Protein AF-A0A223N399-F1 (afdb_monomer)

Mean predicted aligned error: 11.63 Å

Secondary structure (DSSP, 8-state):
-PPPHHHHHHHHHHHHTT-TTS-THHHHTTSSSS---HHHHHHHHHHTTS-S-S---------------TT--HHHHHHHHHHHHHHHHHHHHHHHHTPPP-TTS-EEEEEGGGTEEEEE-TT--EEEE--SEE----B-SSEEEEEE-SSEEEEEE-S--TT--HHHHHHIIIIIGGG-TTB--EEEEETTEEEEE---EEHHHHHHTTPPPPGGGGHHHHHHHHHHHTTT-B-S--SGGGEEE-SS-EEE--GGG-BBTTBS-SSS-----TTTS-HHHHHHHHH-TTHHHHHHHHHHHHHHHHHHHHHHTS-S-SSSSS-TTPPPPSSS--HHHHHHHHHHHHHHB-GGGHHHHHHHHH-GGG-SS---HHHHB-HHHHHHHHTT-

InterPro domains:
  IPR011009 Protein kinase-like domain superfamily [SSF56112] (215-327)

Radius of gyration: 25.54 Å; Cα contacts (8 Å, |Δi|>4): 551; chains: 1; bounding box: 52×49×81 Å

Organism: NCBI:txid2025808

Nearest PDB structures (foldseek):
  4y85-assembly3_C  TM=6.283E-01  e=5.016E-07  Homo sapiens
  4y85-assembly2_B  TM=6.043E-01  e=4.250E-07  Homo sapiens
  7juz-assembly1_A  TM=5.715E-01  e=1.047E-05  Homo sapiens
  7xbr-assembly2_C  TM=4.945E-01  e=1.214E-06  Arabidopsis thaliana
  7kx8-assembly1_A  TM=4.538E-01  e=2.631E-06  Homo sapiens

pLDDT: mean 78.77, std 22.48, range [25.44, 98.62]

Solvent-accessible surface area (backbone atoms only — not comparable to full-atom values): 22168 Å² total; per-residue (Å²): 137,83,77,58,67,66,63,55,50,51,59,44,52,65,43,54,60,66,39,73,87,56,73,52,74,79,56,45,82,79,64,74,88,68,82,82,53,75,62,61,60,48,52,59,51,56,66,73,71,62,79,98,78,82,78,94,72,87,86,69,80,85,75,83,76,92,72,87,68,98,75,71,55,70,71,58,52,53,52,50,52,53,48,54,52,50,54,52,49,52,53,48,53,51,55,59,72,73,50,66,61,49,95,46,51,38,26,75,51,72,27,77,92,62,76,31,40,38,36,18,41,86,88,65,50,82,74,52,53,60,40,82,40,84,40,81,51,72,73,55,96,39,39,25,40,43,22,34,47,92,60,20,31,26,33,40,45,82,49,78,65,94,82,66,56,58,39,60,48,33,48,44,36,67,66,67,48,54,84,37,84,24,48,41,55,56,35,58,80,48,100,43,34,33,39,25,55,46,51,57,48,45,37,39,63,34,24,76,70,60,36,57,48,66,70,75,22,40,53,58,33,36,51,44,50,47,59,33,46,78,62,58,35,41,57,55,52,53,40,36,78,33,25,15,36,59,96,63,44,35,21,41,41,86,66,86,71,30,33,32,86,96,36,70,80,63,90,76,68,88,58,59,48,44,77,47,48,25,52,50,30,53,47,28,43,72,74,38,95,51,29,68,58,30,41,49,24,40,42,40,34,12,46,53,52,33,50,51,23,32,44,69,12,41,68,84,56,83,85,49,70,86,46,96,78,28,81,50,34,56,51,39,53,53,74,69,52,45,55,61,50,47,58,54,36,70,74,48,30,33,80,92,35,37,65,55,54,53,40,34,46,43,36,31,68,72,53,91,70,73,71,51,59,56,80,31,44,42,58,71,64,52,54,55,56,64,73,75,110

Sequence (389 aa):
MKIPLSFVAEKIAHFEDSTRTINIKTCSNVVTNQDPSSRVRNLIRQFNSQPEQSIGKRIKNIKVGAEFSNSFTKTKQEKYAANLIGDTFKAYKQRKKVKSENELGIKTLTNSNACRSYFYDQKGLFLSRTPDNFQKGRKGGFKQLIRSDEKFVQLHVHRLDEGLNQRSYNQLANYTLRDYESICKAQYVNPTTMIARNGGREVASLIEEGKSVKLLAFKTLLSDLKNLHDQSIYFHDIKPENLTFNDKIVRHIDVDNLIAPGYNTTDEGVVCSPYYVTQSLLNDIMHGDKKEQASRSHDNYAVLKSMIEATTGSYFDMNNRDEEDAPMPIFGMGNEALKCAKVWIDENVLSEWRDNAKQLLKFPGSQTESVAVFDMIDWASLEKNDLAL

Foldseek 3Di:
DDDDPVVVVVVVVVVCLLPVVPPCVVVVVLVPDDDPDPVLVVLVVVLVPDDPDDDDDDPDDPDPPPDDDPDDDSVNSSVVVSVVSSVSVVVVVVVLVPFDADPLQWGWDDDVVNRKIWIAGVVRHTDDMDARDQDFADDDPFWTWGHDDQWKTKIFGPDDDPPFPLSVLQCCVVPVVPPQPQEFDWHPPDPGMIMTTDQAAQLVVCLVVLHADQLLQCLSVLVSLVVCLVQLKFQQAQASRQWHHDNRHIHGHPRRLIDGVVGVPDLPDRDHQLAQAAQLLVCCCNPNPPNSLSRLLSRQSNVLQRSLSRRSSHHLDPPQRPDSPRHRHHFADDPVSLVSSLVVLVVWFDPVCSVVSSCSRGGSSPDPDRDRPSVGTPVVVSVVVVVVD

Structure (mmCIF, N/CA/C/O backbone):
data_AF-A0A223N399-F1
#
_entry.id   AF-A0A223N399-F1
#
loop_
_atom_site.group_PDB
_atom_site.id
_atom_site.type_symbol
_atom_site.label_atom_id
_atom_site.label_alt_id
_atom_site.label_comp_id
_atom_site.label_asym_id
_atom_site.label_entity_id
_atom_site.label_seq_id
_atom_site.pdbx_PDB_ins_code
_atom_site.Cartn_x
_atom_site.Cartn_y
_atom_site.Cartn_z
_atom_site.occupancy
_atom_site.B_iso_or_equiv
_atom_site.auth_seq_id
_atom_site.auth_comp_id
_atom_site.auth_asym_id
_atom_site.auth_atom_id
_atom_site.pdbx_PDB_model_num
ATOM 1 N N . MET A 1 1 ? -1.236 -28.645 -19.759 1.00 30.20 1 MET A N 1
ATOM 2 C CA . MET A 1 1 ? -1.020 -27.316 -19.142 1.00 30.20 1 MET A CA 1
ATOM 3 C C . MET A 1 1 ? -1.253 -26.222 -20.194 1.00 30.20 1 MET A C 1
ATOM 5 O O . MET A 1 1 ? -0.448 -26.069 -21.114 1.00 30.20 1 MET A O 1
ATOM 9 N N . LYS A 1 2 ? -2.418 -25.557 -20.157 1.00 25.44 2 LYS A N 1
ATOM 10 C CA . LYS A 1 2 ? -2.793 -24.481 -21.095 1.00 25.44 2 LYS A CA 1
ATOM 11 C C . LYS A 1 2 ? -2.150 -23.180 -20.606 1.00 25.44 2 LYS A C 1
ATOM 13 O O . LYS A 1 2 ? -2.430 -22.756 -19.495 1.00 25.44 2 LYS A O 1
ATOM 18 N N . ILE A 1 3 ? -1.282 -22.577 -21.416 1.00 28.58 3 ILE A N 1
ATOM 19 C CA . ILE A 1 3 ? -0.805 -21.211 -21.158 1.00 28.58 3 ILE A CA 1
ATOM 20 C C . ILE A 1 3 ? -1.953 -20.278 -21.574 1.00 28.58 3 ILE A C 1
ATOM 22 O O . ILE A 1 3 ? -2.381 -20.382 -22.730 1.00 28.58 3 ILE A O 1
ATOM 26 N N . PRO A 1 4 ? -2.483 -19.430 -20.677 1.00 30.61 4 PRO A N 1
ATOM 27 C CA . PRO A 1 4 ? -3.578 -18.521 -21.001 1.00 30.61 4 PRO A CA 1
ATOM 28 C C . PRO A 1 4 ? -3.204 -17.600 -22.169 1.00 30.61 4 PRO A C 1
ATOM 30 O O . PRO A 1 4 ? -2.080 -17.098 -22.225 1.00 30.61 4 PRO A O 1
ATOM 33 N N . LEU A 1 5 ? -4.132 -17.363 -23.102 1.00 30.09 5 LEU A N 1
ATOM 34 C CA . LEU A 1 5 ? -3.915 -16.461 -24.246 1.00 30.09 5 LEU A CA 1
ATOM 35 C C . LEU A 1 5 ? -3.505 -15.047 -23.796 1.00 30.09 5 LEU A C 1
ATOM 37 O O . LEU A 1 5 ? -2.708 -14.401 -24.470 1.00 30.09 5 LEU A O 1
ATOM 41 N N . SER A 1 6 ? -3.977 -14.616 -22.624 1.00 33.59 6 SER A N 1
ATOM 42 C CA . SER A 1 6 ? -3.605 -13.357 -21.975 1.00 33.59 6 SER A CA 1
ATOM 43 C C . SER A 1 6 ? -2.104 -13.254 -21.683 1.00 33.59 6 SER A C 1
ATOM 45 O O . SER A 1 6 ? -1.514 -12.204 -21.904 1.00 33.59 6 SER A O 1
ATOM 47 N N . PHE A 1 7 ? -1.452 -14.353 -21.295 1.00 36.09 7 PHE A N 1
ATOM 48 C CA . PHE A 1 7 ? -0.012 -14.389 -21.019 1.00 36.09 7 PHE A CA 1
ATOM 49 C C . PHE A 1 7 ? 0.834 -14.245 -22.296 1.00 36.09 7 PHE A C 1
ATOM 51 O O . PHE A 1 7 ? 1.912 -13.650 -22.290 1.00 36.09 7 PHE A O 1
ATOM 58 N N . VAL A 1 8 ? 0.344 -14.780 -23.419 1.00 33.47 8 VAL A N 1
ATOM 59 C CA . VAL A 1 8 ? 1.009 -14.668 -24.728 1.00 33.47 8 VAL A CA 1
ATOM 60 C C . VAL A 1 8 ? 0.770 -13.284 -25.337 1.00 33.47 8 VAL A C 1
ATOM 62 O O . VAL A 1 8 ? 1.718 -12.671 -25.822 1.00 33.47 8 VAL A O 1
ATOM 65 N N . ALA A 1 9 ? -0.452 -12.758 -25.243 1.00 34.47 9 ALA A N 1
ATOM 66 C CA . ALA A 1 9 ? -0.793 -11.403 -25.669 1.00 34.47 9 ALA A CA 1
ATOM 67 C C . ALA A 1 9 ? -0.018 -10.340 -24.876 1.00 34.47 9 ALA A C 1
ATOM 69 O O . ALA A 1 9 ? 0.456 -9.376 -25.457 1.00 34.47 9 ALA A O 1
ATOM 70 N N . GLU A 1 10 ? 0.217 -10.544 -23.578 1.00 37.69 10 GLU A N 1
ATOM 71 C CA . GLU A 1 10 ? 1.015 -9.633 -22.752 1.00 37.69 10 GLU A CA 1
ATOM 72 C C . GLU A 1 10 ? 2.508 -9.638 -23.131 1.00 37.69 10 GLU A C 1
ATOM 74 O O . GLU A 1 10 ? 3.149 -8.585 -23.183 1.00 37.69 10 GLU A O 1
ATOM 79 N N . LYS A 1 11 ? 3.060 -10.808 -23.484 1.00 41.97 11 LYS A N 1
ATOM 80 C CA . LYS A 1 11 ? 4.426 -10.931 -24.028 1.00 41.97 11 LYS A CA 1
ATOM 81 C C . LYS A 1 11 ? 4.561 -10.298 -25.417 1.00 41.97 11 LYS A C 1
ATOM 83 O O . LYS A 1 11 ? 5.637 -9.791 -25.728 1.00 41.97 11 LYS A O 1
ATOM 88 N N . ILE A 1 12 ? 3.495 -10.316 -26.222 1.00 38.53 12 ILE A N 1
ATOM 89 C CA . ILE A 1 12 ? 3.429 -9.704 -27.558 1.00 38.53 12 ILE A CA 1
ATOM 90 C C . ILE A 1 12 ? 3.170 -8.193 -27.474 1.00 38.53 12 ILE A C 1
ATOM 92 O O . ILE A 1 12 ? 3.821 -7.453 -28.191 1.00 38.53 12 ILE A O 1
ATOM 96 N N . ALA A 1 13 ? 2.344 -7.695 -26.556 1.00 38.09 13 ALA A N 1
ATOM 97 C CA . ALA A 1 13 ? 2.114 -6.260 -26.349 1.00 38.09 13 ALA A CA 1
ATOM 98 C C . ALA A 1 13 ? 3.367 -5.546 -25.804 1.00 38.09 13 ALA A C 1
ATOM 100 O O . ALA A 1 13 ? 3.696 -4.434 -26.214 1.00 38.09 13 ALA A O 1
ATOM 101 N N . HIS A 1 14 ? 4.150 -6.227 -24.956 1.00 41.03 14 HIS A N 1
ATOM 102 C CA . HIS A 1 14 ? 5.505 -5.788 -24.592 1.00 41.03 14 HIS A CA 1
ATOM 103 C C . HIS A 1 14 ? 6.433 -5.699 -25.830 1.00 41.03 14 HIS A C 1
ATOM 105 O O . HIS A 1 14 ? 7.418 -4.953 -25.847 1.00 41.03 14 HIS A O 1
ATOM 111 N N . PHE A 1 15 ? 6.119 -6.453 -26.884 1.00 44.00 15 PHE A N 1
ATOM 112 C CA . PHE A 1 15 ? 6.873 -6.549 -28.128 1.00 44.00 15 PHE A CA 1
ATOM 113 C C . PHE A 1 15 ? 6.450 -5.512 -29.173 1.00 44.00 15 PHE A C 1
ATOM 115 O O . PHE A 1 15 ? 7.311 -4.834 -29.735 1.00 44.00 15 PHE A O 1
ATOM 122 N N . GLU A 1 16 ? 5.147 -5.348 -29.406 1.00 39.94 16 GLU A N 1
ATOM 123 C CA . GLU A 1 16 ? 4.553 -4.370 -30.328 1.00 39.94 16 GLU A CA 1
ATOM 124 C C . GLU A 1 16 ? 5.026 -2.958 -30.001 1.00 39.94 16 GLU A C 1
ATOM 126 O O . GLU A 1 16 ? 5.386 -2.173 -30.880 1.00 39.94 16 GLU A O 1
ATOM 131 N N . ASP A 1 17 ? 5.162 -2.672 -28.713 1.00 41.75 17 ASP A N 1
ATOM 132 C CA . ASP A 1 17 ? 5.473 -1.331 -28.270 1.00 41.75 17 ASP A CA 1
ATOM 133 C C . ASP A 1 17 ? 6.984 -1.053 -28.142 1.00 41.75 17 ASP A C 1
ATOM 135 O O . ASP A 1 17 ? 7.436 0.071 -27.936 1.00 41.75 17 ASP A O 1
ATOM 139 N N . SER A 1 18 ? 7.810 -2.072 -28.391 1.00 36.72 18 SER A N 1
ATOM 140 C CA . SER A 1 18 ? 9.255 -1.949 -28.634 1.00 36.72 18 SER A CA 1
ATOM 141 C C . SER A 1 18 ? 9.601 -1.868 -30.133 1.00 36.72 18 SER A C 1
ATOM 143 O O . SER A 1 18 ? 10.775 -1.717 -30.481 1.00 36.72 18 SER A O 1
ATOM 145 N N . THR A 1 19 ? 8.607 -2.027 -31.023 1.00 41.03 19 THR A N 1
ATOM 146 C CA . THR A 1 19 ? 8.825 -2.350 -32.445 1.00 41.03 19 THR A CA 1
ATOM 147 C C . THR A 1 19 ? 7.950 -1.582 -33.439 1.00 41.03 19 THR A C 1
ATOM 149 O O . THR A 1 19 ? 7.962 -1.943 -34.609 1.00 41.03 19 THR A O 1
ATOM 152 N N . ARG A 1 20 ? 7.274 -0.481 -33.064 1.00 38.88 20 ARG A N 1
ATOM 153 C CA . ARG A 1 20 ? 6.461 0.347 -33.997 1.00 38.88 20 ARG A CA 1
ATOM 154 C C . ARG A 1 20 ? 7.179 0.883 -35.260 1.00 38.88 20 ARG A C 1
ATOM 156 O O . ARG A 1 20 ? 6.527 1.467 -36.116 1.00 38.88 20 ARG A O 1
ATOM 163 N N . THR A 1 21 ? 8.483 0.661 -35.439 1.00 34.03 21 THR A N 1
ATOM 164 C CA . THR A 1 21 ? 9.173 0.811 -36.738 1.00 34.03 21 THR A CA 1
ATOM 165 C C . THR A 1 21 ? 8.901 -0.319 -37.735 1.00 34.03 21 THR A C 1
ATOM 167 O O . THR A 1 21 ? 9.207 -0.174 -38.916 1.00 34.03 21 THR A O 1
ATOM 170 N N . ILE A 1 22 ? 8.334 -1.440 -37.297 1.00 36.25 22 ILE A N 1
ATOM 171 C CA . ILE A 1 22 ? 7.855 -2.511 -38.164 1.00 36.25 22 ILE A CA 1
ATOM 172 C C . ILE A 1 22 ? 6.384 -2.216 -38.435 1.00 36.25 22 ILE A C 1
ATOM 174 O O . ILE A 1 22 ? 5.548 -2.259 -37.533 1.00 36.25 22 ILE A O 1
ATOM 178 N N . ASN A 1 23 ? 6.062 -1.906 -39.688 1.00 31.89 23 ASN A N 1
ATOM 179 C CA . ASN A 1 23 ? 4.689 -1.727 -40.139 1.00 31.89 23 ASN A CA 1
ATOM 180 C C . ASN A 1 23 ? 3.973 -3.094 -40.138 1.00 31.89 23 ASN A C 1
ATOM 182 O O . ASN A 1 23 ? 3.849 -3.763 -41.164 1.00 31.89 23 ASN A O 1
ATOM 186 N N . ILE A 1 24 ? 3.538 -3.549 -38.959 1.00 34.12 24 ILE A N 1
ATOM 187 C CA . ILE A 1 24 ? 2.795 -4.804 -38.775 1.00 34.12 24 ILE A CA 1
ATOM 188 C C . ILE A 1 24 ? 1.393 -4.707 -39.398 1.00 34.12 24 ILE A C 1
ATOM 190 O O . ILE A 1 24 ? 0.774 -5.744 -39.595 1.00 34.12 24 ILE A O 1
ATOM 194 N N . LYS A 1 25 ? 0.913 -3.533 -39.852 1.00 32.66 25 LYS A N 1
ATOM 195 C CA . LYS A 1 25 ? -0.312 -3.471 -40.682 1.00 32.66 25 LYS A CA 1
ATOM 196 C C . LYS A 1 25 ? -0.211 -4.333 -41.948 1.00 32.66 25 LYS A C 1
ATOM 198 O O . LYS A 1 25 ? -1.210 -4.856 -42.425 1.00 32.66 25 LYS A O 1
ATOM 203 N N . THR A 1 26 ? 1.002 -4.564 -42.446 1.00 35.56 26 THR A N 1
ATOM 204 C CA . THR A 1 26 ? 1.256 -5.491 -43.561 1.00 35.56 26 THR A CA 1
ATOM 205 C C . THR A 1 26 ? 1.255 -6.974 -43.150 1.00 35.56 26 THR A C 1
ATOM 207 O O . THR A 1 26 ? 1.079 -7.838 -44.001 1.00 35.56 26 THR A O 1
ATOM 210 N N . CYS A 1 27 ? 1.384 -7.286 -41.854 1.00 32.19 27 CYS A N 1
ATOM 211 C CA . CYS A 1 27 ? 1.244 -8.638 -41.292 1.00 32.19 27 CYS A CA 1
ATOM 212 C C . CYS A 1 27 ? -0.150 -8.898 -40.680 1.00 32.19 27 CYS A C 1
ATOM 214 O O . CYS A 1 27 ? -0.563 -10.051 -40.570 1.00 32.19 27 CYS A O 1
ATOM 216 N N . SER A 1 28 ? -0.892 -7.855 -40.289 1.00 31.56 28 SER A N 1
ATOM 217 C CA . SER A 1 28 ? -2.199 -7.965 -39.625 1.00 31.56 28 SER A CA 1
ATOM 218 C C . SER A 1 28 ? -3.321 -8.401 -40.561 1.00 31.56 28 SER A C 1
ATOM 220 O O . SER A 1 28 ? -4.306 -8.957 -40.092 1.00 31.56 28 SER A O 1
ATOM 222 N N . ASN A 1 29 ? -3.154 -8.254 -41.878 1.00 32.62 29 ASN A N 1
ATOM 223 C CA . ASN A 1 29 ? -4.118 -8.779 -42.852 1.00 32.62 29 ASN A CA 1
ATOM 224 C C . ASN A 1 29 ? -4.125 -10.322 -42.936 1.00 32.62 29 ASN A C 1
ATOM 226 O O . ASN A 1 29 ? -4.921 -10.886 -43.678 1.00 32.62 29 ASN A O 1
ATOM 230 N N . VAL A 1 30 ? -3.263 -11.013 -42.176 1.00 36.09 30 VAL A N 1
ATOM 231 C CA . VAL A 1 30 ? -3.205 -12.487 -42.098 1.00 36.09 30 VAL A CA 1
ATOM 232 C C . VAL A 1 30 ? -3.745 -13.023 -40.759 1.00 36.09 30 VAL A C 1
ATOM 234 O O . VAL A 1 30 ? -4.008 -14.220 -40.638 1.00 36.09 30 VAL A O 1
ATOM 237 N N . VAL A 1 31 ? -3.938 -12.161 -39.750 1.00 33.25 31 VAL A N 1
ATOM 238 C CA . VAL A 1 31 ? -4.263 -12.560 -38.360 1.00 33.25 31 VAL A CA 1
ATOM 239 C C . VAL A 1 31 ? -5.473 -11.795 -37.807 1.00 33.25 31 VAL A C 1
ATOM 241 O O . VAL A 1 31 ? -5.657 -11.681 -36.600 1.00 33.25 31 VAL A O 1
ATOM 244 N N . THR A 1 32 ? -6.348 -11.284 -38.667 1.00 33.25 32 THR A N 1
ATOM 245 C CA . THR A 1 32 ? -7.698 -10.914 -38.242 1.00 33.25 32 THR A CA 1
ATOM 246 C C . THR A 1 32 ? -8.626 -12.117 -38.431 1.00 33.25 32 THR A C 1
ATOM 248 O O . THR A 1 32 ? -8.778 -12.643 -39.531 1.00 33.25 32 THR A O 1
ATOM 251 N N . ASN A 1 33 ? -9.219 -12.544 -37.310 1.00 31.72 33 ASN A N 1
ATOM 252 C CA . ASN A 1 33 ? -10.379 -13.435 -37.150 1.00 31.72 33 ASN A CA 1
ATOM 253 C C . ASN A 1 33 ? -10.221 -14.905 -36.724 1.00 31.72 33 ASN A C 1
ATOM 255 O O . ASN A 1 33 ? -11.261 -15.547 -36.627 1.00 31.72 33 ASN A O 1
ATOM 259 N N . GLN A 1 34 ? -9.052 -15.462 -36.363 1.00 34.16 34 GLN A N 1
ATOM 260 C CA . GLN A 1 34 ? -9.027 -16.810 -35.741 1.00 34.16 34 GLN A CA 1
ATOM 261 C C . GLN A 1 34 ? -7.925 -17.030 -34.688 1.00 34.16 34 GLN A C 1
ATOM 263 O O . GLN A 1 34 ? -6.805 -16.539 -34.824 1.00 34.16 34 GLN A O 1
ATOM 268 N N . ASP A 1 35 ? -8.280 -17.809 -33.656 1.00 36.88 35 ASP A N 1
ATOM 269 C CA . ASP A 1 35 ? -7.443 -18.300 -32.547 1.00 36.88 35 ASP A CA 1
ATOM 270 C C . ASP A 1 35 ? -6.068 -18.798 -33.056 1.00 36.88 35 ASP A C 1
ATOM 272 O O . ASP A 1 35 ? -6.020 -19.604 -33.994 1.00 36.88 35 ASP A O 1
ATOM 276 N N . PRO A 1 36 ? -4.927 -18.342 -32.495 1.00 40.12 36 PRO A N 1
ATOM 277 C CA . PRO A 1 36 ? -3.609 -18.766 -32.952 1.00 40.12 36 PRO A CA 1
ATOM 278 C C . PRO A 1 36 ? -3.470 -20.287 -32.854 1.00 40.12 36 PRO A C 1
ATOM 280 O O . PRO A 1 36 ? -3.513 -20.877 -31.763 1.00 40.12 36 PRO A O 1
ATOM 283 N N . SER A 1 37 ? -3.273 -20.918 -34.016 1.00 43.09 37 SER A N 1
ATOM 284 C CA . SER A 1 37 ? -3.164 -22.371 -34.132 1.00 43.09 37 SER A CA 1
ATOM 285 C C . SER A 1 37 ? -2.109 -22.926 -33.166 1.00 43.09 37 SER A C 1
ATOM 287 O O . SER A 1 37 ? -1.085 -22.296 -32.873 1.00 43.09 37 SER A O 1
ATOM 289 N N . SER A 1 38 ? -2.339 -24.141 -32.667 1.00 43.50 38 SER A N 1
ATOM 290 C CA . SER A 1 38 ? -1.426 -24.885 -31.782 1.00 43.50 38 SER A CA 1
ATOM 291 C C . SER A 1 38 ? 0.023 -24.946 -32.305 1.00 43.50 38 SER A C 1
ATOM 293 O O . SER A 1 38 ? 0.968 -25.062 -31.523 1.00 43.50 38 SER A O 1
ATOM 295 N N . ARG A 1 39 ? 0.214 -24.779 -33.619 1.00 38.06 39 ARG A N 1
ATOM 296 C CA . ARG A 1 39 ? 1.504 -24.714 -34.314 1.00 38.06 39 ARG A CA 1
ATOM 297 C C . ARG A 1 39 ? 2.312 -23.448 -34.019 1.00 38.06 39 ARG A C 1
ATOM 299 O O . ARG A 1 39 ? 3.510 -23.565 -33.778 1.00 38.06 39 ARG A O 1
ATOM 306 N N . VAL A 1 40 ? 1.682 -22.271 -33.962 1.00 37.84 40 VAL A N 1
ATOM 307 C CA . VAL A 1 40 ? 2.365 -21.004 -33.616 1.00 37.84 40 VAL A CA 1
ATOM 308 C C . VAL A 1 40 ? 2.860 -21.055 -32.169 1.00 37.84 40 VAL A C 1
ATOM 310 O O . VAL A 1 40 ? 3.999 -20.695 -31.873 1.00 37.84 40 VAL A O 1
ATOM 313 N N . ARG A 1 41 ? 2.041 -21.619 -31.272 1.00 43.47 41 ARG A N 1
ATOM 314 C CA . ARG A 1 41 ? 2.410 -21.849 -29.867 1.00 43.47 41 ARG A CA 1
ATOM 315 C C . ARG A 1 41 ? 3.582 -22.828 -29.724 1.00 43.47 41 ARG A C 1
ATOM 317 O O . ARG A 1 41 ? 4.458 -22.605 -28.891 1.00 43.47 41 ARG A O 1
ATOM 324 N N . ASN A 1 42 ? 3.633 -23.880 -30.543 1.00 42.28 42 ASN A N 1
ATOM 325 C CA . ASN A 1 42 ? 4.736 -24.847 -30.536 1.00 42.28 42 ASN A CA 1
ATOM 326 C C . ASN A 1 42 ? 6.036 -24.292 -31.139 1.00 42.28 42 ASN A C 1
ATOM 328 O O . ASN A 1 42 ? 7.105 -24.586 -30.611 1.00 42.28 42 ASN A O 1
ATOM 332 N N . LEU A 1 43 ? 5.961 -23.440 -32.165 1.00 40.16 43 LEU A N 1
ATOM 333 C CA . LEU A 1 43 ? 7.133 -22.769 -32.738 1.00 40.16 43 LEU A CA 1
ATOM 334 C C . LEU A 1 43 ? 7.775 -21.801 -31.736 1.00 40.16 43 LEU A C 1
ATOM 336 O O . LEU A 1 43 ? 8.982 -21.860 -31.516 1.00 40.16 43 LEU A O 1
ATOM 340 N N . ILE A 1 44 ? 6.973 -20.988 -31.040 1.00 41.06 44 ILE A N 1
ATOM 341 C CA . ILE A 1 44 ? 7.468 -20.106 -29.968 1.00 41.06 44 ILE A CA 1
ATOM 342 C C . ILE A 1 44 ? 8.140 -20.921 -28.845 1.00 41.06 44 ILE A C 1
ATOM 344 O O . ILE A 1 44 ? 9.167 -20.508 -28.310 1.00 41.06 44 ILE A O 1
ATOM 348 N N . ARG A 1 45 ? 7.606 -22.104 -28.503 1.00 43.91 45 ARG A N 1
ATOM 349 C CA . ARG A 1 45 ? 8.214 -23.012 -27.512 1.00 43.91 45 ARG A CA 1
ATOM 350 C C . ARG A 1 45 ? 9.532 -23.628 -27.990 1.00 43.91 45 ARG A C 1
ATOM 352 O O . ARG A 1 45 ? 10.476 -23.640 -27.210 1.00 43.91 45 ARG A O 1
ATOM 359 N N . GLN A 1 46 ? 9.623 -24.071 -29.245 1.00 39.09 46 GLN A N 1
ATOM 360 C CA . GLN A 1 46 ? 10.860 -24.620 -29.821 1.00 39.09 46 GLN A CA 1
ATOM 361 C C . GLN A 1 46 ? 11.996 -23.588 -29.892 1.00 39.09 46 GLN A C 1
ATOM 363 O O . GLN A 1 46 ? 13.158 -23.936 -29.697 1.00 39.09 46 GLN A O 1
ATOM 368 N N . PHE A 1 47 ? 11.681 -22.308 -30.115 1.00 40.00 47 PHE A N 1
ATOM 369 C CA . PHE A 1 47 ? 12.690 -21.243 -30.098 1.00 40.00 47 PHE A CA 1
ATOM 370 C C . PHE A 1 47 ? 13.178 -20.880 -28.688 1.00 40.00 47 PHE A C 1
ATOM 372 O O . PHE A 1 47 ? 14.304 -20.411 -28.540 1.00 40.00 47 PHE A O 1
ATOM 379 N N . ASN A 1 48 ? 12.374 -21.126 -27.649 1.00 38.78 48 ASN A N 1
ATOM 380 C CA . ASN A 1 48 ? 12.784 -20.937 -26.255 1.00 38.78 48 ASN A CA 1
ATOM 381 C C . ASN A 1 48 ? 13.698 -22.060 -25.729 1.00 38.78 48 ASN A C 1
ATOM 383 O O . ASN A 1 48 ? 14.279 -21.891 -24.661 1.00 38.78 48 ASN A O 1
ATOM 387 N N . SER A 1 49 ? 13.828 -23.184 -26.448 1.00 34.84 49 SER A N 1
ATOM 388 C CA . SER A 1 49 ? 14.572 -24.372 -26.003 1.00 34.84 49 SER A CA 1
ATOM 389 C C . SER A 1 49 ? 15.928 -24.593 -26.690 1.00 34.84 49 SER A C 1
ATOM 391 O O . SER A 1 49 ? 16.530 -25.641 -26.477 1.00 34.84 49 SER A O 1
ATOM 393 N N . GLN A 1 50 ? 16.425 -23.667 -27.523 1.00 31.97 50 GLN A N 1
ATOM 394 C CA . GLN A 1 50 ? 17.738 -23.826 -28.173 1.00 31.97 50 GLN A CA 1
ATOM 395 C C . GLN A 1 50 ? 18.882 -23.142 -27.393 1.00 31.97 50 GLN A C 1
ATOM 397 O O . GLN A 1 50 ? 18.704 -21.998 -26.967 1.00 31.97 50 GLN A O 1
ATOM 402 N N . PRO A 1 51 ? 20.057 -23.792 -27.223 1.00 32.31 51 PRO A N 1
ATOM 403 C CA . PRO A 1 51 ? 21.193 -23.219 -26.499 1.00 32.31 51 PRO A CA 1
ATOM 404 C C . PRO A 1 51 ? 21.849 -22.039 -27.233 1.00 32.31 51 PRO A C 1
ATOM 406 O O . PRO A 1 51 ? 21.962 -22.020 -28.459 1.00 32.31 51 PRO A O 1
ATOM 409 N N . GLU A 1 52 ? 22.329 -21.069 -26.452 1.00 44.50 52 GLU A N 1
ATOM 410 C CA . GLU A 1 52 ? 22.975 -19.822 -26.880 1.00 44.50 52 GLU A CA 1
ATOM 411 C C . GLU A 1 52 ? 24.388 -20.028 -27.459 1.00 44.50 52 GLU A C 1
ATOM 413 O O . GLU A 1 52 ? 25.367 -19.574 -26.880 1.00 44.50 52 GLU A O 1
ATOM 418 N N . GLN A 1 53 ? 24.544 -20.676 -28.611 1.00 35.09 53 GLN A N 1
ATOM 419 C CA . GLN A 1 53 ? 25.823 -20.646 -29.333 1.00 35.09 53 GLN A CA 1
ATOM 420 C C . GLN A 1 53 ? 25.603 -20.590 -30.842 1.00 35.09 53 GLN A C 1
ATOM 422 O O . GLN A 1 53 ? 25.643 -21.596 -31.538 1.00 35.09 53 GLN A O 1
ATOM 427 N N . SER A 1 54 ? 25.363 -19.389 -31.370 1.00 29.50 54 SER A N 1
ATOM 428 C CA . SER A 1 54 ? 25.865 -19.018 -32.699 1.00 29.50 54 SER A CA 1
ATOM 429 C C . SER A 1 54 ? 25.615 -17.544 -33.022 1.00 29.50 54 SER A C 1
ATOM 431 O O . SER A 1 54 ? 24.491 -17.076 -33.168 1.00 29.50 54 SER A O 1
ATOM 433 N N . ILE A 1 55 ? 26.747 -16.870 -33.231 1.00 33.16 55 ILE A N 1
ATOM 434 C CA . ILE A 1 55 ? 26.961 -15.770 -34.174 1.00 33.16 55 ILE A CA 1
ATOM 435 C C . ILE A 1 55 ? 26.599 -14.373 -33.659 1.00 33.16 55 ILE A C 1
ATOM 437 O O . ILE A 1 55 ? 25.532 -13.807 -33.893 1.00 33.16 55 ILE A O 1
ATOM 441 N N . GLY A 1 56 ? 27.626 -13.747 -33.081 1.00 34.19 56 GLY A N 1
ATOM 442 C CA . GLY A 1 56 ? 27.862 -12.332 -33.306 1.00 34.19 56 GLY A CA 1
ATOM 443 C C . GLY A 1 56 ? 28.155 -12.086 -34.787 1.00 34.19 56 GLY A C 1
ATOM 444 O O . GLY A 1 56 ? 29.132 -12.597 -35.323 1.00 34.19 56 GLY A O 1
ATOM 445 N N . LYS A 1 57 ? 27.301 -11.300 -35.446 1.00 30.39 57 LYS A N 1
ATOM 446 C CA . LYS A 1 57 ? 27.636 -10.464 -36.607 1.00 30.39 57 LYS A CA 1
ATOM 447 C C . LYS A 1 57 ? 26.537 -9.409 -36.780 1.00 30.39 57 LYS A C 1
ATOM 449 O O . LYS A 1 57 ? 25.353 -9.710 -36.714 1.00 30.39 57 LYS A O 1
ATOM 454 N N . ARG A 1 58 ? 26.983 -8.159 -36.944 1.00 32.97 58 ARG A N 1
ATOM 455 C CA . ARG A 1 58 ? 26.227 -6.913 -37.177 1.00 32.97 58 ARG A CA 1
ATOM 456 C C . ARG A 1 58 ? 24.855 -7.107 -37.847 1.00 32.97 58 ARG A C 1
ATOM 458 O O . ARG A 1 58 ? 24.803 -7.422 -39.032 1.00 32.97 58 ARG A O 1
ATOM 465 N N . ILE A 1 59 ? 23.775 -6.739 -37.156 1.00 33.62 59 ILE A N 1
ATOM 466 C CA . ILE A 1 59 ? 22.499 -6.417 -37.811 1.00 33.62 59 ILE A CA 1
ATOM 467 C C . ILE A 1 59 ? 22.589 -4.955 -38.265 1.00 33.62 59 ILE A C 1
ATOM 469 O O . ILE A 1 59 ? 22.324 -4.030 -37.499 1.00 33.62 59 ILE A O 1
ATOM 473 N N . LYS A 1 60 ? 23.052 -4.737 -39.501 1.00 29.05 60 LYS A N 1
ATOM 474 C CA . LYS A 1 60 ? 22.864 -3.459 -40.200 1.00 29.05 60 LYS A CA 1
ATOM 475 C C . LYS A 1 60 ? 21.398 -3.369 -40.632 1.00 29.05 60 LYS A C 1
ATOM 477 O O . LYS A 1 60 ? 20.870 -4.348 -41.143 1.00 29.05 60 LYS A O 1
ATOM 482 N N . ASN A 1 61 ? 20.791 -2.201 -40.411 1.00 30.17 61 ASN A N 1
ATOM 483 C CA . ASN A 1 61 ? 19.518 -1.705 -40.950 1.00 30.17 61 ASN A CA 1
ATOM 484 C C . ASN A 1 61 ? 18.765 -2.683 -41.867 1.00 30.17 61 ASN A C 1
ATOM 486 O O . ASN A 1 61 ? 19.088 -2.804 -43.049 1.00 30.17 61 ASN A O 1
ATOM 490 N N . ILE A 1 62 ? 17.721 -3.326 -41.338 1.00 33.47 62 ILE A N 1
ATOM 491 C CA . ILE A 1 62 ? 16.746 -4.047 -42.159 1.00 33.47 62 ILE A CA 1
ATOM 492 C C . ILE A 1 62 ? 15.950 -2.983 -42.926 1.00 33.47 62 ILE A C 1
ATOM 494 O O . ILE A 1 62 ? 15.019 -2.383 -42.392 1.00 33.47 62 ILE A O 1
ATOM 498 N N . LYS A 1 63 ? 16.356 -2.697 -44.170 1.00 26.92 63 LYS A N 1
ATOM 499 C CA . LYS A 1 63 ? 15.522 -1.957 -45.122 1.00 26.92 63 LYS A CA 1
ATOM 500 C C . LYS A 1 63 ? 14.314 -2.833 -45.442 1.00 26.92 63 LYS A C 1
ATOM 502 O O . LYS A 1 63 ? 14.461 -3.901 -46.030 1.00 26.92 63 LYS A O 1
ATOM 507 N N . VAL A 1 64 ? 13.131 -2.370 -45.053 1.00 33.59 64 VAL A N 1
ATOM 508 C CA . VAL A 1 64 ? 11.857 -2.942 -45.490 1.00 33.59 64 VAL A CA 1
ATOM 509 C C . VAL A 1 64 ? 11.680 -2.552 -46.959 1.00 33.59 64 VAL A C 1
ATOM 511 O O . VAL A 1 64 ? 11.254 -1.444 -47.267 1.00 33.59 64 VAL A O 1
ATOM 514 N N . GLY A 1 65 ? 12.111 -3.429 -47.866 1.00 30.05 65 GLY A N 1
ATOM 515 C CA . GLY A 1 65 ? 11.827 -3.309 -49.293 1.00 30.05 65 GLY A CA 1
ATOM 516 C C . GLY A 1 65 ? 10.352 -3.605 -49.530 1.00 30.05 65 GLY A C 1
ATOM 517 O O . GLY A 1 65 ? 9.893 -4.721 -49.290 1.00 30.05 65 GLY A O 1
ATOM 518 N N . ALA A 1 66 ? 9.608 -2.587 -49.947 1.00 34.88 66 ALA A N 1
ATOM 519 C CA . ALA A 1 66 ? 8.214 -2.688 -50.335 1.00 34.88 66 ALA A CA 1
ATOM 520 C C . ALA A 1 66 ? 8.100 -3.331 -51.725 1.00 34.88 66 ALA A C 1
ATOM 522 O O . ALA A 1 66 ? 7.898 -2.640 -52.711 1.00 34.88 66 ALA A O 1
ATOM 523 N N . GLU A 1 67 ? 8.217 -4.654 -51.798 1.00 34.78 67 GLU A N 1
ATOM 524 C CA . GLU A 1 67 ? 7.756 -5.431 -52.954 1.00 34.78 67 GLU A CA 1
ATOM 525 C C . GLU A 1 67 ? 7.005 -6.665 -52.441 1.00 34.78 67 GLU A C 1
ATOM 527 O O . GLU A 1 67 ? 7.514 -7.785 -52.380 1.00 34.78 67 GLU A O 1
ATOM 532 N N . PHE A 1 68 ? 5.767 -6.442 -51.995 1.00 41.59 68 PHE A N 1
ATOM 533 C CA . PHE A 1 68 ? 4.843 -7.523 -51.661 1.00 41.59 68 PHE A CA 1
ATOM 534 C C . PHE A 1 68 ? 4.310 -8.135 -52.960 1.00 41.59 68 PHE A C 1
ATOM 536 O O . PHE A 1 68 ? 3.323 -7.672 -53.525 1.00 41.59 68 PHE A O 1
ATOM 543 N N . SER A 1 69 ? 4.975 -9.185 -53.448 1.00 40.66 69 SER A N 1
ATOM 544 C CA . SER A 1 69 ? 4.423 -10.036 -5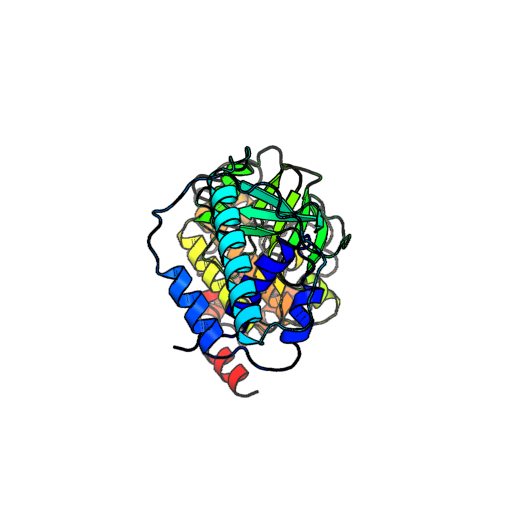4.503 1.00 40.66 69 SER A CA 1
ATOM 545 C C . SER A 1 69 ? 3.319 -10.938 -53.931 1.00 40.66 69 SER A C 1
ATOM 547 O O . SER A 1 69 ? 3.487 -11.588 -52.896 1.00 40.66 69 SER A O 1
ATOM 549 N N . ASN A 1 70 ? 2.178 -10.990 -54.620 1.00 43.22 70 ASN A N 1
ATOM 550 C CA . ASN A 1 70 ? 0.941 -11.701 -54.252 1.00 43.22 70 ASN A CA 1
ATOM 551 C C . ASN A 1 70 ? 1.042 -13.251 -54.220 1.00 43.22 70 ASN A C 1
ATOM 553 O O . ASN A 1 70 ? 0.052 -13.933 -54.464 1.00 43.22 70 ASN A O 1
ATOM 557 N N . SER A 1 71 ? 2.205 -13.852 -53.93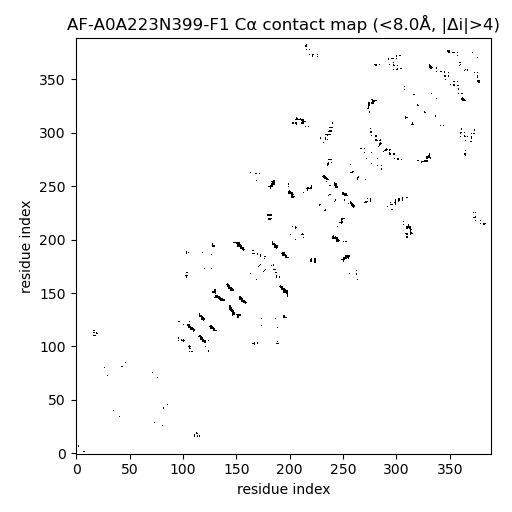5 1.00 45.59 71 SER A N 1
ATOM 558 C CA . SER A 1 71 ? 2.418 -15.309 -54.087 1.00 45.59 71 SER A CA 1
ATOM 559 C C . SER A 1 71 ? 2.877 -16.062 -52.831 1.00 45.59 71 SER A C 1
ATOM 561 O O . SER A 1 71 ? 3.242 -17.240 -52.896 1.00 45.59 71 SER A O 1
ATOM 563 N N . PHE A 1 72 ? 2.850 -15.437 -51.653 1.00 49.28 72 PHE A N 1
ATOM 564 C CA . PHE A 1 72 ? 3.217 -16.144 -50.428 1.00 49.28 72 PHE A CA 1
ATOM 565 C C . PHE A 1 72 ? 2.047 -16.966 -49.872 1.00 49.28 72 PHE A C 1
ATOM 567 O O . PHE A 1 72 ? 1.060 -16.429 -49.384 1.00 49.28 72 PHE A O 1
ATOM 574 N N . THR A 1 73 ? 2.197 -18.293 -49.863 1.00 63.12 73 THR A N 1
ATOM 575 C CA . THR A 1 73 ? 1.326 -19.192 -49.088 1.00 63.12 73 THR A CA 1
ATOM 576 C C . THR A 1 73 ? 1.330 -18.777 -47.611 1.00 63.12 73 THR A C 1
ATOM 578 O O . THR A 1 73 ? 2.412 -18.524 -47.072 1.00 63.12 73 THR A O 1
ATOM 581 N N . LYS A 1 74 ? 0.172 -18.797 -46.938 1.00 63.41 74 LYS A N 1
ATOM 582 C CA . LYS A 1 74 ? -0.009 -18.446 -45.511 1.00 63.41 74 LYS A CA 1
ATOM 583 C C . LYS A 1 74 ? 1.100 -18.988 -44.589 1.00 63.41 74 LYS A C 1
ATOM 585 O O . LYS A 1 74 ? 1.668 -18.254 -43.789 1.00 63.41 74 LYS A O 1
ATOM 590 N N . THR A 1 75 ? 1.521 -20.239 -44.787 1.00 69.25 75 THR A N 1
ATOM 591 C CA . THR A 1 75 ? 2.600 -20.889 -44.017 1.00 69.25 75 THR A CA 1
ATOM 592 C C . THR A 1 75 ? 3.968 -20.202 -44.141 1.00 69.25 75 THR A C 1
ATOM 594 O O . THR A 1 75 ? 4.739 -20.163 -43.183 1.00 69.25 75 THR A O 1
ATOM 597 N N . LYS A 1 76 ? 4.298 -19.642 -45.311 1.00 69.81 76 LYS A N 1
ATOM 598 C CA . LYS A 1 76 ? 5.556 -18.909 -45.517 1.00 69.81 76 LYS A CA 1
ATOM 599 C C . LYS A 1 76 ? 5.515 -17.531 -44.843 1.00 69.81 76 LYS A C 1
ATOM 601 O O . LYS A 1 76 ? 6.533 -17.116 -44.296 1.00 69.81 76 LYS A O 1
ATOM 606 N N . GLN A 1 77 ? 4.356 -16.866 -44.828 1.00 65.00 77 GLN A N 1
ATOM 607 C CA . GLN A 1 77 ? 4.157 -15.596 -44.110 1.00 65.00 77 GLN A CA 1
ATOM 608 C C . GLN A 1 77 ? 4.272 -15.795 -42.594 1.00 65.00 77 GLN A C 1
ATOM 610 O O . GLN A 1 77 ? 5.003 -15.062 -41.933 1.00 65.00 77 GLN A O 1
ATOM 615 N N . GLU A 1 78 ? 3.636 -16.838 -42.055 1.00 68.44 78 GLU A N 1
ATOM 616 C CA . GLU A 1 78 ? 3.730 -17.201 -40.634 1.00 68.44 78 GLU A CA 1
ATOM 617 C C . GLU A 1 78 ? 5.176 -17.512 -40.218 1.00 68.44 78 GLU A C 1
ATOM 619 O O . GLU A 1 78 ? 5.651 -17.017 -39.195 1.00 68.44 78 GLU A O 1
ATOM 624 N N . LYS A 1 79 ? 5.913 -18.285 -41.031 1.00 72.81 79 LYS A N 1
ATOM 625 C CA . LYS A 1 79 ? 7.328 -18.598 -40.774 1.00 72.81 79 LYS A CA 1
ATOM 626 C C . LYS A 1 79 ? 8.206 -17.345 -40.801 1.00 72.81 79 LYS A C 1
ATOM 628 O O . LYS A 1 79 ? 9.080 -17.194 -39.951 1.00 72.81 79 LYS A O 1
ATOM 633 N N . TYR A 1 80 ? 7.972 -16.449 -41.758 1.00 71.62 80 TYR A N 1
ATOM 634 C CA . TYR A 1 80 ? 8.692 -15.182 -41.845 1.00 71.62 80 TYR A CA 1
ATOM 635 C C . TYR A 1 80 ? 8.430 -14.297 -40.619 1.00 71.62 80 TYR A C 1
ATOM 637 O O . TYR A 1 80 ? 9.379 -13.827 -39.992 1.00 71.62 80 TYR A O 1
ATOM 645 N N . ALA A 1 81 ? 7.163 -14.138 -40.224 1.00 65.75 81 ALA A N 1
ATOM 646 C CA . ALA A 1 81 ? 6.786 -13.369 -39.042 1.00 65.75 81 ALA A CA 1
ATOM 647 C C . ALA A 1 81 ? 7.410 -13.944 -37.761 1.00 65.75 81 ALA A C 1
ATOM 649 O O . ALA A 1 81 ? 7.978 -13.199 -36.964 1.00 65.75 81 ALA A O 1
ATOM 650 N N . ALA A 1 82 ? 7.374 -15.269 -37.586 1.00 70.00 82 ALA A N 1
ATOM 651 C CA . ALA A 1 82 ? 7.991 -15.934 -36.441 1.00 70.00 82 ALA A CA 1
ATOM 652 C C . ALA A 1 82 ? 9.506 -15.681 -36.362 1.00 70.00 82 ALA A C 1
ATOM 654 O O . ALA A 1 82 ? 10.015 -15.367 -35.285 1.00 70.00 82 ALA A O 1
ATOM 655 N N . ASN A 1 83 ? 10.217 -15.761 -37.491 1.00 77.25 83 ASN A N 1
ATOM 656 C CA . ASN A 1 83 ? 11.650 -15.462 -37.544 1.00 77.25 83 ASN A CA 1
ATOM 657 C C . ASN A 1 83 ? 11.933 -13.997 -37.199 1.00 77.25 83 ASN A C 1
ATOM 659 O O . ASN A 1 83 ? 12.790 -13.725 -36.363 1.00 77.25 83 ASN A O 1
ATOM 663 N N . LEU A 1 84 ? 11.171 -13.060 -37.774 1.00 74.62 84 LEU A N 1
ATOM 664 C CA . LEU A 1 84 ? 11.326 -11.632 -37.500 1.00 74.62 84 LEU A CA 1
ATOM 665 C C . LEU A 1 84 ? 11.122 -11.314 -36.012 1.00 74.62 84 LEU A C 1
ATOM 667 O O . LEU A 1 84 ? 11.916 -10.580 -35.420 1.00 74.62 84 LEU A O 1
ATOM 671 N N . ILE A 1 85 ? 10.095 -11.897 -35.387 1.00 73.25 85 ILE A N 1
ATOM 672 C CA . ILE A 1 85 ? 9.853 -11.780 -33.943 1.00 73.25 85 ILE A CA 1
ATOM 673 C C . ILE A 1 85 ? 11.028 -12.381 -33.162 1.00 73.25 85 ILE A C 1
ATOM 675 O O . ILE A 1 85 ? 11.558 -11.738 -32.256 1.00 73.25 85 ILE A O 1
ATOM 679 N N . GLY A 1 86 ? 11.480 -13.584 -33.523 1.00 72.88 86 GLY A N 1
ATOM 680 C CA . GLY A 1 86 ? 12.600 -14.257 -32.864 1.00 72.88 86 GLY A CA 1
ATOM 681 C C . GLY A 1 86 ? 13.893 -13.439 -32.896 1.00 72.88 86 GLY A C 1
ATOM 682 O O . GLY A 1 86 ? 14.513 -13.216 -31.854 1.00 72.88 86 GLY A O 1
ATOM 683 N N . ASP A 1 87 ? 14.274 -12.937 -34.067 1.00 77.88 87 ASP A N 1
ATOM 684 C CA . ASP A 1 87 ? 15.492 -12.145 -34.254 1.00 77.88 87 ASP A CA 1
ATOM 685 C C . ASP A 1 87 ? 15.407 -10.801 -33.529 1.00 77.88 87 ASP A C 1
ATOM 687 O O . ASP A 1 87 ? 16.345 -10.395 -32.835 1.00 77.88 87 ASP A O 1
ATOM 691 N N . THR A 1 88 ? 14.244 -10.150 -33.584 1.00 74.25 88 THR A N 1
ATOM 692 C CA . THR A 1 88 ? 13.997 -8.909 -32.842 1.00 74.25 88 THR A CA 1
ATOM 693 C C . THR A 1 88 ? 14.099 -9.132 -31.332 1.00 74.25 88 THR A C 1
ATOM 695 O O . THR A 1 88 ? 14.657 -8.296 -30.615 1.00 74.25 88 THR A O 1
ATOM 698 N N . PHE A 1 89 ? 13.632 -10.280 -30.829 1.00 75.62 89 PHE A N 1
ATOM 699 C CA . PHE A 1 89 ? 13.671 -10.597 -29.401 1.00 75.62 89 PHE A CA 1
ATOM 700 C C . PHE A 1 89 ? 15.097 -10.847 -28.930 1.00 75.62 89 PHE A C 1
ATOM 702 O O . PHE A 1 89 ? 15.500 -10.361 -27.871 1.00 75.62 89 PHE A O 1
ATOM 709 N N . LYS A 1 90 ? 15.873 -11.581 -29.733 1.00 78.75 90 LYS A N 1
ATOM 710 C CA . LYS A 1 90 ? 17.299 -11.812 -29.489 1.00 78.75 90 LYS A CA 1
ATOM 711 C C . LYS A 1 90 ? 18.054 -10.484 -29.444 1.00 78.75 90 LYS A C 1
ATOM 713 O O . LYS A 1 90 ? 18.770 -10.230 -28.477 1.00 78.75 90 LYS A O 1
ATOM 718 N N . ALA A 1 91 ? 17.824 -9.600 -30.417 1.00 79.06 91 ALA A N 1
ATOM 719 C CA . ALA A 1 91 ? 18.430 -8.270 -30.442 1.00 79.06 91 ALA A CA 1
ATOM 720 C C . ALA A 1 91 ? 18.022 -7.424 -29.222 1.00 79.06 91 ALA A C 1
ATOM 722 O O . ALA A 1 91 ? 18.848 -6.736 -28.623 1.00 79.06 91 ALA A O 1
ATOM 723 N N . TYR A 1 92 ? 16.756 -7.486 -28.807 1.00 80.94 92 TYR A N 1
ATOM 724 C CA . TYR A 1 92 ? 16.280 -6.836 -27.587 1.00 80.94 92 TYR A CA 1
ATOM 725 C C . TYR A 1 92 ? 16.976 -7.376 -26.323 1.00 80.94 92 TYR A C 1
ATOM 727 O O . TYR A 1 92 ? 17.492 -6.585 -25.534 1.00 80.94 92 TYR A O 1
ATOM 735 N N . LYS A 1 93 ? 17.071 -8.703 -26.154 1.00 81.88 93 LYS A N 1
ATOM 736 C CA . LYS A 1 93 ? 17.791 -9.329 -25.032 1.00 81.88 93 LYS A CA 1
ATOM 737 C C . LYS A 1 93 ? 19.252 -8.881 -24.974 1.00 81.88 93 LYS A C 1
ATOM 739 O O . LYS A 1 93 ? 19.736 -8.541 -23.897 1.00 81.88 93 LYS A O 1
ATOM 744 N N . GLN A 1 94 ? 19.929 -8.838 -26.122 1.00 84.06 94 GLN A N 1
ATOM 745 C CA . GLN A 1 94 ? 21.312 -8.368 -26.217 1.00 84.06 94 GLN A CA 1
ATOM 746 C C . GLN A 1 94 ? 21.437 -6.897 -25.809 1.00 84.06 94 GLN A C 1
ATOM 748 O O . GLN A 1 94 ? 22.256 -6.583 -24.949 1.00 84.06 94 GLN A O 1
ATOM 753 N N . ARG A 1 95 ? 20.581 -6.010 -26.343 1.00 83.12 95 ARG A N 1
ATOM 754 C CA . ARG A 1 95 ? 20.548 -4.586 -25.961 1.00 83.12 95 ARG A CA 1
ATOM 755 C C . ARG A 1 95 ? 20.320 -4.396 -24.464 1.00 83.12 95 ARG A C 1
ATOM 757 O O . ARG A 1 95 ? 21.002 -3.583 -23.855 1.00 83.12 95 ARG A O 1
ATOM 764 N N . LYS A 1 96 ? 19.405 -5.165 -23.866 1.00 84.44 96 LYS A N 1
ATOM 765 C CA . LYS A 1 96 ? 19.151 -5.136 -22.420 1.00 84.44 96 LYS A CA 1
ATOM 766 C C . LYS A 1 96 ? 20.381 -5.554 -21.614 1.00 84.44 96 LYS A C 1
ATOM 768 O O . LYS A 1 96 ? 20.710 -4.902 -20.632 1.00 84.44 96 LYS A O 1
ATOM 773 N N . LYS A 1 97 ? 21.061 -6.628 -22.031 1.00 84.38 97 LYS A N 1
ATOM 774 C CA . LYS A 1 97 ? 22.230 -7.178 -21.327 1.00 84.38 97 LYS A CA 1
ATOM 775 C C . LYS A 1 97 ? 23.397 -6.191 -21.274 1.00 84.38 97 LYS A C 1
ATOM 777 O O . LYS A 1 97 ? 24.071 -6.127 -20.255 1.00 84.38 97 LYS A O 1
ATOM 782 N N . VAL A 1 98 ? 23.624 -5.436 -22.350 1.00 87.44 98 VAL A N 1
ATOM 783 C CA . VAL A 1 98 ? 24.748 -4.486 -22.447 1.00 87.44 98 VAL A CA 1
ATOM 784 C C . VAL A 1 98 ? 24.436 -3.094 -21.895 1.00 87.44 98 VAL A C 1
ATOM 786 O O . VAL A 1 98 ? 25.313 -2.234 -21.910 1.00 87.44 98 VAL A O 1
ATOM 789 N N . LYS A 1 99 ? 23.201 -2.826 -21.446 1.00 89.00 99 LYS A N 1
ATOM 790 C CA . LYS A 1 99 ? 22.869 -1.526 -20.857 1.00 89.00 99 LYS A CA 1
ATOM 791 C C . LYS A 1 99 ? 23.414 -1.406 -19.441 1.00 89.00 99 LYS A C 1
ATOM 793 O O . LYS A 1 99 ? 23.171 -2.273 -18.602 1.00 89.00 99 LYS A O 1
ATOM 798 N N . SER A 1 100 ? 24.117 -0.302 -19.203 1.00 91.00 100 SER A N 1
ATOM 799 C CA . SER A 1 100 ? 24.534 0.126 -17.875 1.00 91.00 100 SER A CA 1
ATOM 800 C C . SER A 1 100 ? 23.333 0.579 -17.053 1.00 91.00 100 SER A C 1
ATOM 802 O O . SER A 1 100 ? 22.317 1.030 -17.592 1.00 91.00 100 SER A O 1
ATOM 804 N N . GLU A 1 101 ? 23.473 0.445 -15.745 1.00 92.81 101 GLU A N 1
ATOM 805 C CA . GLU A 1 101 ? 22.554 1.023 -14.771 1.00 92.81 101 GLU A CA 1
ATOM 806 C C . GLU A 1 101 ? 22.796 2.528 -14.653 1.00 92.81 101 GLU A C 1
ATOM 808 O O . GLU A 1 101 ? 23.904 3.009 -14.904 1.00 92.81 101 GLU A O 1
ATOM 813 N N . ASN A 1 102 ? 21.748 3.262 -14.289 1.00 93.00 102 ASN A N 1
ATOM 814 C CA . ASN A 1 102 ? 21.881 4.623 -13.789 1.00 93.00 102 ASN A CA 1
ATOM 815 C C . ASN A 1 102 ? 22.255 4.621 -12.292 1.00 93.00 102 ASN A C 1
ATOM 817 O O . ASN A 1 102 ? 22.364 3.571 -11.653 1.00 93.00 102 ASN A O 1
ATOM 821 N N . GLU A 1 103 ? 22.414 5.808 -11.719 1.00 92.88 103 GLU A N 1
ATOM 822 C CA . GLU A 1 103 ? 22.722 6.044 -10.306 1.00 92.88 103 GLU A CA 1
ATOM 823 C C . GLU A 1 103 ? 21.700 5.433 -9.330 1.00 92.88 103 GLU A C 1
ATOM 825 O O . GLU A 1 103 ? 22.026 5.176 -8.173 1.00 92.88 103 GLU A O 1
ATOM 830 N N . LEU A 1 104 ? 20.494 5.118 -9.811 1.00 93.69 104 LEU A N 1
ATOM 831 C CA . LEU A 1 104 ? 19.397 4.523 -9.047 1.00 93.69 104 LEU A CA 1
ATOM 832 C C . LEU A 1 104 ? 19.325 2.991 -9.165 1.00 93.69 104 LEU A C 1
ATOM 834 O O . LEU A 1 104 ? 18.393 2.378 -8.640 1.00 93.69 104 LEU A O 1
ATOM 838 N N . GLY A 1 105 ? 20.281 2.364 -9.864 1.00 93.62 105 GLY A N 1
ATOM 839 C CA . GLY A 1 105 ? 20.316 0.914 -10.091 1.00 93.62 105 GLY A CA 1
ATOM 840 C C . GLY A 1 105 ? 19.316 0.418 -11.142 1.00 93.62 105 GLY A C 1
ATOM 841 O O . GLY A 1 105 ? 18.941 -0.757 -11.130 1.00 93.62 105 GLY A O 1
ATOM 842 N N . ILE A 1 106 ? 18.860 1.302 -12.036 1.00 95.00 106 ILE A N 1
ATOM 843 C CA . ILE A 1 106 ? 17.850 1.008 -13.057 1.00 95.00 106 ILE A CA 1
ATOM 844 C C . ILE A 1 106 ? 18.483 0.976 -14.447 1.00 95.00 106 ILE A C 1
ATOM 846 O O . ILE A 1 106 ? 19.218 1.878 -14.850 1.00 95.00 106 ILE A O 1
ATOM 850 N N . LYS A 1 107 ? 18.149 -0.058 -15.222 1.00 94.00 107 LYS A N 1
ATOM 851 C CA . LYS A 1 107 ? 18.448 -0.145 -16.656 1.00 94.00 107 LYS A CA 1
ATOM 852 C C . LYS A 1 107 ? 17.256 0.363 -17.451 1.00 94.00 107 LYS A C 1
ATOM 854 O O . LYS A 1 107 ? 16.154 -0.170 -17.324 1.00 94.00 107 LYS A O 1
ATOM 859 N N . THR A 1 108 ? 17.500 1.321 -18.341 1.00 93.44 108 THR A N 1
ATOM 860 C CA . THR A 1 108 ? 16.454 1.924 -19.178 1.00 93.44 108 THR A CA 1
ATOM 861 C C . THR A 1 108 ? 16.643 1.567 -20.649 1.00 93.44 108 THR A C 1
ATOM 863 O O . THR A 1 108 ? 17.722 1.735 -21.228 1.00 93.44 108 THR A O 1
ATOM 866 N N . LEU A 1 109 ? 15.566 1.099 -21.279 1.00 90.88 109 LEU A N 1
ATOM 867 C CA . LEU A 1 109 ? 15.469 0.925 -22.725 1.00 90.88 109 LEU A CA 1
ATOM 868 C C . LEU A 1 109 ? 14.336 1.788 -23.269 1.00 90.88 109 LEU A C 1
ATOM 870 O O . LEU A 1 109 ? 13.176 1.562 -22.940 1.00 90.88 109 LEU A O 1
ATOM 874 N N . THR A 1 110 ? 14.670 2.742 -24.134 1.00 86.81 110 THR A N 1
ATOM 875 C CA . THR A 1 110 ? 13.697 3.663 -24.729 1.00 86.81 110 THR A CA 1
ATOM 876 C C . THR A 1 110 ? 13.414 3.287 -26.176 1.00 86.81 110 THR A C 1
ATOM 878 O O . THR A 1 110 ? 14.332 3.104 -26.977 1.00 86.81 110 THR A O 1
ATOM 881 N N . ASN A 1 111 ? 12.131 3.195 -26.517 1.00 81.81 111 ASN A N 1
ATOM 882 C CA . ASN A 1 111 ? 11.655 3.201 -27.889 1.00 81.81 111 ASN A CA 1
ATOM 883 C C . ASN A 1 111 ? 11.170 4.612 -28.234 1.00 81.81 111 ASN A C 1
ATOM 885 O O . ASN A 1 111 ? 10.018 4.962 -27.975 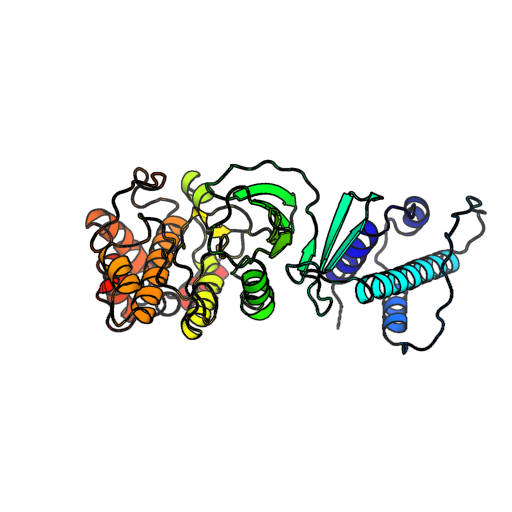1.00 81.81 111 ASN A O 1
ATOM 889 N N . SER A 1 112 ? 12.046 5.414 -28.840 1.00 75.31 112 SER A N 1
ATOM 890 C CA . SER A 1 112 ? 11.736 6.802 -29.199 1.00 75.31 112 SER A CA 1
ATOM 891 C C . SER A 1 112 ? 10.548 6.920 -30.157 1.00 75.31 112 SER A C 1
ATOM 893 O O . SER A 1 112 ? 9.787 7.870 -30.052 1.00 75.31 112 SER A O 1
ATOM 895 N N . ASN A 1 113 ? 10.328 5.932 -31.034 1.00 72.56 113 ASN A N 1
ATOM 896 C CA . ASN A 1 113 ? 9.213 5.957 -31.992 1.00 72.56 113 ASN A CA 1
ATOM 897 C C . ASN A 1 113 ? 7.848 5.751 -31.323 1.00 72.56 113 ASN A C 1
ATOM 899 O O . ASN A 1 113 ? 6.828 6.168 -31.860 1.00 72.56 113 ASN A O 1
ATOM 903 N N . ALA A 1 114 ? 7.829 5.076 -30.173 1.00 70.69 114 ALA A N 1
ATOM 904 C CA . ALA A 1 114 ? 6.628 4.850 -29.373 1.00 70.69 114 ALA A CA 1
ATOM 905 C C . ALA A 1 114 ? 6.551 5.782 -28.154 1.00 70.69 114 ALA A C 1
ATOM 907 O O . ALA A 1 114 ? 5.624 5.663 -27.361 1.00 70.69 114 ALA A O 1
ATOM 908 N N . CYS A 1 115 ? 7.521 6.689 -27.976 1.00 77.00 115 CYS A N 1
ATOM 909 C CA . CYS A 1 115 ? 7.636 7.545 -26.792 1.00 77.00 115 CYS A CA 1
ATOM 910 C C . CYS A 1 115 ? 7.529 6.766 -25.465 1.00 77.00 115 CYS A C 1
ATOM 912 O O . CYS A 1 115 ? 6.986 7.274 -24.481 1.00 77.00 115 CYS A O 1
ATOM 914 N N . ARG A 1 116 ? 8.043 5.527 -25.440 1.00 85.12 116 ARG A N 1
ATOM 915 C CA . ARG A 1 116 ? 7.925 4.611 -24.300 1.00 85.12 116 ARG A CA 1
ATOM 916 C C . ARG A 1 116 ? 9.293 4.156 -23.820 1.00 85.12 116 ARG A C 1
ATOM 918 O O . ARG A 1 116 ? 10.132 3.728 -24.615 1.00 85.12 116 ARG A O 1
ATOM 925 N N . SER A 1 117 ? 9.494 4.202 -22.509 1.00 91.88 117 SER A N 1
ATOM 926 C CA . SER A 1 117 ? 10.663 3.631 -21.845 1.00 91.88 117 SER A CA 1
ATOM 927 C C . SER A 1 117 ? 10.262 2.421 -21.012 1.00 91.88 117 SER A C 1
ATOM 929 O O . SER A 1 117 ? 9.162 2.364 -20.465 1.00 91.88 117 SER A O 1
ATOM 931 N N . TYR A 1 118 ? 11.170 1.455 -20.929 1.00 93.25 118 TYR A N 1
ATOM 932 C CA . TYR A 1 118 ? 11.041 0.253 -20.119 1.00 93.25 118 TYR A CA 1
ATOM 933 C C . TYR A 1 118 ? 12.184 0.200 -19.115 1.00 93.25 118 TYR A C 1
ATOM 935 O O . TYR A 1 118 ? 13.338 0.440 -19.486 1.00 93.25 118 TYR A O 1
ATOM 943 N N . PHE A 1 119 ? 11.854 -0.164 -17.882 1.00 94.12 119 PHE A N 1
ATOM 944 C CA . PHE A 1 119 ? 12.754 -0.101 -16.741 1.00 94.12 119 PHE A CA 1
ATOM 945 C C . PHE A 1 119 ? 12.973 -1.498 -16.166 1.00 94.12 119 PHE A C 1
ATOM 947 O O . PHE A 1 119 ? 12.027 -2.272 -15.986 1.00 94.12 119 PHE A O 1
ATOM 954 N N . TYR A 1 120 ? 14.235 -1.822 -15.907 1.00 93.12 120 TYR A N 1
ATOM 955 C CA . TYR A 1 120 ? 14.660 -3.120 -15.396 1.00 93.12 120 TYR A CA 1
ATOM 956 C C . TYR A 1 120 ? 15.601 -2.949 -14.210 1.00 93.12 120 TYR A C 1
ATOM 958 O O . TYR A 1 120 ? 16.330 -1.960 -14.141 1.00 93.12 120 TYR A O 1
ATOM 966 N N . ASP A 1 121 ? 15.629 -3.938 -13.322 1.00 89.88 121 ASP A N 1
ATOM 967 C CA . ASP A 1 121 ? 16.638 -4.001 -12.265 1.00 89.88 121 ASP A CA 1
ATOM 968 C C . ASP A 1 121 ? 18.018 -4.421 -12.813 1.00 89.88 121 ASP A C 1
ATOM 970 O O . ASP A 1 121 ? 18.195 -4.751 -13.997 1.00 89.88 121 ASP A O 1
ATOM 974 N N . GLN A 1 122 ? 19.006 -4.479 -11.918 1.00 86.00 122 GLN A N 1
ATOM 975 C CA . GLN A 1 122 ? 20.355 -4.966 -12.219 1.00 86.00 122 GLN A CA 1
ATOM 976 C C . GLN A 1 122 ? 20.380 -6.392 -12.806 1.00 86.00 122 GLN A C 1
ATOM 978 O O . GLN A 1 122 ? 21.180 -6.689 -13.701 1.00 86.00 122 GLN A O 1
ATOM 983 N N . LYS A 1 123 ? 19.452 -7.266 -12.387 1.00 86.56 123 LYS A N 1
ATOM 984 C CA . LYS A 1 123 ? 19.309 -8.652 -12.872 1.00 86.56 123 LYS A CA 1
ATOM 985 C C . LYS A 1 123 ? 18.570 -8.727 -14.217 1.00 86.56 123 LYS A C 1
ATOM 987 O O . LYS A 1 123 ? 18.478 -9.794 -14.824 1.00 86.56 123 LYS A O 1
ATOM 992 N N . GLY A 1 124 ? 18.073 -7.600 -14.727 1.00 86.25 124 GLY A N 1
ATOM 993 C CA . GLY A 1 124 ? 17.302 -7.507 -15.958 1.00 86.25 124 GLY A CA 1
ATOM 994 C C . GLY A 1 124 ? 15.843 -7.951 -15.810 1.00 86.25 124 GLY A C 1
ATOM 995 O O . GLY A 1 124 ? 15.210 -8.242 -16.835 1.00 86.25 124 GLY A O 1
ATOM 996 N N . LEU A 1 125 ? 15.316 -8.032 -14.587 1.00 87.94 125 LEU A N 1
ATOM 997 C CA . LEU A 1 125 ? 13.897 -8.227 -14.306 1.00 87.94 125 LEU A CA 1
ATOM 998 C C . LEU A 1 125 ? 13.128 -6.967 -14.701 1.00 87.94 125 LEU A C 1
ATOM 1000 O O . LEU A 1 125 ? 13.569 -5.857 -14.430 1.00 87.94 125 LEU A O 1
ATOM 1004 N N . PHE A 1 126 ? 11.989 -7.142 -15.368 1.00 91.06 126 PHE A N 1
ATOM 1005 C CA . PHE A 1 126 ? 11.115 -6.028 -15.722 1.00 91.06 126 PHE A CA 1
ATOM 1006 C C . PHE A 1 126 ? 10.455 -5.458 -14.467 1.00 91.06 126 PHE A C 1
ATOM 1008 O O . PHE A 1 126 ? 9.838 -6.211 -13.713 1.00 91.06 126 PHE A O 1
ATOM 1015 N N . LEU A 1 127 ? 10.572 -4.145 -14.282 1.00 91.31 127 LEU A N 1
ATOM 1016 C CA . LEU A 1 127 ? 9.980 -3.426 -13.158 1.00 91.31 127 LEU A CA 1
ATOM 1017 C C . LEU A 1 127 ? 8.721 -2.692 -13.611 1.00 91.31 127 LEU A C 1
ATOM 1019 O O . LEU A 1 127 ? 7.623 -2.958 -13.123 1.00 91.31 127 LEU A O 1
ATOM 1023 N N . SER A 1 128 ? 8.877 -1.803 -14.590 1.00 94.44 128 SER A N 1
ATOM 1024 C CA . SER A 1 128 ? 7.809 -0.919 -15.038 1.00 94.44 128 SER A CA 1
ATOM 1025 C C . SER A 1 128 ? 8.062 -0.372 -16.444 1.00 94.44 128 SER A C 1
ATOM 1027 O O . SER A 1 128 ? 9.112 -0.592 -17.061 1.00 94.44 128 SER A O 1
ATOM 1029 N N . ARG A 1 129 ? 7.073 0.347 -16.977 1.00 94.31 129 ARG A N 1
ATOM 1030 C CA . ARG A 1 129 ? 7.189 1.108 -18.223 1.00 94.31 129 ARG A CA 1
ATOM 1031 C C . ARG A 1 129 ? 6.510 2.461 -18.086 1.00 94.31 129 ARG A C 1
ATOM 1033 O O . ARG A 1 129 ? 5.628 2.631 -17.252 1.00 94.31 129 ARG A O 1
ATOM 1040 N N . THR A 1 130 ? 6.883 3.393 -18.955 1.00 93.31 130 THR A N 1
ATOM 1041 C CA . THR A 1 130 ? 6.158 4.657 -19.107 1.00 93.31 130 THR A CA 1
ATOM 1042 C C . THR A 1 130 ? 4.689 4.371 -19.457 1.00 93.31 130 THR A C 1
ATOM 1044 O O . THR A 1 130 ? 4.455 3.602 -20.401 1.00 93.31 130 THR A O 1
ATOM 1047 N N . PRO A 1 131 ? 3.720 4.958 -18.727 1.00 92.88 131 PRO A N 1
ATOM 1048 C CA . PRO A 1 131 ? 2.307 4.865 -19.068 1.00 92.88 131 PRO A CA 1
ATOM 1049 C C . PRO A 1 131 ? 1.957 5.650 -20.335 1.00 92.88 131 PRO A C 1
ATOM 1051 O O . PRO A 1 131 ? 2.667 6.587 -20.728 1.00 92.88 131 PRO A O 1
ATOM 1054 N N . ASP A 1 132 ? 0.842 5.274 -20.951 1.00 86.88 132 ASP A N 1
ATOM 1055 C CA . ASP A 1 132 ? 0.496 5.703 -22.311 1.00 86.88 132 ASP A CA 1
ATOM 1056 C C . ASP A 1 132 ? -0.163 7.073 -22.348 1.00 86.88 132 ASP A C 1
ATOM 1058 O O . ASP A 1 132 ? 0.147 7.895 -23.214 1.00 86.88 132 ASP A O 1
ATOM 1062 N N . ASN A 1 133 ? -1.043 7.333 -21.384 1.00 86.44 133 ASN A N 1
ATOM 1063 C CA . ASN A 1 133 ? -1.896 8.506 -21.406 1.00 86.44 133 ASN A CA 1
ATOM 1064 C C . ASN A 1 133 ? -1.335 9.580 -20.489 1.00 86.44 133 ASN A C 1
ATOM 1066 O O . ASN A 1 133 ? -1.028 9.333 -19.322 1.00 86.44 133 ASN A O 1
ATOM 1070 N N . PHE A 1 134 ? -1.229 10.799 -21.011 1.00 85.69 134 PHE A N 1
ATOM 1071 C CA . PHE A 1 134 ? -1.007 11.959 -20.166 1.00 85.69 134 PHE A CA 1
ATOM 1072 C C . PHE A 1 134 ? -2.270 12.225 -19.347 1.00 85.69 134 PHE A C 1
ATOM 1074 O O . PHE A 1 134 ? -3.348 12.414 -19.904 1.00 85.69 134 PHE A O 1
ATOM 1081 N N . GLN A 1 135 ? -2.120 12.249 -18.029 1.00 80.88 135 GLN A N 1
ATOM 1082 C CA . GLN A 1 135 ? -3.184 12.553 -17.089 1.00 80.88 135 GLN A CA 1
ATOM 1083 C C . GLN A 1 135 ? -2.574 13.395 -15.979 1.00 80.88 135 GLN A C 1
ATOM 1085 O O . GLN A 1 135 ? -1.952 12.875 -15.054 1.00 80.88 135 GLN A O 1
ATOM 1090 N N . LYS A 1 136 ? -2.743 14.713 -16.082 1.00 75.06 136 LYS A N 1
ATOM 1091 C CA . LYS A 1 136 ? -2.354 15.620 -15.007 1.00 75.06 136 LYS A CA 1
ATOM 1092 C C . LYS A 1 136 ? -3.362 15.463 -13.870 1.00 75.06 136 LYS A C 1
ATOM 1094 O O . LYS A 1 136 ? -4.487 15.941 -13.978 1.00 75.06 136 LYS A O 1
ATOM 1099 N N . GLY A 1 137 ? -2.971 14.749 -12.820 1.00 70.62 137 GLY A N 1
ATOM 1100 C CA . GLY A 1 137 ? -3.766 14.620 -11.602 1.00 70.62 137 GLY A CA 1
ATOM 1101 C C . GLY A 1 137 ? -3.555 15.792 -10.645 1.00 70.62 137 GLY A C 1
ATOM 1102 O O . GLY A 1 137 ? -2.816 16.746 -10.940 1.00 70.62 137 GLY A O 1
ATOM 1103 N N . ARG A 1 138 ? -4.206 15.701 -9.477 1.00 71.00 138 ARG A N 1
ATOM 1104 C CA . ARG A 1 138 ? -3.987 16.633 -8.367 1.00 71.00 138 ARG A CA 1
ATOM 1105 C C . ARG A 1 138 ? -2.500 16.646 -7.990 1.00 71.00 138 ARG A C 1
ATOM 1107 O O . ARG A 1 138 ? -1.797 15.639 -8.089 1.00 71.00 138 ARG A O 1
ATOM 1114 N N . LYS A 1 139 ? -2.010 17.831 -7.631 1.00 73.38 139 LYS A N 1
ATOM 1115 C CA . LYS A 1 139 ? -0.666 18.019 -7.088 1.00 73.38 139 LYS A CA 1
ATOM 1116 C C . LYS A 1 139 ? -0.774 17.795 -5.578 1.00 73.38 139 LYS A C 1
ATOM 1118 O O . LYS A 1 139 ? -1.441 18.587 -4.924 1.00 73.38 139 LYS A O 1
ATOM 1123 N N . GLY A 1 140 ? -0.180 16.718 -5.070 1.00 73.25 140 GLY A N 1
ATOM 1124 C CA . GLY A 1 140 ? 0.002 16.524 -3.630 1.00 73.25 140 GLY A CA 1
ATOM 1125 C C . GLY A 1 140 ? 1.174 17.359 -3.106 1.00 73.25 140 GLY A C 1
ATOM 1126 O O . GLY A 1 140 ? 1.826 18.063 -3.882 1.00 73.25 140 GLY A O 1
ATOM 1127 N N . GLY A 1 141 ? 1.474 17.247 -1.809 1.00 74.75 141 GLY A N 1
ATOM 1128 C CA . GLY A 1 141 ? 2.553 18.012 -1.162 1.00 74.75 141 GLY A CA 1
ATOM 1129 C C . GLY A 1 141 ? 3.956 17.744 -1.730 1.00 74.75 141 GLY A C 1
ATOM 1130 O O . GLY A 1 141 ? 4.793 18.646 -1.762 1.00 74.75 141 GLY A O 1
ATOM 1131 N N . PHE A 1 142 ? 4.196 16.530 -2.243 1.00 83.56 142 PHE A N 1
ATOM 1132 C CA . PHE A 1 142 ? 5.518 16.085 -2.718 1.00 83.56 142 PHE A CA 1
ATOM 1133 C C . PHE A 1 142 ? 5.531 15.625 -4.181 1.00 83.56 142 PHE A C 1
ATOM 1135 O O . PHE A 1 142 ? 6.519 15.782 -4.913 1.00 83.56 142 PHE A O 1
ATOM 1142 N N . LYS A 1 143 ? 4.411 15.045 -4.628 1.00 90.38 143 LYS A N 1
ATOM 1143 C CA . LYS A 1 143 ? 4.298 14.306 -5.889 1.00 90.38 143 LYS A CA 1
ATOM 1144 C C . LYS A 1 143 ? 3.084 14.765 -6.691 1.00 90.38 143 LYS A C 1
ATOM 1146 O O . LYS A 1 143 ? 2.099 15.268 -6.154 1.00 90.38 143 LYS A O 1
ATOM 1151 N N . GLN A 1 144 ? 3.155 14.599 -8.006 1.00 91.19 144 GLN A N 1
ATOM 1152 C CA . GLN A 1 144 ? 2.042 14.863 -8.912 1.00 91.19 144 GLN A CA 1
ATOM 1153 C C . GLN A 1 144 ? 1.891 13.727 -9.918 1.00 91.19 144 GLN A C 1
ATOM 1155 O O . GLN A 1 144 ? 2.861 13.355 -10.575 1.00 91.19 144 GLN A O 1
ATOM 1160 N N . LEU A 1 145 ? 0.670 13.225 -10.104 1.00 92.00 145 LEU A N 1
ATOM 1161 C CA . LEU A 1 145 ? 0.357 12.302 -11.194 1.00 92.00 145 LEU A CA 1
ATOM 1162 C C . LEU A 1 145 ? 0.475 13.014 -12.550 1.00 92.00 145 LEU A C 1
ATOM 1164 O O . LEU A 1 145 ? -0.156 14.049 -12.771 1.00 92.00 145 LEU A O 1
ATOM 1168 N N . ILE A 1 146 ? 1.279 12.451 -13.455 1.00 92.94 146 ILE A N 1
ATOM 1169 C CA . ILE A 1 146 ? 1.527 12.997 -14.800 1.00 92.94 146 ILE A CA 1
ATOM 1170 C C . ILE A 1 146 ? 0.983 12.088 -15.898 1.00 92.94 146 ILE A C 1
ATOM 1172 O O . ILE A 1 146 ? 0.515 12.573 -16.931 1.00 92.94 146 ILE A O 1
ATOM 1176 N N . ARG A 1 147 ? 1.088 10.768 -15.721 1.00 93.06 147 ARG A N 1
ATOM 1177 C CA . ARG A 1 147 ? 0.596 9.782 -16.690 1.00 93.06 147 ARG A CA 1
ATOM 1178 C C . ARG A 1 147 ? -0.020 8.588 -15.995 1.00 93.06 147 ARG A C 1
ATOM 1180 O O . ARG A 1 147 ? 0.415 8.225 -14.905 1.00 93.06 147 ARG A O 1
ATOM 1187 N N . SER A 1 148 ? -0.954 7.938 -16.668 1.00 93.44 148 SER A N 1
ATOM 1188 C CA . SER A 1 148 ? -1.545 6.689 -16.207 1.00 93.44 148 SER A CA 1
ATOM 1189 C C . SER A 1 148 ? -1.978 5.813 -17.383 1.00 93.44 148 SER A C 1
ATOM 1191 O O . SER A 1 148 ? -2.181 6.270 -18.511 1.00 93.44 148 SER A O 1
ATOM 1193 N N . ASP A 1 149 ? -2.115 4.527 -17.110 1.00 92.50 149 ASP A N 1
ATOM 1194 C CA . ASP A 1 149 ? -2.937 3.595 -17.866 1.00 92.50 149 ASP A CA 1
ATOM 1195 C C . ASP A 1 149 ? -3.414 2.480 -16.929 1.00 92.50 149 ASP A C 1
ATOM 1197 O O . ASP A 1 149 ? -3.225 2.557 -15.716 1.00 92.50 149 ASP A O 1
ATOM 1201 N N . GLU A 1 150 ? -4.028 1.431 -17.472 1.00 91.56 150 GLU A N 1
ATOM 1202 C CA . GLU A 1 150 ? -4.548 0.303 -16.690 1.00 91.56 150 GLU A CA 1
ATOM 1203 C C . GLU A 1 150 ? -3.495 -0.395 -15.813 1.00 91.56 150 GLU A C 1
ATOM 1205 O O . GLU A 1 150 ? -3.849 -1.066 -14.847 1.00 91.56 150 GLU A O 1
ATOM 1210 N N . LYS A 1 151 ? -2.202 -0.287 -16.147 1.00 92.50 151 LYS A N 1
ATOM 1211 C CA . LYS A 1 151 ? -1.129 -1.032 -15.477 1.00 92.50 151 LYS A CA 1
ATOM 1212 C C . LYS A 1 151 ? -0.221 -0.157 -14.636 1.00 92.50 151 LYS A C 1
ATOM 1214 O O . LYS A 1 151 ? 0.255 -0.630 -13.604 1.00 92.50 151 LYS A O 1
ATOM 1219 N N . PHE A 1 152 ? 0.060 1.068 -15.069 1.00 95.12 152 PHE A N 1
ATOM 1220 C CA . PHE A 1 152 ? 1.067 1.913 -14.436 1.00 95.12 152 PHE A CA 1
ATOM 1221 C C . PHE A 1 152 ? 0.608 3.356 -14.269 1.00 95.12 152 PHE A C 1
ATOM 1223 O O . PHE A 1 152 ? -0.163 3.884 -15.065 1.00 95.12 152 PHE A O 1
ATOM 1230 N N . VAL A 1 153 ? 1.170 4.006 -13.256 1.00 95.00 153 VAL A N 1
ATOM 1231 C CA . VAL A 1 153 ? 1.095 5.450 -13.039 1.00 95.00 153 VAL A CA 1
ATOM 1232 C C . VAL A 1 153 ? 2.501 6.031 -13.010 1.00 95.00 153 VAL A C 1
ATOM 1234 O O . VAL A 1 153 ? 3.441 5.384 -12.550 1.00 95.00 153 VAL A O 1
ATOM 1237 N N . GLN A 1 154 ? 2.652 7.248 -13.519 1.00 95.50 154 GLN A N 1
ATOM 1238 C CA . GLN A 1 154 ? 3.892 8.010 -13.470 1.00 95.50 154 GLN A CA 1
ATOM 1239 C C . GLN A 1 154 ? 3.679 9.251 -12.617 1.00 95.50 154 GLN A C 1
ATOM 1241 O O . GLN A 1 154 ? 2.817 10.081 -12.921 1.00 95.50 154 GLN A O 1
ATOM 1246 N N . LEU A 1 155 ? 4.522 9.390 -11.602 1.00 94.94 155 LEU A N 1
ATOM 1247 C CA . LEU A 1 155 ? 4.535 10.516 -10.685 1.00 94.94 155 LEU A CA 1
ATOM 1248 C C . LEU A 1 155 ? 5.754 11.391 -10.977 1.00 94.94 155 LEU A C 1
ATOM 1250 O O . LEU A 1 155 ? 6.861 10.887 -11.179 1.00 94.94 155 LEU A O 1
ATOM 1254 N N . HIS A 1 156 ? 5.551 12.703 -10.994 1.00 93.81 156 HIS A N 1
ATOM 1255 C CA . HIS A 1 156 ? 6.629 13.678 -10.945 1.00 93.81 156 HIS A CA 1
ATOM 1256 C C . HIS A 1 156 ? 6.857 14.118 -9.504 1.00 93.81 156 HIS A C 1
ATOM 1258 O O . HIS A 1 156 ? 5.928 14.566 -8.829 1.00 93.81 156 HIS A O 1
ATOM 1264 N N . VAL A 1 157 ? 8.103 13.994 -9.063 1.00 91.62 157 VAL A N 1
ATOM 1265 C CA . VAL A 1 157 ? 8.561 14.393 -7.736 1.00 91.62 157 VAL A CA 1
ATOM 1266 C C . VAL A 1 157 ? 9.113 15.804 -7.851 1.00 91.62 157 VAL A C 1
ATOM 1268 O O . VAL A 1 157 ? 10.088 16.030 -8.569 1.00 91.62 157 VAL A O 1
ATOM 1271 N N . HIS A 1 158 ? 8.446 16.754 -7.201 1.00 86.88 158 HIS A N 1
ATOM 1272 C CA . HIS A 1 158 ? 8.799 18.176 -7.266 1.00 86.88 158 HIS A CA 1
ATOM 1273 C C . HIS A 1 158 ? 9.333 18.715 -5.935 1.00 86.88 158 HIS A C 1
ATOM 1275 O O . HIS A 1 158 ? 9.913 19.798 -5.911 1.00 86.88 158 HIS A O 1
ATOM 1281 N N . ARG A 1 159 ? 9.172 17.951 -4.851 1.00 80.31 159 ARG A N 1
ATOM 1282 C CA . ARG A 1 159 ? 9.852 18.146 -3.573 1.00 80.31 159 ARG A CA 1
ATOM 1283 C C . ARG A 1 159 ? 10.443 16.802 -3.163 1.00 80.31 159 ARG A C 1
ATOM 1285 O O . ARG A 1 159 ? 9.726 15.806 -3.148 1.00 80.31 159 ARG A O 1
ATOM 1292 N N . LEU A 1 160 ? 11.750 16.779 -2.929 1.00 71.31 160 LEU A N 1
ATOM 1293 C CA . LEU A 1 160 ? 12.452 15.612 -2.407 1.00 71.31 160 LEU A CA 1
ATOM 1294 C C . LEU A 1 160 ? 12.621 15.792 -0.906 1.00 71.31 160 LEU A C 1
ATOM 1296 O O . LEU A 1 160 ? 12.982 16.885 -0.472 1.00 71.31 160 LEU A O 1
ATOM 1300 N N . ASP A 1 161 ? 12.389 14.726 -0.150 1.00 71.31 161 ASP A N 1
ATOM 1301 C CA . ASP A 1 161 ? 12.775 14.687 1.254 1.00 71.31 161 ASP A CA 1
ATOM 1302 C C . ASP A 1 161 ? 14.304 14.653 1.336 1.00 71.31 161 ASP A C 1
ATOM 1304 O O . ASP A 1 161 ? 14.956 13.832 0.684 1.00 71.31 161 ASP A O 1
ATOM 1308 N N . GLU A 1 162 ? 14.886 15.587 2.093 1.00 64.94 162 GLU A N 1
ATOM 1309 C CA . GLU A 1 162 ? 16.332 15.859 2.098 1.00 64.94 162 GLU A CA 1
ATOM 1310 C C . GLU A 1 162 ? 17.175 14.650 2.556 1.00 64.94 162 GLU A C 1
ATOM 1312 O O . GLU A 1 162 ? 18.339 14.535 2.173 1.00 64.94 162 GLU A O 1
ATOM 1317 N N . GLY A 1 163 ? 16.577 13.703 3.290 1.00 68.56 163 GLY A N 1
ATOM 1318 C CA . GLY A 1 163 ? 17.209 12.454 3.739 1.00 68.56 163 GLY A CA 1
ATOM 1319 C C . GLY A 1 163 ? 16.957 11.226 2.852 1.00 68.56 163 GLY A C 1
ATOM 1320 O O . GLY A 1 163 ? 17.512 10.152 3.106 1.00 68.56 163 GLY A O 1
ATOM 1321 N N . LEU A 1 164 ? 16.137 11.332 1.800 1.00 81.38 164 LEU A N 1
ATOM 1322 C CA . LEU A 1 164 ? 15.699 10.160 1.046 1.00 81.38 164 LEU A CA 1
ATOM 1323 C C . LEU A 1 164 ? 16.787 9.632 0.098 1.00 81.38 164 LEU A C 1
ATOM 1325 O O . LEU A 1 164 ? 17.022 10.153 -0.996 1.00 81.38 164 LEU A O 1
ATOM 1329 N N . ASN A 1 165 ? 17.381 8.490 0.446 1.00 89.12 165 ASN A N 1
ATOM 1330 C CA . ASN A 1 165 ? 18.233 7.751 -0.482 1.00 89.12 165 ASN A CA 1
ATOM 1331 C C . ASN A 1 165 ? 17.390 6.927 -1.473 1.00 89.12 165 ASN A C 1
ATOM 1333 O O . ASN A 1 165 ? 17.031 5.775 -1.218 1.00 89.12 165 ASN A O 1
ATOM 1337 N N . GLN A 1 166 ? 17.120 7.507 -2.645 1.00 92.25 166 GLN A N 1
ATOM 1338 C CA . GLN A 1 166 ? 16.320 6.892 -3.715 1.00 92.25 166 GLN A CA 1
ATOM 1339 C C . GLN A 1 166 ? 16.859 5.533 -4.192 1.00 92.25 166 GLN A C 1
ATOM 1341 O O . GLN A 1 166 ? 16.083 4.648 -4.560 1.00 92.25 166 GLN A O 1
ATOM 1346 N N . ARG A 1 167 ? 18.186 5.338 -4.195 1.00 93.06 167 ARG A N 1
ATOM 1347 C CA . ARG A 1 167 ? 18.789 4.057 -4.589 1.00 93.06 167 ARG A CA 1
ATOM 1348 C C . ARG A 1 167 ? 18.508 2.982 -3.542 1.00 93.06 167 ARG A C 1
ATOM 1350 O O . ARG A 1 167 ? 18.120 1.875 -3.918 1.00 93.06 167 ARG A O 1
ATOM 1357 N N . SER A 1 168 ? 18.678 3.304 -2.261 1.00 92.31 168 SER A N 1
ATOM 1358 C CA . SER A 1 168 ? 18.346 2.396 -1.158 1.00 92.31 168 SER A CA 1
ATOM 1359 C C . SER A 1 168 ? 16.855 2.061 -1.149 1.00 92.31 168 SER A C 1
ATOM 1361 O O . SER A 1 168 ? 16.500 0.888 -1.046 1.00 92.31 168 SER A O 1
ATOM 1363 N N . TYR A 1 169 ? 15.984 3.050 -1.384 1.00 93.38 169 TYR A N 1
ATOM 1364 C CA . TYR A 1 169 ? 14.549 2.804 -1.546 1.00 93.38 169 TYR A CA 1
ATOM 1365 C C . TYR A 1 169 ? 14.257 1.845 -2.704 1.00 93.38 169 TYR A C 1
ATOM 1367 O O . TYR A 1 169 ? 13.557 0.852 -2.529 1.00 93.38 169 TYR A O 1
ATOM 1375 N N . ASN A 1 170 ? 14.833 2.079 -3.889 1.00 95.00 170 ASN A N 1
ATOM 1376 C CA . ASN A 1 170 ? 14.652 1.181 -5.031 1.00 95.00 170 ASN A CA 1
ATOM 1377 C C . ASN A 1 170 ? 15.098 -0.257 -4.713 1.00 95.00 170 ASN A C 1
ATOM 1379 O O . ASN A 1 170 ? 14.482 -1.208 -5.195 1.00 95.00 170 ASN A O 1
ATOM 1383 N N . GLN A 1 171 ? 16.162 -0.444 -3.928 1.00 93.31 171 GLN A N 1
ATOM 1384 C CA . GLN A 1 171 ? 16.586 -1.774 -3.484 1.00 93.31 171 GLN A CA 1
ATOM 1385 C C . GLN A 1 171 ? 15.537 -2.409 -2.563 1.00 93.31 171 GLN A C 1
ATOM 1387 O O . GLN A 1 171 ? 15.095 -3.526 -2.837 1.00 93.31 171 GLN A O 1
ATOM 1392 N N . LEU A 1 172 ? 15.087 -1.684 -1.539 1.00 93.25 172 LEU A N 1
ATOM 1393 C CA . LEU A 1 172 ? 14.038 -2.134 -0.625 1.00 93.25 172 LEU A CA 1
ATOM 1394 C C . LEU A 1 172 ? 12.750 -2.501 -1.380 1.00 93.25 172 LEU A C 1
ATOM 1396 O O . LEU A 1 172 ? 12.224 -3.604 -1.230 1.00 93.25 172 LEU A O 1
ATOM 1400 N N . ALA A 1 173 ? 12.287 -1.628 -2.272 1.00 94.19 173 ALA A N 1
ATOM 1401 C CA . ALA A 1 173 ? 11.104 -1.839 -3.095 1.00 94.19 173 ALA A CA 1
ATOM 1402 C C . ALA A 1 173 ? 11.217 -3.097 -3.977 1.00 94.19 173 ALA A C 1
ATOM 1404 O O . ALA A 1 173 ? 10.285 -3.899 -4.059 1.00 94.19 173 ALA A O 1
ATOM 1405 N N . ASN A 1 174 ? 12.355 -3.289 -4.647 1.00 91.19 174 ASN A N 1
ATOM 1406 C CA . ASN A 1 174 ? 12.516 -4.358 -5.636 1.00 91.19 174 ASN A CA 1
ATOM 1407 C C . ASN A 1 174 ? 12.833 -5.731 -5.033 1.00 91.19 174 ASN A C 1
ATOM 1409 O O . ASN A 1 174 ? 12.587 -6.742 -5.698 1.00 91.19 174 ASN A O 1
ATOM 1413 N N . TYR A 1 175 ? 13.388 -5.781 -3.820 1.00 90.69 175 TYR A N 1
ATOM 1414 C CA . TYR A 1 175 ? 13.829 -7.032 -3.199 1.00 90.69 175 TYR A CA 1
ATOM 1415 C C . TYR A 1 175 ? 13.052 -7.397 -1.941 1.00 90.69 175 TYR A C 1
ATOM 1417 O O . TYR A 1 175 ? 12.730 -8.569 -1.784 1.00 90.69 175 TYR A O 1
ATOM 1425 N N . THR A 1 176 ? 12.712 -6.426 -1.097 1.00 92.62 176 THR A N 1
ATOM 1426 C CA . THR A 1 176 ? 12.005 -6.673 0.167 1.00 92.62 176 THR A CA 1
ATOM 1427 C C . THR A 1 176 ? 10.502 -6.554 -0.025 1.00 92.62 176 THR A C 1
ATOM 1429 O O . THR A 1 176 ? 9.767 -7.492 0.248 1.00 92.62 176 THR A O 1
ATOM 1432 N N . LEU A 1 177 ? 10.023 -5.450 -0.608 1.00 94.81 177 LEU A N 1
ATOM 1433 C CA . LEU A 1 177 ? 8.583 -5.231 -0.798 1.00 94.81 177 LEU A CA 1
ATOM 1434 C C . LEU A 1 177 ? 8.004 -6.005 -1.991 1.00 94.81 177 LEU A C 1
ATOM 1436 O O . LEU A 1 177 ? 6.854 -5.798 -2.383 1.00 94.81 177 LEU A O 1
ATOM 1440 N N . ARG A 1 178 ? 8.808 -6.837 -2.660 1.00 90.56 178 ARG A N 1
ATOM 1441 C CA . ARG A 1 178 ? 8.452 -7.433 -3.949 1.00 90.56 178 ARG A CA 1
ATOM 1442 C C . ARG A 1 178 ? 7.214 -8.316 -3.864 1.00 90.56 178 ARG A C 1
ATOM 1444 O O . ARG A 1 178 ? 6.359 -8.201 -4.748 1.00 90.56 178 ARG A O 1
ATOM 1451 N N . ASP A 1 179 ? 7.162 -9.138 -2.827 1.00 90.88 179 ASP A N 1
ATOM 1452 C CA . ASP A 1 179 ? 6.238 -10.264 -2.713 1.00 90.88 179 ASP A CA 1
ATOM 1453 C C . ASP A 1 179 ? 4.925 -9.905 -2.001 1.00 90.88 179 ASP A C 1
ATOM 1455 O O . ASP A 1 179 ? 4.010 -10.721 -1.970 1.00 90.88 179 ASP A O 1
ATOM 1459 N N . TYR A 1 180 ? 4.791 -8.664 -1.525 1.00 96.38 180 TYR A N 1
ATOM 1460 C CA . TYR A 1 180 ? 3.555 -8.137 -0.942 1.00 96.38 180 TYR A CA 1
ATOM 1461 C C . TYR A 1 180 ? 2.690 -7.504 -2.033 1.00 96.38 180 TYR A C 1
ATOM 1463 O O . TYR A 1 180 ? 3.034 -6.461 -2.602 1.00 96.38 180 TYR A O 1
ATOM 1471 N N . GLU A 1 181 ? 1.583 -8.162 -2.373 1.00 94.38 181 GLU A N 1
ATOM 1472 C CA . GLU A 1 181 ? 0.703 -7.746 -3.471 1.00 94.38 181 GLU A CA 1
ATOM 1473 C C . GLU A 1 181 ? -0.058 -6.458 -3.142 1.00 94.38 181 GLU A C 1
ATOM 1475 O O . GLU A 1 181 ? -0.330 -5.645 -4.035 1.00 94.38 181 GLU A O 1
ATOM 1480 N N . SER A 1 182 ? -0.397 -6.274 -1.867 1.00 97.06 182 SER A N 1
ATOM 1481 C CA . SER A 1 182 ? -1.129 -5.101 -1.401 1.00 97.06 182 SER A CA 1
ATOM 1482 C C . SER A 1 182 ? -0.259 -3.841 -1.343 1.00 97.06 182 SER A C 1
ATOM 1484 O O . SER A 1 182 ? -0.792 -2.743 -1.237 1.00 97.06 182 SER A O 1
ATOM 1486 N N . ILE A 1 183 ? 1.067 -3.956 -1.466 1.00 97.38 183 ILE A N 1
ATOM 1487 C CA . ILE A 1 183 ? 1.986 -2.817 -1.391 1.00 97.38 183 ILE A CA 1
ATOM 1488 C C . ILE A 1 183 ? 2.356 -2.330 -2.796 1.00 97.38 183 ILE A C 1
ATOM 1490 O O . ILE A 1 183 ? 3.156 -2.932 -3.528 1.00 97.38 183 ILE A O 1
ATOM 1494 N N . CYS A 1 184 ? 1.793 -1.185 -3.176 1.00 94.56 184 CYS A N 1
ATOM 1495 C CA . CYS A 1 184 ? 2.072 -0.489 -4.428 1.00 94.56 184 CYS A CA 1
ATOM 1496 C C . CYS A 1 184 ? 3.384 0.297 -4.343 1.00 94.56 184 CYS A C 1
ATOM 1498 O O . CYS A 1 184 ? 3.423 1.525 -4.315 1.00 94.56 184 CYS A O 1
ATOM 1500 N N . LYS A 1 185 ? 4.487 -0.442 -4.378 1.00 92.19 185 LYS A N 1
ATOM 1501 C CA . LYS A 1 185 ? 5.836 0.103 -4.526 1.00 92.19 185 LYS A CA 1
ATOM 1502 C C . LYS A 1 185 ? 5.988 0.924 -5.811 1.00 92.19 185 LYS A C 1
ATOM 1504 O O . LYS A 1 185 ? 5.785 0.423 -6.926 1.00 92.19 185 LYS A O 1
ATOM 1509 N N . ALA A 1 186 ? 6.412 2.167 -5.647 1.00 93.50 186 ALA A N 1
ATOM 1510 C CA . ALA A 1 186 ? 6.901 2.997 -6.731 1.00 93.50 186 ALA A CA 1
ATOM 1511 C C . ALA A 1 186 ? 8.401 2.731 -6.950 1.00 93.50 186 ALA A C 1
ATOM 1513 O O . ALA A 1 186 ? 9.095 2.252 -6.060 1.00 93.50 186 ALA A O 1
ATOM 1514 N N . GLN A 1 187 ? 8.915 2.999 -8.146 1.00 94.69 187 GLN A N 1
ATOM 1515 C CA . GLN A 1 187 ? 10.348 2.957 -8.436 1.00 94.69 187 GLN A CA 1
ATOM 1516 C C . GLN A 1 187 ? 10.785 4.313 -8.965 1.00 94.69 187 GLN A C 1
ATOM 1518 O O . GLN A 1 187 ? 10.201 4.803 -9.936 1.00 94.69 187 GLN A O 1
ATOM 1523 N N . TYR A 1 188 ? 11.843 4.883 -8.390 1.00 95.69 188 TYR A N 1
ATOM 1524 C CA . TYR A 1 188 ? 12.516 6.026 -8.995 1.00 95.69 188 TYR A CA 1
ATOM 1525 C C . TYR A 1 188 ? 13.232 5.556 -10.254 1.00 95.69 188 TYR A C 1
ATOM 1527 O O . TYR A 1 188 ? 14.125 4.710 -10.204 1.00 95.69 188 TYR A O 1
ATOM 1535 N N . VAL A 1 189 ? 12.836 6.102 -11.399 1.00 95.25 189 VAL A N 1
ATOM 1536 C CA . VAL A 1 189 ? 13.481 5.816 -12.690 1.00 95.25 189 VAL A CA 1
ATOM 1537 C C . VAL A 1 189 ? 14.479 6.907 -13.081 1.00 95.25 189 VAL A C 1
ATOM 1539 O O . VAL A 1 189 ? 15.346 6.681 -13.924 1.00 95.25 189 VAL A O 1
ATOM 1542 N N . ASN A 1 190 ? 14.360 8.075 -12.451 1.00 92.94 190 ASN A N 1
ATOM 1543 C CA . ASN A 1 190 ? 15.320 9.175 -12.398 1.00 92.94 190 ASN A CA 1
ATOM 1544 C C . ASN A 1 190 ? 15.005 10.027 -11.141 1.00 92.94 190 ASN A C 1
ATOM 1546 O O . ASN A 1 190 ? 13.976 9.776 -10.504 1.00 92.94 190 ASN A 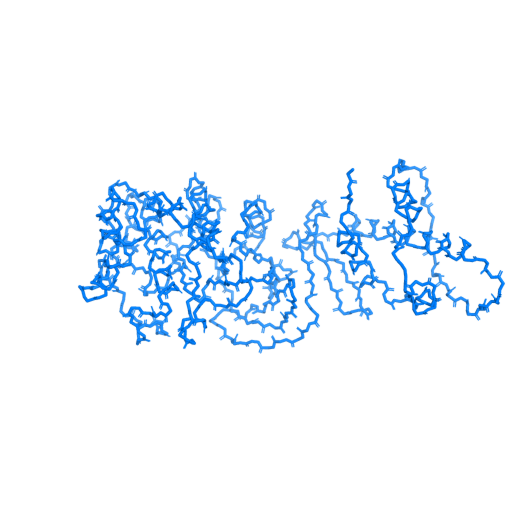O 1
ATOM 1550 N N . PRO A 1 191 ? 15.825 11.039 -10.797 1.00 90.62 191 PRO A N 1
ATOM 1551 C CA . PRO A 1 191 ? 15.656 11.791 -9.552 1.00 90.62 191 PRO A CA 1
ATOM 1552 C C . PRO A 1 191 ? 14.300 12.483 -9.353 1.00 90.62 191 PRO A C 1
ATOM 1554 O O . PRO A 1 191 ? 13.918 12.740 -8.217 1.00 90.62 191 PRO A O 1
ATOM 1557 N N . THR A 1 192 ? 13.555 12.771 -10.425 1.00 93.00 192 THR A N 1
ATOM 1558 C CA . THR A 1 192 ? 12.285 13.521 -10.372 1.00 93.00 192 THR A CA 1
ATOM 1559 C C . THR A 1 192 ? 11.093 12.733 -10.911 1.00 93.00 192 THR A C 1
ATOM 1561 O O . THR A 1 192 ? 10.011 13.292 -11.110 1.00 93.00 192 THR A O 1
ATOM 1564 N N . THR A 1 193 ? 11.265 11.440 -11.197 1.00 94.38 193 THR A N 1
ATOM 1565 C CA . THR A 1 193 ? 10.224 10.599 -11.795 1.00 94.38 193 THR A CA 1
ATOM 1566 C C . THR A 1 193 ? 10.158 9.253 -11.105 1.00 94.38 193 THR A C 1
ATOM 1568 O O . THR A 1 193 ? 11.130 8.493 -11.100 1.00 94.38 193 THR A O 1
ATOM 1571 N N . MET A 1 194 ? 8.961 8.922 -10.634 1.00 96.25 194 MET A N 1
ATOM 1572 C CA . MET A 1 194 ? 8.628 7.595 -10.143 1.00 96.25 194 MET A CA 1
ATOM 1573 C C . MET A 1 194 ? 7.602 6.930 -11.054 1.00 96.25 194 MET A C 1
ATOM 1575 O O . MET A 1 194 ? 6.762 7.597 -11.663 1.00 96.25 194 MET A O 1
ATOM 1579 N N . ILE A 1 195 ? 7.653 5.605 -11.135 1.00 96.62 195 ILE A N 1
ATOM 1580 C CA . ILE A 1 195 ? 6.611 4.798 -11.772 1.00 96.62 195 ILE A CA 1
ATOM 1581 C C . ILE A 1 195 ? 6.148 3.747 -10.776 1.00 96.62 195 ILE A C 1
ATOM 1583 O O . ILE A 1 195 ? 6.974 3.089 -10.157 1.00 96.62 195 ILE A O 1
ATOM 1587 N N . ALA A 1 196 ? 4.839 3.583 -10.634 1.00 95.50 196 ALA A N 1
ATOM 1588 C CA . ALA A 1 196 ? 4.232 2.564 -9.785 1.00 95.50 196 ALA A CA 1
ATOM 1589 C C . ALA A 1 196 ? 3.199 1.769 -10.582 1.00 95.50 196 ALA A C 1
ATOM 1591 O O . ALA A 1 196 ? 2.756 2.195 -11.653 1.00 95.50 196 ALA A O 1
ATOM 1592 N N . ARG A 1 197 ? 2.792 0.609 -10.059 1.00 93.88 197 ARG A N 1
ATOM 1593 C CA . ARG A 1 197 ? 1.596 -0.067 -10.573 1.00 93.88 197 ARG A CA 1
ATOM 1594 C C . ARG A 1 197 ? 0.370 0.801 -10.315 1.00 93.88 197 ARG A C 1
ATOM 1596 O O . ARG A 1 197 ? 0.295 1.474 -9.292 1.00 93.88 197 ARG A O 1
ATOM 1603 N N . ASN A 1 198 ? -0.590 0.765 -11.232 1.00 94.12 198 ASN A N 1
ATOM 1604 C CA . ASN A 1 198 ? -1.876 1.400 -10.998 1.00 94.12 198 ASN A CA 1
ATOM 1605 C C . ASN A 1 198 ? -2.636 0.608 -9.918 1.00 94.12 198 ASN A C 1
ATOM 1607 O O . ASN A 1 198 ? -2.973 -0.560 -10.121 1.00 94.12 198 ASN A O 1
ATOM 1611 N N . GLY A 1 199 ? -2.841 1.237 -8.759 1.00 93.62 199 GLY A N 1
ATOM 1612 C CA . GLY A 1 199 ? -3.517 0.642 -7.605 1.00 93.62 199 GLY A CA 1
ATOM 1613 C C . GLY A 1 199 ? -5.043 0.643 -7.703 1.00 93.62 199 GLY A C 1
ATOM 1614 O O . GLY A 1 199 ? -5.686 -0.125 -6.991 1.00 93.62 199 GLY A O 1
ATOM 1615 N N . GLY A 1 200 ? -5.614 1.436 -8.615 1.00 94.19 200 GLY A N 1
ATOM 1616 C CA . GLY A 1 200 ? -7.050 1.680 -8.726 1.00 94.19 200 GLY A CA 1
ATOM 1617 C C . GLY A 1 200 ? -7.427 3.090 -8.275 1.00 94.19 200 GLY A C 1
ATOM 1618 O O . GLY A 1 200 ? -6.641 4.026 -8.410 1.00 94.19 200 GLY A O 1
ATOM 1619 N N . ARG A 1 201 ? -8.653 3.247 -7.772 1.00 93.94 201 ARG A N 1
ATOM 1620 C CA . ARG A 1 201 ? -9.170 4.527 -7.267 1.00 93.94 201 ARG A CA 1
ATOM 1621 C C . ARG A 1 201 ? -8.752 4.734 -5.815 1.00 93.94 201 ARG A C 1
ATOM 1623 O O . ARG A 1 201 ? -8.753 3.770 -5.061 1.00 93.94 201 ARG A O 1
ATOM 1630 N N . GLU A 1 202 ? -8.441 5.963 -5.420 1.00 94.94 202 GLU A N 1
ATOM 1631 C CA . GLU A 1 202 ? -8.180 6.315 -4.016 1.00 94.94 202 GLU A CA 1
ATOM 1632 C C . GLU A 1 202 ? -9.408 6.011 -3.144 1.00 94.94 202 GLU A C 1
ATOM 1634 O O . GLU A 1 202 ? -10.545 6.296 -3.534 1.00 94.94 202 GLU A O 1
ATOM 1639 N N . VAL A 1 203 ? -9.186 5.421 -1.968 1.00 97.31 203 VAL A N 1
ATOM 1640 C CA . VAL A 1 203 ? -10.254 5.068 -1.022 1.00 97.31 203 VAL A CA 1
ATOM 1641 C C . VAL A 1 203 ? -10.887 6.331 -0.442 1.00 97.31 203 VAL A C 1
ATOM 1643 O O . VAL A 1 203 ? -12.109 6.383 -0.335 1.00 97.31 203 VAL A O 1
ATOM 1646 N N . ALA A 1 204 ? -10.099 7.377 -0.181 1.00 94.62 204 ALA A N 1
ATOM 1647 C CA . ALA A 1 204 ? -10.606 8.692 0.216 1.00 94.62 204 ALA A CA 1
ATOM 1648 C C . ALA A 1 204 ? -11.685 9.222 -0.745 1.00 94.62 204 ALA A C 1
ATOM 1650 O O . ALA A 1 204 ? -12.780 9.578 -0.317 1.00 94.62 204 ALA A O 1
ATOM 1651 N N . SER A 1 205 ? -11.435 9.175 -2.060 1.00 94.00 205 SER A N 1
ATOM 1652 C CA . SER A 1 205 ? -12.423 9.602 -3.062 1.00 94.00 205 SER A CA 1
ATOM 1653 C C . SER A 1 205 ? -13.691 8.743 -3.067 1.00 94.00 205 SER A C 1
ATOM 1655 O O . SER A 1 205 ? -14.758 9.227 -3.431 1.00 94.00 205 SER A O 1
ATOM 1657 N N . LEU A 1 206 ? -13.604 7.459 -2.703 1.00 95.75 206 LEU A N 1
ATOM 1658 C CA . LEU A 1 206 ? -14.790 6.608 -2.574 1.00 95.75 206 LEU A CA 1
ATOM 1659 C C . LEU A 1 206 ? -15.626 7.022 -1.360 1.00 95.75 206 LEU A C 1
ATOM 1661 O O . LEU A 1 206 ? -16.838 7.169 -1.495 1.00 95.75 206 LEU A O 1
ATOM 1665 N N . ILE A 1 207 ? -14.980 7.275 -0.221 1.00 95.31 207 ILE A N 1
ATOM 1666 C CA . ILE A 1 207 ? -15.642 7.755 0.998 1.00 95.31 207 ILE A CA 1
ATOM 1667 C C . ILE A 1 207 ? -16.315 9.113 0.746 1.00 95.31 207 ILE A C 1
ATOM 1669 O O . ILE A 1 207 ? -17.474 9.296 1.101 1.00 95.31 207 ILE A O 1
ATOM 1673 N N . GLU A 1 208 ? -15.636 10.044 0.066 1.00 92.50 208 GLU A N 1
ATOM 1674 C CA . GLU A 1 208 ? -16.201 11.344 -0.342 1.00 92.50 208 GLU A CA 1
ATOM 1675 C C . GLU A 1 208 ? -17.456 11.210 -1.217 1.00 92.50 208 GLU A C 1
ATOM 1677 O O . GLU A 1 208 ? -18.373 12.025 -1.136 1.00 92.50 208 GLU A O 1
ATOM 1682 N N . GLU A 1 209 ? -17.514 10.170 -2.050 1.00 94.56 209 GLU A N 1
ATOM 1683 C CA . GLU A 1 209 ? -18.677 9.836 -2.879 1.00 94.56 209 GLU A CA 1
ATOM 1684 C C . GLU A 1 209 ? -19.783 9.096 -2.102 1.00 94.56 209 GLU A C 1
ATOM 1686 O O . GLU A 1 209 ? -20.778 8.689 -2.706 1.00 94.56 209 GLU A O 1
ATOM 1691 N N . GLY A 1 210 ? -19.612 8.873 -0.793 1.00 93.62 210 GLY A N 1
ATOM 1692 C CA . GLY A 1 210 ? -20.506 8.062 0.034 1.00 93.62 210 GLY A CA 1
ATOM 1693 C C . GLY A 1 210 ? -20.498 6.578 -0.345 1.00 93.62 210 GLY A C 1
ATOM 1694 O O . GLY A 1 210 ? -21.482 5.872 -0.122 1.00 93.62 210 GLY A O 1
ATOM 1695 N N . LYS A 1 211 ? -19.422 6.098 -0.982 1.00 96.31 211 LYS A N 1
ATOM 1696 C CA . LYS A 1 211 ? -19.261 4.701 -1.399 1.00 96.31 211 LYS A CA 1
ATOM 1697 C C . LYS A 1 211 ? -18.435 3.932 -0.380 1.00 96.31 211 LYS A C 1
ATOM 1699 O O . LYS A 1 211 ? -17.381 4.378 0.059 1.00 96.31 211 LYS A O 1
ATOM 1704 N N . SER A 1 212 ? -18.886 2.719 -0.091 1.00 95.94 212 SER A N 1
ATOM 1705 C CA . SER A 1 212 ? -18.184 1.769 0.766 1.00 95.94 212 SER A CA 1
ATOM 1706 C C . SER A 1 212 ? -17.277 0.831 -0.032 1.00 95.94 212 SER A C 1
ATOM 1708 O O . SER A 1 212 ? -17.637 0.371 -1.121 1.00 95.94 212 SER A O 1
ATOM 1710 N N . VAL A 1 213 ? -16.151 0.447 0.560 1.00 97.19 213 VAL A N 1
ATOM 1711 C CA . VAL A 1 213 ? -15.304 -0.665 0.110 1.00 97.19 213 VAL A CA 1
ATOM 1712 C C . VAL A 1 213 ? -15.704 -1.937 0.860 1.00 97.19 213 VAL A C 1
ATOM 1714 O O . VAL A 1 213 ? -15.953 -1.901 2.061 1.00 97.19 213 VAL A O 1
ATOM 1717 N N . LYS A 1 214 ? -15.753 -3.088 0.177 1.00 96.50 214 LYS A N 1
ATOM 1718 C CA . LYS A 1 214 ? -16.006 -4.378 0.842 1.00 96.50 214 LYS A CA 1
ATOM 1719 C C . LYS A 1 214 ? -14.885 -4.695 1.838 1.00 96.50 214 LYS A C 1
ATOM 1721 O O . LYS A 1 214 ? -13.715 -4.663 1.464 1.00 96.50 214 LYS A O 1
ATOM 1726 N N . LEU A 1 215 ? -15.232 -5.122 3.054 1.00 97.44 215 LEU A N 1
ATOM 1727 C CA . LEU A 1 215 ? -14.249 -5.487 4.084 1.00 97.44 215 LEU A CA 1
ATOM 1728 C C . LEU A 1 215 ? -13.273 -6.583 3.617 1.00 97.44 215 LEU A C 1
ATOM 1730 O O . LEU A 1 215 ? -12.071 -6.487 3.852 1.00 97.44 215 LEU A O 1
ATOM 1734 N N . LEU A 1 216 ? -13.754 -7.580 2.866 1.00 97.50 216 LEU A N 1
ATOM 1735 C CA . LEU A 1 216 ? -12.910 -8.662 2.343 1.00 97.50 216 LEU A CA 1
ATOM 1736 C C . LEU A 1 216 ? -11.754 -8.157 1.454 1.00 97.50 216 LEU A C 1
ATOM 1738 O O . LEU A 1 216 ? -10.704 -8.796 1.394 1.00 97.50 216 LEU A O 1
ATOM 1742 N N . ALA A 1 217 ? -11.891 -6.983 0.827 1.00 98.00 217 ALA A N 1
ATOM 1743 C CA . ALA A 1 217 ? -10.839 -6.387 0.004 1.00 98.00 217 ALA A CA 1
ATOM 1744 C C . ALA A 1 217 ? -9.584 -5.990 0.809 1.00 98.00 217 ALA A C 1
ATOM 1746 O O . ALA A 1 217 ? -8.509 -5.851 0.227 1.00 98.00 217 ALA A O 1
ATOM 1747 N N . PHE A 1 218 ? -9.693 -5.835 2.134 1.00 98.62 218 PHE A N 1
ATOM 1748 C CA . PHE A 1 218 ? -8.571 -5.512 3.022 1.00 98.62 218 PHE A CA 1
ATOM 1749 C C . PHE A 1 218 ? -7.756 -6.737 3.453 1.00 98.62 218 PHE A C 1
ATOM 1751 O O . PHE A 1 218 ? -6.660 -6.572 3.985 1.00 98.62 218 PHE A O 1
ATOM 1758 N N . LYS A 1 219 ? -8.245 -7.963 3.222 1.00 98.38 219 LYS A N 1
ATOM 1759 C CA . LYS A 1 219 ? -7.630 -9.189 3.756 1.00 98.38 219 LYS A CA 1
ATOM 1760 C C . LYS A 1 219 ? -6.154 -9.331 3.369 1.00 98.38 219 LYS A C 1
ATOM 1762 O O . LYS A 1 219 ? -5.314 -9.581 4.232 1.00 98.38 219 LYS A O 1
ATOM 1767 N N . THR A 1 220 ? -5.827 -9.122 2.092 1.00 98.25 220 THR A N 1
ATOM 1768 C CA . THR A 1 220 ? -4.438 -9.170 1.603 1.00 98.25 220 THR A CA 1
ATOM 1769 C C . THR A 1 220 ? -3.584 -8.056 2.205 1.00 98.25 220 THR A C 1
ATOM 1771 O O . THR A 1 220 ? -2.459 -8.325 2.607 1.00 98.25 220 THR A O 1
ATOM 1774 N N . LEU A 1 221 ? -4.120 -6.835 2.334 1.00 98.56 221 LEU A N 1
ATOM 1775 C CA . LEU A 1 221 ? -3.402 -5.717 2.953 1.00 98.56 221 LEU A CA 1
ATOM 1776 C C . LEU A 1 221 ? -3.048 -6.003 4.411 1.00 98.56 221 LEU A C 1
ATOM 1778 O O . LEU A 1 221 ? -1.899 -5.842 4.803 1.00 98.56 221 LEU A O 1
ATOM 1782 N N . LEU A 1 222 ? -4.010 -6.472 5.202 1.00 98.62 222 LEU A N 1
ATOM 1783 C CA . LEU A 1 222 ? -3.780 -6.770 6.614 1.00 98.62 222 LEU A CA 1
ATOM 1784 C C . LEU A 1 222 ? -2.828 -7.956 6.815 1.00 98.62 222 LEU A C 1
ATOM 1786 O O . LEU A 1 222 ? -2.003 -7.927 7.726 1.00 98.62 222 LEU A O 1
ATOM 1790 N N . SER A 1 223 ? -2.903 -8.975 5.952 1.00 98.50 223 SER A N 1
ATOM 1791 C CA . SER A 1 223 ? -1.955 -10.094 5.979 1.00 98.50 223 SER A CA 1
ATOM 1792 C C . SER A 1 223 ? -0.535 -9.644 5.632 1.00 98.50 223 SER A C 1
ATOM 1794 O O . SER A 1 223 ? 0.414 -10.039 6.306 1.00 98.50 223 SER A O 1
ATOM 1796 N N . ASP A 1 224 ? -0.377 -8.837 4.582 1.00 98.56 224 ASP A N 1
ATOM 1797 C CA . ASP A 1 224 ? 0.924 -8.313 4.167 1.00 98.56 22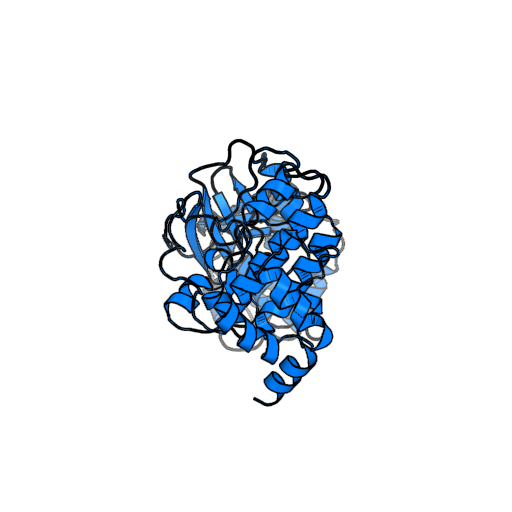4 ASP A CA 1
ATOM 1798 C C . ASP A 1 224 ? 1.510 -7.390 5.244 1.00 98.56 224 ASP A C 1
ATOM 1800 O O . ASP A 1 224 ? 2.687 -7.510 5.576 1.00 98.56 224 ASP A O 1
ATOM 1804 N N . LEU A 1 225 ? 0.683 -6.524 5.841 1.00 98.31 225 LEU A N 1
ATOM 1805 C CA . LEU A 1 225 ? 1.081 -5.622 6.921 1.00 98.31 225 LEU A CA 1
ATOM 1806 C C . LEU A 1 225 ? 1.591 -6.394 8.145 1.00 98.31 225 LEU A C 1
ATOM 1808 O O . LEU A 1 225 ? 2.670 -6.092 8.646 1.00 98.31 225 LEU A O 1
ATOM 1812 N N . LYS A 1 226 ? 0.874 -7.443 8.569 1.00 98.12 226 LYS A N 1
ATOM 1813 C CA . LYS A 1 226 ? 1.313 -8.336 9.653 1.00 98.12 226 LYS A CA 1
ATOM 1814 C C . LYS A 1 226 ? 2.698 -8.932 9.369 1.00 98.12 226 LYS A C 1
ATOM 1816 O O . LYS A 1 226 ? 3.589 -8.854 10.210 1.00 98.12 226 LYS A O 1
ATOM 1821 N N . ASN A 1 227 ? 2.893 -9.479 8.170 1.00 98.06 227 ASN A N 1
ATOM 1822 C CA . ASN A 1 227 ? 4.161 -10.098 7.772 1.00 98.06 227 ASN A CA 1
ATOM 1823 C C . ASN A 1 227 ? 5.321 -9.087 7.691 1.00 98.06 227 ASN A C 1
ATOM 1825 O O . ASN A 1 227 ? 6.469 -9.440 7.969 1.00 98.06 227 ASN A O 1
ATOM 1829 N N . LEU A 1 228 ? 5.033 -7.843 7.298 1.00 97.44 228 LEU A N 1
ATOM 1830 C CA . LEU A 1 228 ? 6.000 -6.745 7.265 1.00 97.44 228 LEU A CA 1
ATOM 1831 C C . LEU A 1 228 ? 6.389 -6.289 8.675 1.00 97.44 228 LEU A C 1
ATOM 1833 O O . LEU A 1 228 ? 7.575 -6.092 8.942 1.00 97.44 228 LEU A O 1
ATOM 1837 N N . HIS A 1 229 ? 5.430 -6.209 9.600 1.00 96.75 229 HIS A N 1
ATOM 1838 C CA . HIS A 1 229 ? 5.710 -5.903 11.005 1.00 96.75 229 HIS A CA 1
ATOM 1839 C C . HIS A 1 229 ? 6.613 -6.948 11.660 1.00 96.75 229 HIS A C 1
ATOM 1841 O O . HIS A 1 229 ? 7.436 -6.598 12.503 1.00 96.75 229 HIS A O 1
ATOM 1847 N N . ASP A 1 230 ? 6.498 -8.221 11.279 1.00 95.94 230 ASP A N 1
ATOM 1848 C CA . ASP A 1 230 ? 7.382 -9.293 11.763 1.00 95.94 230 ASP A CA 1
ATOM 1849 C C . ASP A 1 230 ? 8.815 -9.190 11.204 1.00 95.94 230 ASP A C 1
ATOM 1851 O O . ASP A 1 230 ? 9.730 -9.849 11.694 1.00 95.94 230 ASP A O 1
ATOM 1855 N N . GLN A 1 231 ? 9.027 -8.331 10.202 1.00 95.38 231 GLN A N 1
ATOM 1856 C CA . GLN A 1 231 ? 10.334 -7.987 9.629 1.00 95.38 231 GLN A CA 1
ATOM 1857 C C . GLN A 1 231 ? 10.816 -6.593 10.062 1.00 95.38 231 GLN A C 1
ATOM 1859 O O . GLN A 1 231 ? 11.747 -6.053 9.462 1.00 95.38 231 GLN A O 1
ATOM 1864 N N . SER A 1 232 ? 10.186 -6.006 11.085 1.00 94.25 232 SER A N 1
ATOM 1865 C CA . SER A 1 232 ? 10.432 -4.639 11.560 1.00 94.25 232 SER A CA 1
ATOM 1866 C C . SER A 1 232 ? 10.281 -3.575 10.462 1.00 94.25 232 SER A C 1
ATOM 1868 O O . SER A 1 232 ? 11.049 -2.614 10.415 1.00 94.25 232 SER A O 1
ATOM 1870 N N . ILE A 1 233 ? 9.304 -3.750 9.563 1.00 95.06 233 ILE A N 1
ATOM 1871 C CA . ILE A 1 233 ? 8.962 -2.781 8.514 1.00 95.06 233 ILE A CA 1
ATOM 1872 C C . ILE A 1 233 ? 7.641 -2.098 8.865 1.00 95.06 233 ILE A C 1
ATOM 1874 O O . ILE A 1 233 ? 6.626 -2.779 8.993 1.00 95.06 233 ILE A O 1
ATOM 1878 N N . TYR A 1 234 ? 7.648 -0.770 8.976 1.00 95.12 234 TYR A N 1
ATOM 1879 C CA . TYR A 1 234 ? 6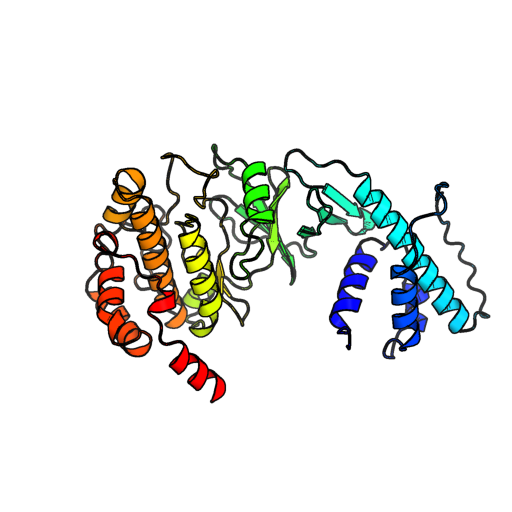.509 0.040 9.430 1.00 95.12 234 TYR A CA 1
ATOM 1880 C C . TYR A 1 234 ? 6.240 1.196 8.467 1.00 95.12 234 TYR A C 1
ATOM 1882 O O . TYR A 1 234 ? 7.185 1.791 7.952 1.00 95.12 234 TYR A O 1
ATOM 1890 N N . PHE A 1 235 ? 4.972 1.521 8.212 1.00 94.69 235 PHE A N 1
ATOM 1891 C CA . PHE A 1 235 ? 4.608 2.504 7.184 1.00 94.69 235 PHE A CA 1
ATOM 1892 C C . PHE A 1 235 ? 4.363 3.915 7.709 1.00 94.69 235 PHE A C 1
ATOM 1894 O O . PHE A 1 235 ? 4.712 4.866 7.018 1.00 94.69 235 PHE A O 1
ATOM 1901 N N . HIS A 1 236 ? 3.736 4.047 8.879 1.00 93.00 236 HIS A N 1
ATOM 1902 C CA . HIS A 1 236 ? 3.450 5.305 9.584 1.00 93.00 236 HIS A CA 1
ATOM 1903 C C . HIS A 1 236 ? 2.570 6.352 8.870 1.00 93.00 236 HIS A C 1
ATOM 1905 O O . HIS A 1 236 ? 2.121 7.291 9.518 1.00 93.00 236 HIS A O 1
ATOM 1911 N N . ASP A 1 237 ? 2.226 6.180 7.594 1.00 93.50 237 ASP A N 1
ATOM 1912 C CA . ASP A 1 237 ? 1.285 7.065 6.886 1.00 93.50 237 ASP A CA 1
ATOM 1913 C C . ASP A 1 237 ? 0.123 6.297 6.231 1.00 93.50 237 ASP A C 1
ATOM 1915 O O . ASP A 1 237 ? -0.259 6.546 5.086 1.00 93.50 237 ASP A O 1
ATOM 1919 N N . ILE A 1 238 ? -0.450 5.330 6.958 1.00 96.88 238 ILE A N 1
ATOM 1920 C CA . ILE A 1 238 ? -1.646 4.598 6.514 1.00 96.88 238 ILE A CA 1
ATOM 1921 C C . ILE A 1 238 ? -2.886 5.480 6.712 1.00 96.88 238 ILE A C 1
ATOM 1923 O O . ILE A 1 238 ? -3.243 5.826 7.835 1.00 96.88 238 ILE A O 1
ATOM 1927 N N . LYS A 1 239 ? -3.572 5.797 5.613 1.00 95.31 239 LYS A N 1
ATOM 1928 C CA . LYS A 1 239 ? -4.806 6.599 5.580 1.00 95.31 239 LYS A CA 1
ATOM 1929 C C . LYS A 1 239 ? -5.582 6.351 4.282 1.00 95.31 239 LYS A C 1
ATOM 1931 O O . LYS A 1 239 ? -4.963 5.918 3.307 1.00 95.31 239 LYS A O 1
ATOM 1936 N N . PRO A 1 240 ? -6.891 6.641 4.200 1.00 95.88 240 PRO A N 1
ATOM 1937 C CA . PRO A 1 240 ? -7.692 6.480 2.985 1.00 95.88 240 PRO A CA 1
ATOM 1938 C C . PRO A 1 240 ? -7.105 7.139 1.727 1.00 95.88 240 PRO A C 1
ATOM 1940 O O . PRO A 1 240 ? -7.308 6.626 0.628 1.00 95.88 240 PRO A O 1
ATOM 1943 N N . GLU A 1 241 ? -6.361 8.235 1.866 1.00 93.25 241 GLU A N 1
ATOM 1944 C CA . GLU A 1 241 ? -5.693 8.948 0.769 1.00 93.25 241 GLU A CA 1
ATOM 1945 C C . GLU A 1 241 ? -4.512 8.146 0.194 1.00 93.25 241 GLU A C 1
ATOM 1947 O O . GLU A 1 241 ? -4.248 8.200 -1.005 1.00 93.25 241 GLU A O 1
ATOM 1952 N N . ASN A 1 242 ? -3.854 7.335 1.028 1.00 95.75 242 ASN A N 1
ATOM 1953 C CA . ASN A 1 242 ? -2.764 6.439 0.632 1.00 95.75 242 ASN A CA 1
ATOM 1954 C C . ASN A 1 242 ? -3.248 5.003 0.374 1.00 95.75 242 ASN A C 1
ATOM 1956 O O . ASN A 1 242 ? -2.450 4.103 0.104 1.00 95.75 242 ASN A O 1
ATOM 1960 N N . LEU A 1 243 ? -4.558 4.759 0.420 1.00 98.12 243 LEU A N 1
ATOM 1961 C CA . LEU A 1 243 ? -5.161 3.481 0.065 1.00 98.12 243 LEU A CA 1
ATOM 1962 C C . LEU A 1 243 ? -5.854 3.587 -1.292 1.00 98.12 243 LEU A C 1
ATOM 1964 O O . LEU A 1 243 ? -6.526 4.564 -1.606 1.00 98.12 243 LEU A O 1
ATOM 1968 N N . THR A 1 244 ? -5.727 2.544 -2.104 1.00 97.56 244 THR A N 1
ATOM 1969 C CA . THR A 1 244 ? -6.363 2.444 -3.422 1.00 97.56 244 THR A CA 1
ATOM 1970 C C . THR A 1 244 ? -7.144 1.148 -3.549 1.00 97.56 244 THR A C 1
ATOM 1972 O O . THR A 1 244 ? -6.767 0.134 -2.969 1.00 97.56 244 THR A O 1
ATOM 1975 N N . PHE A 1 245 ? -8.231 1.162 -4.312 1.00 97.75 245 PHE A N 1
ATOM 1976 C CA . PHE A 1 245 ? -9.111 0.022 -4.525 1.00 97.75 245 PHE A CA 1
ATOM 1977 C C . PHE A 1 245 ? -9.351 -0.208 -6.019 1.00 97.75 245 PHE A C 1
ATOM 1979 O O . PHE A 1 245 ? -9.683 0.716 -6.766 1.00 97.75 245 PHE A O 1
ATOM 1986 N N . ASN A 1 246 ? -9.187 -1.458 -6.459 1.00 93.88 246 ASN A N 1
ATOM 1987 C CA . ASN A 1 246 ? -9.355 -1.876 -7.856 1.00 93.88 246 ASN A CA 1
ATOM 1988 C C . ASN A 1 246 ? -10.527 -2.855 -8.061 1.00 93.88 246 ASN A C 1
ATOM 1990 O O . ASN A 1 246 ? -10.424 -3.778 -8.873 1.00 93.88 246 ASN A O 1
ATOM 1994 N N . ASP A 1 247 ? -11.582 -2.713 -7.261 1.00 93.25 247 ASP A N 1
ATOM 1995 C CA . ASP A 1 247 ? -12.753 -3.603 -7.206 1.00 93.25 247 ASP A CA 1
ATOM 1996 C C . ASP A 1 247 ? -12.484 -5.013 -6.651 1.00 93.25 247 ASP A C 1
ATOM 1998 O O . ASP A 1 247 ? -13.412 -5.808 -6.507 1.00 93.25 247 ASP A O 1
ATOM 2002 N N . LYS A 1 248 ? -11.229 -5.343 -6.314 1.00 94.44 248 LYS A N 1
ATOM 2003 C CA . LYS A 1 248 ? -10.849 -6.657 -5.771 1.00 94.44 248 LYS A CA 1
ATOM 2004 C C . LYS A 1 248 ? -10.131 -6.559 -4.441 1.00 94.44 248 LYS A C 1
ATOM 2006 O O . LYS A 1 248 ? -10.565 -7.169 -3.473 1.00 94.44 248 LYS A O 1
ATOM 2011 N N . ILE A 1 249 ? -9.033 -5.811 -4.404 1.00 97.31 249 ILE A N 1
ATOM 2012 C CA . ILE A 1 249 ? -8.218 -5.661 -3.201 1.00 97.31 249 ILE A CA 1
ATOM 2013 C C . ILE A 1 249 ? -7.899 -4.197 -2.951 1.00 97.31 249 ILE A C 1
ATOM 2015 O O . ILE A 1 249 ? -7.806 -3.399 -3.890 1.00 97.31 249 ILE A O 1
ATOM 2019 N N . VAL A 1 250 ? -7.712 -3.869 -1.679 1.00 98.50 250 VAL A N 1
ATOM 2020 C CA . VAL A 1 250 ? -7.144 -2.597 -1.251 1.00 98.50 250 VAL A CA 1
ATOM 2021 C C . VAL A 1 250 ? -5.623 -2.693 -1.294 1.00 98.50 250 VAL A C 1
ATOM 2023 O O . VAL A 1 250 ? -5.041 -3.715 -0.923 1.00 98.50 250 VAL A O 1
ATOM 2026 N N . ARG A 1 251 ? -4.976 -1.631 -1.771 1.00 98.31 251 ARG A N 1
ATOM 2027 C CA . ARG A 1 251 ? -3.522 -1.506 -1.842 1.00 98.31 251 ARG A CA 1
ATOM 2028 C C . ARG A 1 251 ? -3.037 -0.219 -1.200 1.00 98.31 251 ARG A C 1
ATOM 2030 O O . ARG A 1 251 ? -3.668 0.817 -1.378 1.00 98.31 251 ARG A O 1
ATOM 2037 N N . HIS A 1 252 ? -1.888 -0.281 -0.542 1.00 98.12 252 HIS A N 1
ATOM 2038 C CA . HIS A 1 252 ? -1.206 0.861 0.051 1.00 98.12 252 HIS A CA 1
ATOM 2039 C C . HIS A 1 252 ? -0.197 1.456 -0.941 1.00 98.12 252 HIS A C 1
ATOM 2041 O O . HIS A 1 252 ? 0.676 0.743 -1.447 1.00 98.12 252 HIS A O 1
ATOM 2047 N N . ILE A 1 253 ? -0.361 2.736 -1.269 1.00 95.81 253 ILE A N 1
ATOM 2048 C CA . ILE A 1 253 ? 0.553 3.544 -2.090 1.00 95.81 253 ILE A CA 1
ATOM 2049 C C . ILE A 1 253 ? 1.378 4.468 -1.180 1.00 95.81 253 ILE A C 1
ATOM 2051 O O . ILE A 1 253 ? 1.218 4.442 0.030 1.00 95.81 253 ILE A O 1
ATOM 2055 N N . ASP A 1 254 ? 2.271 5.262 -1.772 1.00 91.88 254 ASP A N 1
ATOM 2056 C CA . ASP A 1 254 ? 3.055 6.287 -1.060 1.00 91.88 254 ASP A CA 1
ATOM 2057 C C . ASP A 1 254 ? 3.932 5.751 0.089 1.00 91.88 254 ASP A C 1
ATOM 2059 O O . ASP A 1 254 ? 3.985 6.272 1.194 1.00 91.88 254 ASP A O 1
ATOM 2063 N N . VAL A 1 255 ? 4.633 4.649 -0.193 1.00 92.88 255 VAL A N 1
ATOM 2064 C CA . VAL A 1 255 ? 5.383 3.868 0.804 1.00 92.88 255 VAL A CA 1
ATOM 2065 C C . VAL A 1 255 ? 6.877 4.201 0.882 1.00 92.88 255 VAL A C 1
ATOM 2067 O O . VAL A 1 255 ? 7.670 3.395 1.357 1.00 92.88 255 VAL A O 1
ATOM 2070 N N . ASP A 1 256 ? 7.310 5.333 0.339 1.00 89.44 256 ASP A N 1
ATOM 2071 C CA . ASP A 1 256 ? 8.716 5.753 0.332 1.00 89.44 256 ASP A CA 1
ATOM 2072 C C . ASP A 1 256 ? 9.209 6.334 1.657 1.00 89.44 256 ASP A C 1
ATOM 2074 O O . ASP A 1 256 ? 10.410 6.326 1.883 1.00 89.44 256 ASP A O 1
ATOM 2078 N N . ASN A 1 257 ? 8.316 6.697 2.576 1.00 87.56 257 ASN A N 1
ATOM 2079 C CA . ASN A 1 257 ? 8.691 7.159 3.918 1.00 87.56 257 ASN A CA 1
ATOM 2080 C C . ASN A 1 257 ? 8.626 6.067 4.999 1.00 87.56 257 ASN A C 1
ATOM 2082 O O . ASN A 1 257 ? 8.749 6.356 6.187 1.00 87.56 257 ASN A O 1
ATOM 2086 N N . LEU A 1 258 ? 8.477 4.802 4.595 1.00 91.94 258 LEU A N 1
ATOM 2087 C CA . LEU A 1 258 ? 8.444 3.673 5.523 1.00 91.94 258 LEU A CA 1
ATOM 2088 C C . LEU A 1 258 ? 9.779 3.516 6.279 1.00 91.94 258 LEU A C 1
ATOM 2090 O O . LEU A 1 258 ? 10.841 3.879 5.770 1.00 91.94 258 LEU A O 1
ATOM 2094 N N . ILE A 1 259 ? 9.729 2.904 7.460 1.00 91.31 259 ILE A N 1
ATOM 2095 C CA . ILE A 1 259 ? 10.894 2.523 8.269 1.00 91.31 259 ILE A CA 1
ATOM 2096 C C . ILE A 1 259 ? 11.179 1.038 8.069 1.00 91.31 259 ILE A C 1
ATOM 2098 O O . ILE A 1 259 ? 10.272 0.214 8.178 1.00 91.31 259 ILE A O 1
ATOM 2102 N N . ALA A 1 260 ? 12.434 0.681 7.797 1.00 92.06 260 ALA A N 1
ATOM 2103 C CA . ALA A 1 260 ? 12.866 -0.709 7.673 1.00 92.06 260 ALA A CA 1
ATOM 2104 C C . ALA A 1 260 ? 14.318 -0.900 8.147 1.00 92.06 260 ALA A C 1
ATOM 2106 O O . ALA A 1 260 ? 15.101 0.053 8.174 1.00 92.06 260 ALA A O 1
ATOM 2107 N N . PRO A 1 261 ? 14.753 -2.135 8.454 1.00 89.88 261 PRO A N 1
ATOM 2108 C CA . PRO A 1 261 ? 16.154 -2.398 8.757 1.00 89.88 261 PRO A CA 1
ATOM 2109 C C . PRO A 1 261 ? 17.075 -1.926 7.618 1.00 89.88 261 PRO A C 1
ATOM 2111 O O . PRO A 1 261 ? 17.000 -2.414 6.490 1.00 89.88 261 PRO A O 1
ATOM 2114 N N . GLY A 1 262 ? 17.948 -0.958 7.910 1.00 86.81 262 GLY A N 1
ATOM 2115 C CA . GLY A 1 262 ? 18.874 -0.370 6.933 1.00 86.81 262 GLY A CA 1
ATOM 2116 C C . GLY A 1 262 ? 18.269 0.682 5.991 1.00 86.81 262 GLY A C 1
ATOM 2117 O O . GLY A 1 262 ? 18.949 1.099 5.052 1.00 86.81 262 GLY A O 1
ATOM 2118 N N . TYR A 1 263 ? 17.028 1.126 6.220 1.00 88.00 263 TYR A N 1
ATOM 2119 C CA . TYR A 1 263 ? 16.389 2.209 5.472 1.00 88.00 263 TYR A CA 1
ATOM 2120 C C . TYR A 1 263 ? 15.503 3.082 6.371 1.00 88.00 263 TYR A C 1
ATOM 2122 O O . TYR A 1 263 ? 14.653 2.566 7.086 1.00 88.00 263 TYR A O 1
ATOM 2130 N N . ASN A 1 264 ? 15.690 4.404 6.303 1.00 83.19 264 ASN A N 1
ATOM 2131 C CA . ASN A 1 264 ? 14.965 5.373 7.134 1.00 83.19 264 ASN A CA 1
ATOM 2132 C C . ASN A 1 264 ? 15.030 5.021 8.640 1.00 83.19 264 ASN A C 1
ATOM 2134 O O . ASN A 1 264 ? 14.023 4.925 9.331 1.00 83.19 264 ASN A O 1
ATOM 2138 N N . THR A 1 265 ? 16.243 4.716 9.123 1.00 71.12 265 THR A N 1
ATOM 2139 C CA . THR A 1 265 ? 16.499 4.118 10.449 1.00 71.12 265 THR A CA 1
ATOM 2140 C C . THR A 1 265 ? 16.647 5.132 11.588 1.00 71.12 265 THR A C 1
ATOM 2142 O O . THR A 1 265 ? 17.017 4.734 12.690 1.00 71.12 265 THR A O 1
ATOM 2145 N N . THR A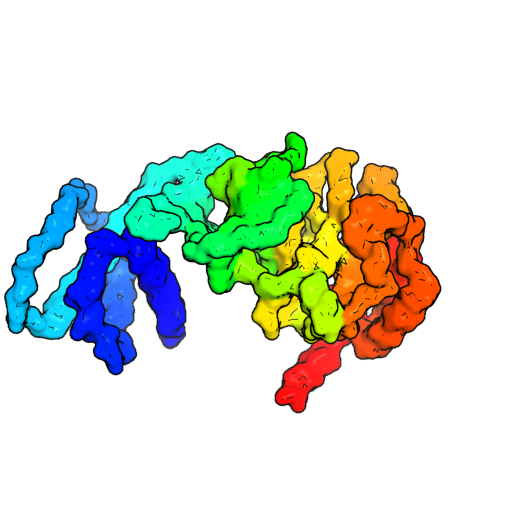 1 266 ? 16.474 6.429 11.334 1.00 58.06 266 THR A N 1
ATOM 2146 C CA . THR A 1 266 ? 16.896 7.508 12.245 1.00 58.06 266 THR A CA 1
ATOM 2147 C C . THR A 1 266 ? 15.739 8.369 12.732 1.00 58.06 266 THR A C 1
ATOM 2149 O O . THR A 1 266 ? 14.748 8.544 12.035 1.00 58.06 266 THR A O 1
ATOM 2152 N N . ASP A 1 267 ? 15.936 8.958 13.917 1.00 52.50 267 ASP A N 1
ATOM 2153 C CA . ASP A 1 267 ? 15.065 9.881 14.667 1.00 52.50 267 ASP A CA 1
ATOM 2154 C C . ASP A 1 267 ? 14.707 11.199 13.930 1.00 52.50 267 ASP A C 1
ATOM 2156 O O . ASP A 1 267 ? 14.191 12.145 14.528 1.00 52.50 267 ASP A O 1
ATOM 2160 N N . GLU A 1 268 ? 14.984 11.286 12.630 1.00 54.19 268 GLU A N 1
ATOM 2161 C CA . GLU A 1 268 ? 14.713 12.437 11.774 1.00 54.19 268 GLU A CA 1
ATOM 2162 C C . GLU A 1 268 ? 13.343 12.269 11.110 1.00 54.19 268 GLU A C 1
ATOM 2164 O O . GLU A 1 268 ? 13.226 11.891 9.951 1.00 54.19 268 GLU A O 1
ATOM 2169 N N . GLY A 1 269 ? 12.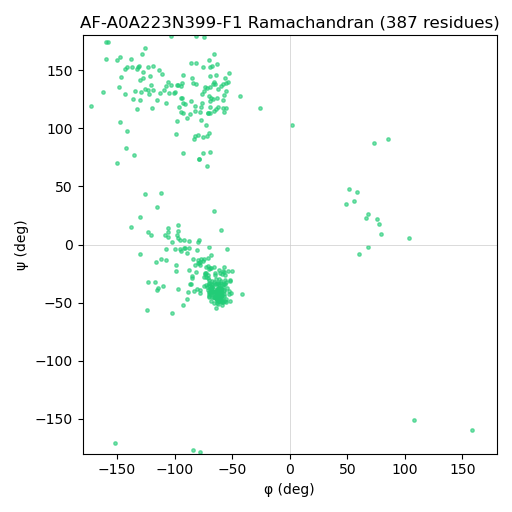302 12.561 11.892 1.00 59.28 269 GLY A N 1
ATOM 2170 C CA . GLY A 1 269 ? 10.955 12.839 11.397 1.00 59.28 269 GLY A CA 1
ATOM 2171 C C . GLY A 1 269 ? 10.194 11.621 10.881 1.00 59.28 269 GLY A C 1
ATOM 2172 O O . GLY A 1 269 ? 10.141 11.364 9.683 1.00 59.28 269 GLY A O 1
ATOM 2173 N N . VAL A 1 270 ? 9.498 10.932 11.786 1.00 76.44 270 VAL A N 1
ATOM 2174 C CA . VAL A 1 270 ? 8.399 10.034 11.407 1.00 76.44 270 VAL A CA 1
ATOM 2175 C C . VAL A 1 270 ? 7.365 10.833 10.614 1.00 76.44 270 VAL A C 1
ATOM 2177 O O . VAL A 1 270 ? 6.717 11.733 11.155 1.00 76.44 270 VAL A O 1
ATOM 2180 N N . VAL A 1 271 ? 7.209 10.504 9.332 1.00 81.50 271 VAL A N 1
ATOM 2181 C CA . VAL A 1 271 ? 6.161 11.088 8.494 1.00 81.50 271 VAL A CA 1
ATOM 2182 C C . VAL A 1 271 ? 4.855 10.397 8.846 1.00 81.50 271 VAL A C 1
ATOM 2184 O O . VAL A 1 271 ? 4.692 9.199 8.632 1.00 81.50 271 VAL A O 1
ATOM 2187 N N . CYS A 1 272 ? 3.936 11.161 9.421 1.00 85.19 272 CYS A N 1
ATOM 2188 C CA . CYS A 1 272 ? 2.626 10.679 9.813 1.00 85.19 272 CYS A CA 1
ATOM 2189 C C . CYS A 1 272 ? 1.580 11.763 9.577 1.00 85.19 272 CYS A C 1
ATOM 2191 O O . CYS A 1 272 ? 1.860 12.961 9.654 1.00 85.19 272 CYS A O 1
ATOM 2193 N N . SER A 1 273 ? 0.355 11.330 9.312 1.00 87.31 273 SER A N 1
ATOM 2194 C CA . SER A 1 273 ? -0.786 12.233 9.214 1.00 87.31 273 SER A CA 1
ATOM 2195 C C . SER A 1 273 ? -1.380 12.473 10.602 1.00 87.31 273 SER A C 1
ATOM 2197 O O . SER A 1 273 ? -1.800 11.495 11.227 1.00 87.31 273 SER A O 1
ATOM 2199 N N . PRO A 1 274 ? -1.492 13.731 11.082 1.00 87.12 274 PRO A N 1
ATOM 2200 C CA . PRO A 1 274 ? -1.954 14.046 12.440 1.00 87.12 274 PRO A CA 1
ATOM 2201 C C . PRO A 1 274 ? -3.283 13.385 12.828 1.00 87.12 274 PRO A C 1
ATOM 2203 O O . PRO A 1 274 ? -3.478 13.010 13.981 1.00 87.12 274 PRO A O 1
ATOM 2206 N N . TYR A 1 275 ? -4.180 13.176 11.859 1.00 88.81 275 TYR A N 1
ATOM 2207 C CA . TYR A 1 275 ? -5.469 12.523 12.079 1.00 88.81 275 TYR A CA 1
ATOM 2208 C C . TYR A 1 275 ? -5.377 10.999 12.300 1.00 88.81 275 TYR A C 1
ATOM 2210 O O . TYR A 1 275 ? -6.258 10.416 12.938 1.00 88.81 275 TYR A O 1
ATOM 2218 N N . TYR A 1 276 ? -4.337 10.330 11.797 1.00 92.75 276 TYR A N 1
ATOM 2219 C CA . TYR A 1 276 ? -4.168 8.866 11.854 1.00 92.75 276 TYR A CA 1
ATOM 2220 C C . TYR A 1 276 ? -3.075 8.411 12.830 1.00 92.75 276 TYR A C 1
ATOM 2222 O O . TYR A 1 276 ? -2.809 7.219 12.942 1.00 92.75 276 TYR A O 1
ATOM 2230 N N . VAL A 1 277 ? -2.529 9.337 13.618 1.00 92.19 277 VAL A N 1
ATOM 2231 C CA . VAL A 1 277 ? -1.579 9.082 14.708 1.00 92.19 277 VAL A CA 1
ATOM 2232 C C . VAL A 1 277 ? -2.100 9.693 16.013 1.00 92.19 277 VAL A C 1
ATOM 2234 O O . VAL A 1 277 ? -3.085 10.432 16.019 1.00 92.19 277 VAL A O 1
ATOM 2237 N N . THR A 1 278 ? -1.469 9.372 17.141 1.00 92.62 278 THR A N 1
ATOM 2238 C CA . THR A 1 278 ? -1.731 10.033 18.427 1.00 92.62 278 THR A CA 1
ATOM 2239 C C . THR A 1 278 ? -0.446 10.627 18.983 1.00 92.62 278 THR A C 1
ATOM 2241 O O . THR A 1 278 ? 0.638 10.103 18.727 1.00 92.62 278 THR A O 1
ATOM 2244 N N . GLN A 1 279 ? -0.551 11.690 19.782 1.00 91.88 279 GLN A N 1
ATOM 2245 C CA . GLN A 1 279 ? 0.629 12.323 20.374 1.00 91.88 279 GLN A CA 1
ATOM 2246 C C . GLN A 1 279 ? 1.395 11.350 21.278 1.00 91.88 279 GLN A C 1
ATOM 2248 O O . GLN A 1 279 ? 2.623 11.329 21.255 1.00 91.88 279 GLN A O 1
ATOM 2253 N N . SER A 1 280 ? 0.675 10.501 22.022 1.00 91.75 280 SER A N 1
ATOM 2254 C CA . SER A 1 280 ? 1.277 9.435 22.827 1.00 91.75 280 SER A CA 1
ATOM 2255 C C . SER A 1 280 ? 2.066 8.444 21.968 1.00 91.75 280 SER A C 1
ATOM 2257 O O . SER A 1 280 ? 3.213 8.160 22.291 1.00 91.75 280 SER A O 1
ATOM 2259 N N . LEU A 1 281 ? 1.490 7.946 20.864 1.00 91.50 281 LEU A N 1
ATOM 2260 C CA . LEU A 1 281 ? 2.189 7.012 19.974 1.00 91.50 281 LEU A CA 1
ATOM 2261 C C . LEU A 1 281 ? 3.404 7.659 19.319 1.00 91.50 281 LEU A C 1
ATOM 2263 O O . LEU A 1 281 ? 4.465 7.048 19.281 1.00 91.50 281 LEU A O 1
ATOM 2267 N N . LEU A 1 282 ? 3.257 8.883 18.809 1.00 91.12 282 LEU A N 1
ATOM 2268 C CA . LEU A 1 282 ? 4.354 9.593 18.166 1.00 91.12 282 LEU A CA 1
ATOM 2269 C C . LEU A 1 282 ? 5.514 9.798 19.147 1.00 91.12 282 LEU A C 1
ATOM 2271 O O . LEU A 1 282 ? 6.664 9.542 18.799 1.00 91.12 282 LEU A O 1
ATOM 2275 N N . ASN A 1 283 ? 5.215 10.176 20.392 1.00 90.56 283 ASN A N 1
ATOM 2276 C CA . ASN A 1 283 ? 6.220 10.284 21.442 1.00 90.56 283 ASN A CA 1
ATOM 2277 C C . ASN A 1 283 ? 6.909 8.937 21.725 1.00 90.56 283 ASN A C 1
ATOM 2279 O O . ASN A 1 283 ? 8.131 8.895 21.831 1.00 90.56 283 ASN A O 1
ATOM 2283 N N . ASP A 1 284 ? 6.161 7.835 21.794 1.00 90.81 284 ASP A N 1
ATOM 2284 C CA . ASP A 1 284 ? 6.734 6.506 22.037 1.00 90.81 284 ASP A CA 1
ATOM 2285 C C . ASP A 1 284 ? 7.577 5.996 20.855 1.00 90.81 284 ASP A C 1
ATOM 2287 O O . ASP A 1 284 ? 8.590 5.330 21.067 1.00 90.81 284 ASP A O 1
ATOM 2291 N N . ILE A 1 285 ? 7.210 6.333 19.614 1.00 90.69 285 ILE A N 1
ATOM 2292 C CA . ILE A 1 285 ? 8.002 6.010 18.416 1.00 90.69 285 ILE A CA 1
ATOM 2293 C C . ILE A 1 285 ? 9.314 6.806 18.412 1.00 90.69 285 ILE A C 1
ATOM 2295 O O . ILE A 1 285 ? 10.378 6.242 18.161 1.00 90.69 285 ILE A O 1
ATOM 2299 N N . MET A 1 286 ? 9.257 8.107 18.708 1.00 88.25 286 MET A N 1
ATOM 2300 C CA . MET A 1 286 ? 10.423 8.996 18.633 1.00 88.25 286 MET A CA 1
ATOM 2301 C C . MET A 1 286 ? 11.363 8.835 19.836 1.00 88.25 286 MET A C 1
ATOM 2303 O O . MET A 1 286 ? 12.588 8.846 19.692 1.00 88.25 286 MET A O 1
ATOM 2307 N N . HIS A 1 287 ? 10.802 8.664 21.033 1.00 88.06 287 HIS A N 1
ATOM 2308 C CA . HIS A 1 287 ? 11.524 8.804 22.300 1.00 88.06 287 HIS A CA 1
ATOM 2309 C C . HIS A 1 287 ? 11.340 7.628 23.267 1.00 88.06 287 HIS A C 1
ATOM 2311 O O . HIS A 1 287 ? 12.020 7.588 24.289 1.00 88.06 287 HIS A O 1
ATOM 2317 N N . GLY A 1 288 ? 10.442 6.684 22.982 1.00 85.94 288 GLY A N 1
ATOM 2318 C CA . GLY A 1 288 ? 10.167 5.556 23.870 1.00 85.94 288 GLY A CA 1
ATOM 2319 C C . GLY A 1 288 ? 11.177 4.413 23.744 1.00 85.94 288 GLY A C 1
ATOM 2320 O O . GLY A 1 288 ? 11.782 4.200 22.696 1.00 85.94 288 GLY A O 1
ATOM 2321 N N . ASP A 1 289 ? 11.295 3.604 24.800 1.00 86.38 289 ASP A N 1
ATOM 2322 C CA . ASP A 1 289 ? 12.135 2.392 24.807 1.00 86.38 289 ASP A CA 1
ATOM 2323 C C . ASP A 1 289 ? 11.561 1.264 23.930 1.00 86.38 289 ASP A C 1
ATOM 2325 O O . ASP A 1 289 ? 12.256 0.321 23.557 1.00 86.38 289 ASP A O 1
ATOM 2329 N N . LYS A 1 290 ? 10.267 1.346 23.602 1.00 88.31 290 LYS A N 1
ATOM 2330 C CA . LYS A 1 290 ? 9.507 0.317 22.880 1.00 88.31 290 LYS A CA 1
ATOM 2331 C C . LYS A 1 290 ? 9.103 0.777 21.472 1.00 88.31 290 LYS A C 1
ATOM 2333 O O . LYS A 1 290 ? 7.965 0.560 21.054 1.00 88.31 290 LYS A O 1
ATOM 2338 N N . LYS A 1 291 ? 10.033 1.396 20.732 1.00 89.06 291 LYS A N 1
ATOM 2339 C CA . LYS A 1 291 ? 9.784 1.999 19.402 1.00 89.06 291 LYS A CA 1
ATOM 2340 C C . LYS A 1 291 ? 9.129 1.046 18.399 1.00 89.06 291 LYS A C 1
ATOM 2342 O O . LYS A 1 291 ? 8.204 1.438 17.691 1.00 89.06 291 LYS A O 1
ATOM 2347 N N . GLU A 1 292 ? 9.576 -0.209 18.347 1.00 90.12 292 GLU A N 1
ATOM 2348 C CA . GLU A 1 292 ? 9.016 -1.227 17.442 1.00 90.12 292 GLU A CA 1
ATOM 2349 C C . GLU A 1 292 ? 7.551 -1.536 17.767 1.00 90.12 292 GLU A C 1
ATOM 2351 O O . GLU A 1 292 ? 6.692 -1.562 16.886 1.00 90.12 292 GLU A O 1
ATOM 2356 N N . GLN A 1 293 ? 7.239 -1.701 19.053 1.00 92.12 293 GLN A N 1
ATOM 2357 C CA . GLN A 1 293 ? 5.875 -1.937 19.513 1.00 92.12 293 GLN A CA 1
ATOM 2358 C C . GLN A 1 293 ? 4.975 -0.726 19.252 1.00 92.12 293 GLN A C 1
ATOM 2360 O O . GLN A 1 293 ? 3.853 -0.897 18.780 1.00 92.12 293 GLN A O 1
ATOM 2365 N N . ALA A 1 294 ? 5.467 0.488 19.513 1.00 92.69 294 ALA A N 1
ATOM 2366 C CA . ALA A 1 294 ? 4.740 1.719 19.223 1.00 92.69 294 ALA A CA 1
ATOM 2367 C C . ALA A 1 294 ? 4.473 1.871 17.715 1.00 92.69 294 ALA A C 1
ATOM 2369 O O . ALA A 1 294 ? 3.356 2.194 17.315 1.00 92.69 294 ALA A O 1
ATOM 2370 N N . SER A 1 295 ? 5.455 1.534 16.875 1.00 93.31 295 SER A N 1
ATOM 2371 C CA . SER A 1 295 ? 5.330 1.544 15.412 1.00 93.31 295 SER A CA 1
ATOM 2372 C C . SER A 1 295 ? 4.289 0.545 14.908 1.00 93.31 295 SER A C 1
ATOM 2374 O O . SER A 1 295 ? 3.446 0.893 14.082 1.00 93.31 295 SER A O 1
ATOM 2376 N N . ARG A 1 296 ? 4.287 -0.677 15.456 1.00 94.94 296 ARG A N 1
ATOM 2377 C CA . ARG A 1 296 ? 3.275 -1.700 15.160 1.00 94.94 296 ARG A CA 1
ATOM 2378 C C . ARG A 1 296 ? 1.875 -1.239 15.577 1.00 94.94 296 ARG A C 1
ATOM 2380 O O . ARG A 1 296 ? 0.929 -1.350 14.801 1.00 94.94 296 ARG A O 1
ATOM 2387 N N . SER A 1 297 ? 1.739 -0.693 16.786 1.00 95.25 297 SER A N 1
ATOM 2388 C CA . SER A 1 297 ? 0.464 -0.170 17.293 1.00 95.25 297 SER A CA 1
ATOM 2389 C C . SER A 1 297 ? -0.047 1.023 16.491 1.00 95.25 297 SER A C 1
ATOM 2391 O O . SER A 1 297 ? -1.255 1.142 16.309 1.00 95.25 297 SER A O 1
ATOM 2393 N N . HIS A 1 298 ? 0.845 1.869 15.979 1.00 94.81 298 HIS A N 1
ATOM 2394 C CA . HIS A 1 298 ? 0.483 2.971 15.099 1.00 94.81 298 HIS A CA 1
ATOM 2395 C C . HIS A 1 298 ? -0.109 2.480 13.779 1.00 94.81 298 HIS A C 1
ATOM 2397 O O . HIS A 1 298 ? -1.244 2.836 13.468 1.00 94.81 298 HIS A O 1
ATOM 2403 N N . ASP A 1 299 ? 0.591 1.608 13.051 1.00 96.81 299 ASP A N 1
ATOM 2404 C CA . ASP A 1 299 ? 0.074 1.056 11.795 1.00 96.81 299 ASP A CA 1
ATOM 2405 C C . ASP A 1 299 ? -1.251 0.301 12.018 1.00 96.81 299 ASP A C 1
ATOM 2407 O O . ASP A 1 299 ? -2.192 0.455 11.239 1.00 96.81 299 ASP A O 1
ATOM 2411 N N . ASN A 1 300 ? -1.363 -0.469 13.111 1.00 97.62 300 ASN A N 1
ATOM 2412 C CA . ASN A 1 300 ? -2.597 -1.170 13.483 1.00 97.62 300 ASN A CA 1
ATOM 2413 C C . ASN A 1 300 ? -3.755 -0.201 13.792 1.00 97.62 300 ASN A C 1
ATOM 2415 O O . ASN A 1 300 ? -4.883 -0.424 13.352 1.00 97.62 300 ASN A O 1
ATOM 2419 N N . TYR A 1 301 ? -3.496 0.881 14.529 1.00 96.75 301 TYR A N 1
ATOM 2420 C CA . TYR A 1 301 ? -4.488 1.922 14.804 1.00 96.75 301 TYR A CA 1
ATOM 2421 C C . TYR A 1 301 ? -4.956 2.600 13.512 1.00 96.75 301 TYR A C 1
ATOM 2423 O O . TYR A 1 301 ? -6.158 2.671 13.243 1.00 96.75 301 TYR A O 1
ATOM 2431 N N . ALA A 1 302 ? -4.002 3.044 12.695 1.00 96.75 302 ALA A N 1
ATOM 2432 C CA . ALA A 1 302 ? -4.252 3.765 11.459 1.00 96.75 302 ALA A CA 1
ATOM 2433 C C . ALA A 1 302 ? -5.025 2.908 10.444 1.00 96.75 302 ALA A C 1
ATOM 2435 O O . ALA A 1 302 ? -6.010 3.373 9.859 1.00 96.75 302 ALA A O 1
ATOM 2436 N N . VAL A 1 303 ? -4.651 1.631 10.281 1.00 98.25 303 VAL A N 1
ATOM 2437 C CA . VAL A 1 303 ? -5.338 0.721 9.354 1.00 98.25 303 VAL A CA 1
ATOM 2438 C C . VAL A 1 303 ? -6.729 0.331 9.848 1.00 98.25 303 VAL A C 1
ATOM 2440 O O . VAL A 1 303 ? -7.651 0.290 9.037 1.00 98.25 303 VAL A O 1
ATOM 2443 N N . LEU A 1 304 ? -6.925 0.097 11.155 1.00 98.12 304 LEU A N 1
ATOM 2444 C CA . LEU A 1 304 ? -8.252 -0.205 11.700 1.00 98.12 304 LEU A CA 1
ATOM 2445 C C . LEU A 1 304 ? -9.195 0.981 11.499 1.00 98.12 304 LEU A C 1
ATOM 2447 O O . LEU A 1 304 ? -10.305 0.804 11.003 1.00 98.12 304 LEU A O 1
ATOM 2451 N N . LYS A 1 305 ? -8.733 2.191 11.824 1.00 96.81 305 LYS A N 1
ATOM 2452 C CA . LYS A 1 305 ? -9.502 3.419 11.617 1.00 96.81 305 LYS A CA 1
ATOM 2453 C C . LYS A 1 305 ? -9.867 3.608 10.140 1.00 96.81 305 LYS A C 1
ATOM 2455 O O . LYS A 1 305 ? -11.051 3.711 9.825 1.00 96.81 305 LYS A O 1
ATOM 2460 N N . SER A 1 306 ? -8.878 3.545 9.245 1.00 97.69 306 SER A N 1
ATOM 2461 C CA . SER A 1 306 ? -9.076 3.697 7.795 1.00 97.69 306 SER A CA 1
ATOM 2462 C C . SER A 1 306 ? -10.029 2.647 7.220 1.00 97.69 306 SER A C 1
ATOM 2464 O O . SER A 1 306 ? -10.845 2.943 6.351 1.00 97.69 306 SER A O 1
ATOM 2466 N N . MET A 1 307 ? -9.939 1.404 7.698 1.00 98.19 307 MET A N 1
ATOM 2467 C CA . MET A 1 307 ? -10.799 0.307 7.262 1.00 98.19 307 MET A CA 1
ATOM 2468 C C . MET A 1 307 ? -12.253 0.519 7.691 1.00 98.19 307 MET A C 1
ATOM 2470 O O . MET A 1 307 ? -13.160 0.255 6.899 1.00 98.19 307 MET A O 1
ATOM 2474 N N . ILE A 1 308 ? -12.494 1.021 8.906 1.00 97.81 308 ILE A N 1
ATOM 2475 C CA . ILE A 1 308 ? -13.855 1.349 9.346 1.00 97.81 308 ILE A CA 1
ATOM 2476 C C . ILE A 1 308 ? -14.426 2.459 8.462 1.00 97.81 308 ILE A C 1
ATOM 2478 O O . ILE A 1 308 ? -15.498 2.276 7.899 1.00 97.81 308 ILE A O 1
ATOM 2482 N N . GLU A 1 309 ? -13.697 3.557 8.257 1.00 96.81 309 GLU A N 1
ATOM 2483 C CA . GLU A 1 309 ? -14.168 4.680 7.428 1.00 96.81 309 GLU A CA 1
ATOM 2484 C C . GLU A 1 309 ? -14.438 4.261 5.975 1.00 96.81 309 GLU A C 1
ATOM 2486 O O . GLU A 1 309 ? -15.458 4.618 5.384 1.00 96.81 309 GLU A O 1
ATOM 2491 N N . ALA A 1 310 ? -13.563 3.428 5.409 1.00 97.69 310 ALA A N 1
ATOM 2492 C CA . ALA A 1 310 ? -13.715 2.909 4.055 1.00 97.69 310 ALA A CA 1
ATOM 2493 C C . ALA A 1 310 ? -14.925 1.982 3.897 1.00 97.69 310 ALA A C 1
ATOM 2495 O O . ALA A 1 310 ? -15.581 1.995 2.857 1.00 97.69 310 ALA A O 1
ATOM 2496 N N . THR A 1 311 ? -15.214 1.148 4.895 1.00 97.50 311 THR A N 1
ATOM 2497 C CA . THR A 1 311 ? -16.298 0.155 4.817 1.00 97.50 311 THR A CA 1
ATOM 2498 C C . THR A 1 311 ? -17.656 0.738 5.189 1.00 97.50 311 THR A C 1
ATOM 2500 O O . THR A 1 311 ? -18.670 0.276 4.672 1.00 97.50 311 THR A O 1
ATOM 2503 N N . THR A 1 312 ? -17.694 1.782 6.018 1.00 95.69 312 THR A N 1
ATOM 2504 C CA . THR A 1 312 ? -18.917 2.550 6.293 1.00 95.69 312 THR A CA 1
ATOM 2505 C C . THR A 1 312 ? -19.197 3.602 5.221 1.00 95.69 312 THR A C 1
ATOM 2507 O O . THR A 1 312 ? -20.324 4.080 5.125 1.00 95.69 312 THR A O 1
ATOM 2510 N N . GLY A 1 313 ? -18.194 3.960 4.409 1.00 94.56 313 GLY A N 1
ATOM 2511 C CA . GLY A 1 313 ? -18.306 5.033 3.422 1.00 94.56 313 GLY A CA 1
ATOM 2512 C C . GLY A 1 313 ? -18.437 6.413 4.070 1.00 94.56 313 GLY A C 1
ATOM 2513 O O . GLY A 1 313 ? -19.040 7.305 3.479 1.00 94.56 313 GLY A O 1
ATOM 2514 N N . SER A 1 314 ? -17.915 6.589 5.289 1.00 92.75 314 SER A N 1
ATOM 2515 C CA . SER A 1 314 ? -17.936 7.863 6.012 1.00 92.75 314 SER A CA 1
ATOM 2516 C C . SER A 1 314 ? -16.715 8.012 6.912 1.00 92.75 314 SER A C 1
ATOM 2518 O O . SER A 1 314 ? -16.387 7.111 7.680 1.00 92.75 314 SER A O 1
ATOM 2520 N N . TYR A 1 315 ? -16.107 9.198 6.895 1.00 90.19 315 TYR A N 1
ATOM 2521 C CA . TYR A 1 315 ? -15.102 9.585 7.885 1.00 90.19 315 TYR A CA 1
ATOM 2522 C C . TYR A 1 315 ? -15.721 9.737 9.277 1.00 90.19 315 TYR A C 1
ATOM 2524 O O . TYR A 1 315 ? -16.903 10.079 9.405 1.00 90.19 315 TYR A O 1
ATOM 2532 N N . PHE A 1 316 ? -14.914 9.541 10.321 1.00 88.00 316 PHE A N 1
ATOM 2533 C CA . PHE A 1 316 ? -15.334 9.851 11.691 1.00 88.00 316 PHE A CA 1
ATOM 2534 C C . PHE A 1 316 ? -15.426 11.360 11.950 1.00 88.00 316 PHE A C 1
ATOM 2536 O O . PHE A 1 316 ? -16.221 11.789 12.784 1.00 88.00 316 PHE A O 1
ATOM 2543 N N . ASP A 1 317 ? -14.618 12.157 11.248 1.00 80.00 317 ASP A N 1
ATOM 2544 C CA . ASP A 1 317 ? -14.627 13.617 11.301 1.00 80.00 317 ASP A CA 1
ATOM 2545 C C . ASP A 1 317 ? -14.242 14.187 9.931 1.00 80.00 317 ASP A C 1
ATOM 2547 O O . ASP A 1 317 ? -13.079 14.146 9.534 1.00 80.00 317 ASP A O 1
ATOM 2551 N N . MET A 1 318 ? -15.228 14.709 9.197 1.00 67.06 318 MET A N 1
ATOM 2552 C CA . MET A 1 318 ? -14.994 15.273 7.864 1.00 67.06 318 MET A CA 1
ATOM 2553 C C . MET A 1 318 ? -14.209 16.592 7.895 1.00 67.06 318 MET A C 1
ATOM 2555 O O . MET A 1 318 ? -13.622 16.954 6.880 1.00 67.06 318 MET A O 1
ATOM 2559 N N . ASN A 1 319 ? -14.189 17.308 9.025 1.00 62.56 319 ASN A N 1
ATOM 2560 C CA . ASN A 1 319 ? -13.633 18.662 9.096 1.00 62.56 319 ASN A CA 1
ATOM 2561 C C . ASN A 1 319 ? -12.125 18.681 9.388 1.00 62.56 319 ASN A C 1
ATOM 2563 O O . ASN A 1 319 ? -11.468 19.660 9.066 1.00 62.56 319 ASN A O 1
ATOM 2567 N N . ASN A 1 320 ? -11.571 17.612 9.968 1.00 61.22 320 ASN A N 1
ATOM 2568 C CA . ASN A 1 320 ? -10.175 17.560 10.431 1.00 61.22 320 ASN A CA 1
ATOM 2569 C C . ASN A 1 320 ? -9.240 16.729 9.531 1.00 61.22 320 ASN A C 1
ATOM 2571 O O . ASN A 1 320 ? -8.125 16.404 9.932 1.00 61.22 320 ASN A O 1
ATOM 2575 N N . ARG A 1 321 ? -9.684 16.329 8.333 1.00 61.53 321 ARG A N 1
ATOM 2576 C CA . ARG A 1 321 ? -8.922 15.404 7.471 1.00 61.53 321 ARG A CA 1
ATOM 2577 C C . ARG A 1 321 ? -7.885 16.091 6.570 1.00 61.53 321 ARG A C 1
ATOM 2579 O O . ARG A 1 321 ? -6.855 15.498 6.276 1.00 61.53 321 ARG A O 1
ATOM 2586 N N . ASP A 1 322 ? -8.191 17.308 6.113 1.00 56.34 322 ASP A N 1
ATOM 2587 C CA . ASP A 1 322 ? -7.474 17.995 5.025 1.00 56.34 322 ASP A CA 1
ATOM 2588 C C . ASP A 1 322 ? -6.464 19.036 5.544 1.00 56.34 322 ASP A C 1
ATOM 2590 O O . ASP A 1 322 ? -5.744 19.651 4.757 1.00 56.34 322 ASP A O 1
ATOM 2594 N N . GLU A 1 323 ? -6.402 19.252 6.859 1.00 58.03 323 GLU A N 1
ATOM 2595 C CA . GLU A 1 323 ? -5.539 20.267 7.457 1.00 58.03 323 GLU A CA 1
ATOM 2596 C C . GLU A 1 323 ? -4.219 19.637 7.920 1.00 58.03 323 GLU A C 1
ATOM 2598 O O . GLU A 1 323 ? -4.202 18.786 8.810 1.00 58.03 323 GLU A O 1
ATOM 2603 N N . GLU A 1 324 ? -3.094 20.093 7.352 1.00 58.16 324 GLU A N 1
ATOM 2604 C CA . GLU A 1 324 ? -1.747 19.824 7.895 1.00 58.16 324 GLU A CA 1
ATOM 2605 C C . GLU A 1 324 ? -1.644 20.242 9.380 1.00 58.16 324 GLU A C 1
ATOM 2607 O O . GLU A 1 324 ? -0.846 19.675 10.123 1.00 58.16 324 GLU A O 1
ATOM 2612 N N . ASP A 1 325 ? -2.513 21.163 9.819 1.00 59.78 325 ASP A N 1
ATOM 2613 C CA . ASP A 1 325 ? -2.622 21.684 11.185 1.00 59.78 325 ASP A CA 1
ATOM 2614 C C . ASP A 1 325 ? -3.720 21.010 12.033 1.00 59.78 325 ASP A C 1
ATOM 2616 O O . ASP A 1 325 ? -4.008 21.466 13.145 1.00 59.78 325 ASP A O 1
ATOM 2620 N N . ALA A 1 326 ? -4.350 19.932 11.542 1.00 68.88 326 ALA A N 1
ATOM 2621 C CA . ALA A 1 326 ? -5.390 19.239 12.295 1.00 68.88 326 ALA A CA 1
ATOM 2622 C C . ALA A 1 326 ? -4.854 18.810 13.675 1.00 68.88 326 ALA A C 1
ATOM 2624 O O . ALA A 1 326 ? -3.770 18.218 13.768 1.00 68.88 326 ALA A O 1
ATOM 2625 N N . PRO A 1 327 ? -5.594 19.072 14.770 1.00 75.56 327 PRO A N 1
ATOM 2626 C CA . PRO A 1 327 ? -5.110 18.764 16.103 1.00 75.56 327 PRO A CA 1
ATOM 2627 C C . PRO A 1 327 ? -4.944 17.252 16.261 1.00 75.56 327 PRO A C 1
ATOM 2629 O O . PRO A 1 327 ? -5.909 16.485 16.227 1.00 75.56 327 PRO A O 1
ATOM 2632 N N . MET A 1 328 ? -3.699 16.828 16.470 1.00 85.94 328 MET A N 1
ATOM 2633 C CA . MET A 1 328 ? -3.370 15.436 16.747 1.00 85.94 328 MET A CA 1
ATOM 2634 C C . MET A 1 328 ? -4.025 15.006 18.070 1.00 85.94 328 MET A C 1
ATOM 2636 O O . MET A 1 328 ? -3.814 15.658 19.100 1.00 85.94 328 MET A O 1
ATOM 2640 N N . PRO A 1 329 ? -4.804 13.911 18.099 1.00 88.94 329 PRO A N 1
ATOM 2641 C CA . PRO A 1 329 ? -5.393 13.438 19.341 1.00 88.94 329 PRO A CA 1
ATOM 2642 C C . PRO A 1 329 ? -4.294 12.985 20.308 1.00 88.94 329 PRO A C 1
ATOM 2644 O O . PRO A 1 329 ? -3.362 12.282 19.925 1.00 88.94 329 PRO A O 1
ATOM 2647 N N . ILE A 1 330 ? -4.420 13.331 21.591 1.00 89.38 330 ILE A N 1
ATOM 2648 C CA . ILE A 1 330 ? -3.411 12.955 22.597 1.00 89.38 330 ILE A CA 1
ATOM 2649 C C . ILE A 1 330 ? -3.334 11.429 22.740 1.00 89.38 330 ILE A C 1
ATOM 2651 O O . ILE A 1 330 ? -2.251 10.846 22.701 1.00 89.38 330 ILE A O 1
ATOM 2655 N N . PHE A 1 331 ? -4.496 10.786 22.877 1.00 88.12 331 PHE A N 1
ATOM 2656 C CA . PHE A 1 331 ? -4.593 9.369 23.217 1.00 88.12 331 PHE A CA 1
ATOM 2657 C C . PHE A 1 331 ? -5.243 8.497 22.150 1.00 88.12 331 PHE A C 1
ATOM 2659 O O . PHE A 1 331 ? -4.855 7.349 22.053 1.00 88.12 331 PHE A O 1
ATOM 2666 N N . GLY A 1 332 ? -6.201 8.985 21.364 1.00 90.75 332 GLY A N 1
ATOM 2667 C CA . GLY A 1 332 ? -6.961 8.165 20.417 1.00 90.75 332 GLY A CA 1
ATOM 2668 C C . GLY A 1 332 ? -8.292 8.817 20.056 1.00 90.75 332 GLY A C 1
ATOM 2669 O O . GLY A 1 332 ? -8.469 10.024 20.232 1.00 90.75 332 GLY A O 1
ATOM 2670 N N . MET A 1 333 ? -9.241 8.025 19.562 1.00 90.44 333 MET A N 1
ATOM 2671 C CA . MET A 1 333 ? -10.558 8.514 19.153 1.00 90.44 333 MET A CA 1
ATOM 2672 C C . MET A 1 333 ? -11.385 9.035 20.338 1.00 90.44 333 MET A C 1
ATOM 2674 O O . MET A 1 333 ? -11.444 8.421 21.406 1.00 90.44 333 MET A O 1
ATOM 2678 N N . GLY A 1 334 ? -12.092 10.148 20.122 1.00 86.81 334 GLY A N 1
ATOM 2679 C CA . GLY A 1 334 ? -13.059 10.687 21.080 1.00 86.81 334 GLY A CA 1
ATOM 2680 C C . GLY A 1 334 ? -14.282 9.779 21.282 1.00 86.81 334 GLY A C 1
ATOM 2681 O O . GLY A 1 334 ? -14.573 8.899 20.470 1.00 86.81 334 GLY A O 1
ATOM 2682 N N . ASN A 1 335 ? -15.037 10.016 22.361 1.00 86.50 335 ASN A N 1
ATOM 2683 C CA . ASN A 1 335 ? -16.150 9.148 22.773 1.00 86.50 335 ASN A CA 1
ATOM 2684 C C . ASN A 1 335 ? -17.234 8.962 21.697 1.00 86.50 335 ASN A C 1
ATOM 2686 O O . ASN A 1 335 ? -17.731 7.848 21.551 1.00 86.50 335 ASN A O 1
ATOM 2690 N N . GLU A 1 336 ? -17.604 10.013 20.958 1.00 85.44 336 GLU A N 1
ATOM 2691 C CA . GLU A 1 336 ? -18.640 9.914 19.916 1.00 85.44 336 GLU A CA 1
ATOM 2692 C C . GLU A 1 336 ? -18.176 9.065 18.729 1.00 85.44 336 GLU A C 1
ATOM 2694 O O . GLU A 1 336 ? -18.850 8.105 18.361 1.00 85.44 336 GLU A O 1
ATOM 2699 N N . ALA A 1 337 ? -16.977 9.325 18.201 1.00 87.94 337 ALA A N 1
ATOM 2700 C CA . ALA A 1 337 ? -16.398 8.517 17.129 1.00 87.94 337 ALA A CA 1
ATOM 2701 C C . ALA A 1 337 ? -16.231 7.043 17.553 1.00 87.94 337 ALA A C 1
ATOM 2703 O O . ALA A 1 337 ? -16.525 6.123 16.788 1.00 87.94 337 ALA A O 1
ATOM 2704 N N . LEU A 1 338 ? -15.850 6.803 18.814 1.00 90.81 338 LEU A N 1
ATOM 2705 C CA . LEU A 1 338 ? -15.739 5.457 19.369 1.00 90.81 338 LEU A CA 1
ATOM 2706 C C . LEU A 1 338 ? -17.100 4.743 19.473 1.00 90.81 338 LEU A C 1
ATOM 2708 O O . LEU A 1 338 ? -17.146 3.524 19.331 1.00 90.81 338 LEU A O 1
ATOM 2712 N N . LYS A 1 339 ? -18.217 5.451 19.707 1.00 89.50 339 LYS A N 1
ATOM 2713 C CA . LYS A 1 339 ? -19.560 4.834 19.677 1.00 89.50 339 LYS A CA 1
ATOM 2714 C C . LYS A 1 339 ? -19.888 4.292 18.289 1.00 89.50 339 LYS A C 1
ATOM 2716 O O . LYS A 1 339 ? -20.357 3.162 18.198 1.00 89.50 339 LYS A O 1
ATOM 2721 N N . CYS A 1 340 ? -19.591 5.053 17.237 1.00 87.25 340 CYS A N 1
ATOM 2722 C CA . CYS A 1 340 ? -19.775 4.600 15.858 1.00 87.25 340 CYS A CA 1
ATOM 2723 C C . CYS A 1 340 ? -18.895 3.379 15.554 1.00 87.25 340 CYS A C 1
ATOM 2725 O O . CYS A 1 340 ? -19.381 2.375 15.039 1.00 87.25 340 CYS A O 1
ATOM 2727 N N . ALA A 1 341 ? -17.621 3.421 15.959 1.00 94.94 341 ALA A N 1
ATOM 2728 C CA . ALA A 1 341 ? -16.696 2.306 15.764 1.00 94.94 341 ALA A CA 1
ATOM 2729 C C . ALA A 1 341 ? -17.123 1.026 16.507 1.00 94.94 341 ALA A C 1
ATOM 2731 O O . ALA A 1 341 ? -16.890 -0.072 16.013 1.00 94.94 341 ALA A O 1
ATOM 2732 N N . LYS A 1 342 ? -17.763 1.136 17.682 1.00 95.12 342 LYS A N 1
ATOM 2733 C CA . LYS A 1 342 ? -18.198 -0.030 18.474 1.00 95.12 342 LYS A CA 1
ATOM 2734 C C . LYS A 1 342 ? -19.180 -0.925 17.731 1.00 95.12 342 LYS A C 1
ATOM 2736 O O . LYS A 1 342 ? -19.012 -2.135 17.795 1.00 95.12 342 LYS A O 1
ATOM 2741 N N . VAL A 1 343 ? -20.159 -0.342 17.038 1.00 94.19 343 VAL A N 1
ATOM 2742 C CA . VAL A 1 343 ? -21.142 -1.115 16.260 1.00 94.19 343 VAL A CA 1
ATOM 2743 C C . VAL A 1 343 ? -20.420 -1.933 15.194 1.00 94.19 343 VAL A C 1
ATOM 2745 O O . VAL A 1 343 ? -20.572 -3.147 15.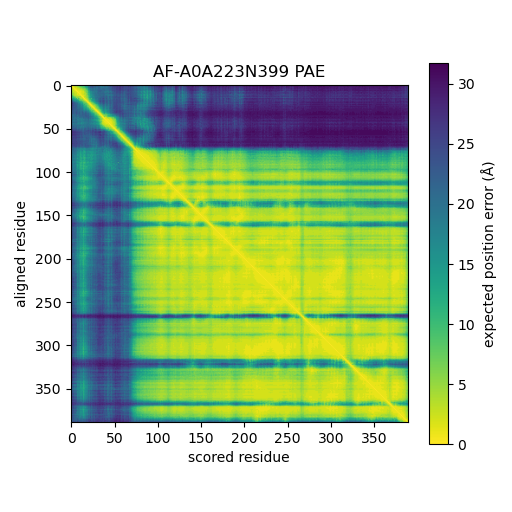134 1.00 94.19 343 VAL A O 1
ATOM 2748 N N . TRP A 1 344 ? -19.531 -1.278 14.445 1.00 96.50 344 TRP A N 1
ATOM 2749 C CA . TRP A 1 344 ? -18.718 -1.940 13.433 1.00 96.50 344 TRP A CA 1
ATOM 2750 C C . TRP A 1 344 ? -17.846 -3.059 14.022 1.00 96.50 344 TRP A C 1
ATOM 2752 O O . TRP A 1 344 ? -17.768 -4.149 13.458 1.00 96.50 344 TRP A O 1
ATOM 2762 N N . ILE A 1 345 ? -17.209 -2.817 15.173 1.00 97.75 345 ILE A N 1
ATOM 2763 C CA . ILE A 1 345 ? -16.381 -3.813 15.868 1.00 97.75 345 ILE A CA 1
ATOM 2764 C C . ILE A 1 345 ? -17.224 -5.020 16.283 1.00 97.75 345 ILE A C 1
ATOM 2766 O O . ILE A 1 345 ? -16.816 -6.154 16.057 1.00 97.75 345 ILE A O 1
ATOM 2770 N N . ASP A 1 346 ? -18.398 -4.800 16.869 1.00 96.38 346 ASP A N 1
ATOM 2771 C CA . ASP A 1 346 ? -19.247 -5.892 17.342 1.00 96.38 346 ASP A CA 1
ATOM 2772 C C . ASP A 1 346 ? -19.768 -6.769 16.183 1.00 96.38 346 ASP A C 1
ATOM 2774 O O . ASP A 1 346 ? -20.031 -7.953 16.389 1.00 96.38 346 ASP A O 1
ATOM 2778 N N . GLU A 1 347 ? -19.857 -6.228 14.966 1.00 94.81 347 GLU A N 1
ATOM 2779 C CA . GLU A 1 347 ? -20.280 -6.956 13.762 1.00 94.81 347 GLU A CA 1
ATOM 2780 C C . GLU A 1 347 ? -19.140 -7.689 13.036 1.00 94.81 347 GLU A C 1
ATOM 2782 O O . GLU A 1 347 ? -19.372 -8.752 12.464 1.00 94.81 347 GLU A O 1
ATOM 2787 N N . ASN A 1 348 ? -17.918 -7.141 13.042 1.00 96.94 348 ASN A N 1
ATOM 2788 C CA . ASN A 1 348 ? -16.838 -7.589 12.147 1.00 96.94 348 ASN A CA 1
ATOM 2789 C C . ASN A 1 348 ? -15.622 -8.201 12.868 1.00 96.94 348 ASN A C 1
ATOM 2791 O O . ASN A 1 348 ? -14.780 -8.842 12.233 1.00 96.94 348 ASN A O 1
ATOM 2795 N N . VAL A 1 349 ? -15.505 -8.004 14.184 1.00 97.62 349 VAL A N 1
ATOM 2796 C CA . VAL A 1 349 ? -14.387 -8.488 15.007 1.00 97.62 349 VAL A CA 1
ATOM 2797 C C . VAL A 1 349 ? -14.820 -9.714 15.812 1.00 97.62 349 VAL A C 1
ATOM 2799 O O . VAL A 1 349 ? -15.905 -9.739 16.413 1.00 97.62 349 VAL A O 1
ATOM 2802 N N . LEU A 1 350 ? -13.941 -10.718 15.857 1.00 97.44 350 LEU A N 1
ATOM 2803 C CA . LEU A 1 350 ? -14.090 -11.921 16.676 1.00 97.44 350 LEU A CA 1
ATOM 2804 C C . LEU A 1 350 ? -14.332 -11.551 18.142 1.00 97.44 350 LEU A C 1
ATOM 2806 O O . LEU A 1 350 ? -13.721 -10.622 18.672 1.00 97.44 350 LEU A O 1
ATOM 2810 N N . SER A 1 351 ? -15.227 -12.282 18.806 1.00 96.88 351 SER A N 1
ATOM 2811 C CA . SER A 1 351 ? -15.725 -11.935 20.143 1.00 96.88 351 SER A CA 1
ATOM 2812 C C . SER A 1 351 ? -14.624 -11.698 21.180 1.00 96.88 351 SER A C 1
ATOM 2814 O O . SER A 1 351 ? -14.706 -10.747 21.952 1.00 96.88 351 SER A O 1
ATOM 2816 N N . GLU A 1 352 ? -13.579 -12.517 21.144 1.00 96.25 352 GLU A N 1
ATOM 2817 C CA . GLU A 1 352 ? -12.413 -12.486 22.021 1.00 96.25 352 GLU A CA 1
ATOM 2818 C C . GLU A 1 352 ? -11.507 -11.264 21.797 1.00 96.25 352 GLU A C 1
ATOM 2820 O O . GLU A 1 352 ? -10.765 -10.886 22.698 1.00 96.25 352 GLU A O 1
ATOM 2825 N N . TRP A 1 353 ? -11.594 -10.609 20.633 1.00 96.88 353 TRP A N 1
ATOM 2826 C CA . TRP A 1 353 ? -10.746 -9.473 20.256 1.00 96.88 353 TRP A CA 1
ATOM 2827 C C . TRP A 1 353 ? -11.470 -8.122 20.266 1.00 96.88 353 TRP A C 1
ATOM 2829 O O . TRP A 1 353 ? -10.836 -7.084 20.060 1.00 96.88 353 TRP A O 1
ATOM 2839 N N . ARG A 1 354 ? -12.783 -8.086 20.529 1.00 96.19 354 ARG A N 1
ATOM 2840 C CA . ARG A 1 354 ? -13.579 -6.841 20.489 1.00 96.19 354 ARG A CA 1
ATOM 2841 C C . ARG A 1 354 ? -13.077 -5.783 21.463 1.00 96.19 354 ARG A C 1
ATOM 2843 O O . ARG A 1 354 ? -13.018 -4.606 21.106 1.00 96.19 354 ARG A O 1
ATOM 2850 N N . ASP A 1 355 ? -12.706 -6.182 22.676 1.00 94.38 355 ASP A N 1
ATOM 2851 C CA . ASP A 1 355 ? -12.186 -5.246 23.675 1.00 94.38 355 ASP A CA 1
ATOM 2852 C C . ASP A 1 355 ? -10.804 -4.721 23.282 1.00 94.38 355 ASP A C 1
ATOM 2854 O O . ASP A 1 355 ? -10.554 -3.520 23.402 1.00 94.38 355 ASP A O 1
ATOM 2858 N N . ASN A 1 356 ? -9.951 -5.569 22.703 1.00 94.81 356 ASN A N 1
ATOM 2859 C CA . ASN A 1 356 ? -8.655 -5.154 22.172 1.00 94.81 356 ASN A CA 1
ATOM 2860 C C . ASN A 1 356 ? -8.818 -4.147 21.028 1.00 94.81 356 ASN A C 1
ATOM 2862 O O . ASN A 1 356 ? -8.172 -3.105 21.055 1.00 94.81 356 ASN A O 1
ATOM 2866 N N . ALA A 1 357 ? -9.725 -4.388 20.076 1.00 96.19 357 ALA A N 1
ATOM 2867 C CA . ALA A 1 357 ? -10.004 -3.449 18.986 1.00 96.19 357 ALA A CA 1
ATOM 2868 C C . ALA A 1 357 ? -10.530 -2.096 19.508 1.00 96.19 357 ALA A C 1
ATOM 2870 O O . ALA A 1 357 ? -10.085 -1.033 19.069 1.00 96.19 357 ALA A O 1
ATOM 2871 N N . LYS A 1 358 ? -11.430 -2.113 20.503 1.00 95.50 358 LYS A N 1
ATOM 2872 C CA . LYS A 1 358 ? -11.938 -0.893 21.161 1.00 95.50 358 LYS A CA 1
ATOM 2873 C C . LYS A 1 358 ? -10.816 -0.135 21.873 1.00 95.50 358 LYS A C 1
ATOM 2875 O O . LYS A 1 358 ? -10.766 1.091 21.789 1.00 95.50 358 LYS A O 1
ATOM 2880 N N . GLN A 1 359 ? -9.922 -0.843 22.564 1.00 94.25 359 GLN A N 1
ATOM 2881 C CA . GLN A 1 359 ? -8.777 -0.232 23.238 1.00 94.25 359 GLN A CA 1
ATOM 2882 C C . GLN A 1 359 ? -7.732 0.285 22.256 1.00 94.25 359 GLN A C 1
ATOM 2884 O O . GLN A 1 359 ? -7.169 1.345 22.500 1.00 94.25 359 GLN A O 1
ATOM 2889 N N . LEU A 1 360 ? -7.509 -0.394 21.131 1.00 95.56 360 LEU A N 1
ATOM 2890 C CA . LEU A 1 360 ? -6.613 0.074 20.079 1.00 95.56 360 LEU A CA 1
ATOM 2891 C C . LEU A 1 360 ? -7.078 1.432 19.535 1.00 95.56 360 LEU A C 1
ATOM 2893 O O . LEU A 1 360 ? -6.272 2.342 19.406 1.00 95.56 360 LEU A O 1
ATOM 2897 N N . LEU A 1 361 ? -8.379 1.618 19.299 1.00 95.44 361 LEU A N 1
ATOM 2898 C CA . LEU A 1 361 ? -8.914 2.906 18.837 1.00 95.44 361 LEU A CA 1
ATOM 2899 C C . LEU A 1 361 ? -8.939 3.998 19.918 1.00 95.44 361 LEU A C 1
ATOM 2901 O O . LEU A 1 361 ? -8.878 5.184 19.593 1.00 95.44 361 LEU A O 1
ATOM 2905 N N . LYS A 1 362 ? -9.055 3.622 21.196 1.00 94.50 362 LYS A N 1
ATOM 2906 C CA . LYS A 1 362 ? -9.172 4.571 22.315 1.00 94.50 362 LYS A CA 1
ATOM 2907 C C . LYS A 1 362 ? -7.816 5.005 22.886 1.00 94.50 362 LYS A C 1
ATOM 2909 O O . LYS A 1 362 ? -7.651 6.172 23.224 1.00 94.50 362 LYS A O 1
ATOM 2914 N N . PHE A 1 363 ? -6.890 4.058 23.017 1.00 93.50 363 PHE A N 1
ATOM 2915 C CA . PHE A 1 363 ? -5.571 4.189 23.640 1.00 93.50 363 PHE A CA 1
ATOM 2916 C C . PHE A 1 363 ? -4.566 3.215 22.973 1.00 93.50 363 PHE A C 1
ATOM 2918 O O . PHE A 1 363 ? -4.133 2.240 23.591 1.00 93.50 363 PHE A O 1
ATOM 2925 N N . PRO A 1 364 ? -4.152 3.433 21.711 1.00 93.25 364 PRO A N 1
ATOM 2926 C CA . PRO A 1 364 ? -3.228 2.537 21.020 1.00 93.25 364 PRO A CA 1
ATOM 2927 C C . PRO A 1 364 ? -1.834 2.489 21.665 1.00 93.25 364 PRO A C 1
ATOM 2929 O O . PRO A 1 364 ? -1.165 1.462 21.579 1.00 93.25 364 PRO A O 1
ATOM 2932 N N . GLY A 1 365 ? -1.409 3.554 22.357 1.00 87.31 365 GLY A N 1
ATOM 2933 C CA . GLY A 1 365 ? -0.136 3.586 23.091 1.00 87.31 365 GLY A CA 1
ATOM 2934 C C . GLY A 1 365 ? -0.096 2.671 24.323 1.00 87.31 365 GLY A C 1
ATOM 2935 O O . GLY A 1 365 ? 0.979 2.287 24.766 1.00 87.31 365 GLY A O 1
ATOM 2936 N N . SER A 1 366 ? -1.248 2.256 24.870 1.00 84.62 366 SER A N 1
ATOM 2937 C CA . SER A 1 366 ? -1.296 1.409 26.074 1.00 84.62 366 SER A CA 1
ATOM 2938 C C . SER A 1 366 ? -1.326 -0.096 25.784 1.00 84.62 366 SER A C 1
ATOM 2940 O O . SER A 1 366 ? -1.500 -0.890 26.707 1.00 84.62 366 SER A O 1
ATOM 2942 N N . GLN A 1 367 ? -1.219 -0.510 24.519 1.00 77.06 367 GLN A N 1
ATOM 2943 C CA . GLN A 1 367 ? -1.268 -1.924 24.144 1.00 77.06 367 GLN A CA 1
ATOM 2944 C C . GLN A 1 367 ? 0.004 -2.635 24.608 1.00 77.06 367 GLN A C 1
ATOM 2946 O O . GLN A 1 367 ? 1.083 -2.357 24.090 1.00 77.06 367 GLN A O 1
ATOM 2951 N N . THR A 1 368 ? -0.110 -3.563 25.564 1.00 69.88 368 THR A N 1
ATOM 2952 C CA . THR A 1 368 ? 1.031 -4.337 26.091 1.00 69.88 368 THR A CA 1
ATOM 2953 C C . THR A 1 368 ? 1.510 -5.418 25.129 1.00 69.88 368 THR A C 1
ATOM 2955 O O . THR A 1 368 ? 2.701 -5.715 25.116 1.00 69.88 368 THR A O 1
ATOM 2958 N N . GLU A 1 369 ? 0.614 -5.937 24.289 1.00 72.25 369 GLU A N 1
ATOM 2959 C CA . GLU A 1 369 ? 0.909 -6.816 23.157 1.00 72.25 369 GLU A CA 1
ATOM 2960 C C . GLU A 1 369 ? 0.146 -6.289 21.939 1.00 72.25 369 GLU A C 1
ATOM 2962 O O . GLU A 1 369 ? -1.083 -6.208 21.947 1.00 72.25 369 GLU A O 1
ATOM 2967 N N . SER A 1 370 ? 0.868 -5.868 20.900 1.00 77.06 370 SER A N 1
ATOM 2968 C CA . SER A 1 370 ? 0.241 -5.346 19.683 1.00 77.06 370 SER A CA 1
ATOM 2969 C C . SER A 1 370 ? -0.177 -6.517 18.795 1.00 77.06 370 SER A C 1
ATOM 2971 O O . SER A 1 370 ? 0.621 -7.060 18.027 1.00 77.06 370 SER A O 1
ATOM 2973 N N . VAL A 1 371 ? -1.429 -6.942 18.951 1.00 90.12 371 VAL A N 1
ATOM 2974 C CA . VAL A 1 371 ? -2.059 -7.954 18.095 1.00 90.12 371 VAL A CA 1
ATOM 2975 C C . VAL A 1 371 ? -2.338 -7.328 16.731 1.00 90.12 371 VAL A C 1
ATOM 2977 O O . VAL A 1 371 ? -2.831 -6.202 16.648 1.00 90.12 371 VAL A O 1
ATOM 2980 N N . ALA A 1 372 ? -2.017 -8.041 15.652 1.00 96.44 372 ALA A N 1
ATOM 2981 C CA . ALA A 1 372 ? -2.285 -7.554 14.306 1.00 96.44 372 ALA A CA 1
ATOM 2982 C C . ALA A 1 372 ? -3.796 -7.475 14.062 1.00 96.44 372 ALA A C 1
ATOM 2984 O O . ALA A 1 372 ? -4.528 -8.413 14.380 1.00 96.44 372 ALA A O 1
ATOM 2985 N N . VAL A 1 373 ? -4.260 -6.402 13.414 1.00 97.81 373 VAL A N 1
ATOM 2986 C CA . VAL A 1 373 ? -5.683 -6.254 13.050 1.00 97.81 373 VAL A CA 1
ATOM 2987 C C . VAL A 1 373 ? -6.169 -7.447 12.221 1.00 97.81 373 VAL A C 1
ATOM 2989 O O . VAL A 1 373 ? -7.306 -7.875 12.382 1.00 97.81 373 VAL A O 1
ATOM 2992 N N . PHE A 1 374 ? -5.296 -8.047 11.401 1.00 98.31 374 PHE A N 1
ATOM 2993 C CA . PHE A 1 374 ? -5.600 -9.275 10.663 1.00 98.31 374 PHE A CA 1
ATOM 2994 C C . PHE A 1 374 ? -6.158 -10.393 11.555 1.00 98.31 374 PHE A C 1
ATOM 2996 O O . PHE A 1 374 ? -7.104 -11.061 11.156 1.00 98.31 374 PHE A O 1
ATOM 3003 N N . ASP A 1 375 ? -5.604 -10.592 12.750 1.00 97.81 375 ASP A N 1
ATOM 3004 C CA . ASP A 1 375 ? -5.998 -11.690 13.641 1.00 97.81 375 ASP A CA 1
ATOM 3005 C C . ASP A 1 375 ? -7.297 -11.394 14.408 1.00 97.81 375 ASP A C 1
ATOM 3007 O O . ASP A 1 375 ? -7.894 -12.298 14.987 1.00 97.81 375 ASP A O 1
ATOM 3011 N N . MET A 1 376 ? -7.751 -10.137 14.401 1.00 97.69 376 MET A N 1
ATOM 3012 C CA . MET A 1 376 ? -8.964 -9.706 15.098 1.00 97.69 376 MET A CA 1
ATOM 3013 C C . MET A 1 376 ? -10.237 -9.936 14.269 1.00 97.69 376 MET A C 1
ATOM 3015 O O . MET A 1 376 ? -11.318 -10.100 14.832 1.00 97.69 376 MET A O 1
ATOM 3019 N N . ILE A 1 377 ? -10.138 -9.913 12.938 1.00 98.06 377 ILE A N 1
ATOM 3020 C CA . ILE A 1 377 ? -11.301 -9.916 12.037 1.00 98.06 377 ILE A CA 1
ATOM 3021 C C . ILE A 1 377 ? -11.864 -11.326 11.840 1.00 98.06 377 ILE A C 1
ATOM 3023 O O . ILE A 1 377 ? -11.123 -12.284 11.614 1.00 98.06 377 ILE A O 1
ATOM 3027 N N . ASP A 1 378 ? -13.195 -11.446 11.843 1.00 96.00 378 ASP A N 1
ATOM 3028 C CA . ASP A 1 378 ? -13.888 -12.704 11.546 1.00 96.00 378 ASP A CA 1
ATOM 3029 C C . ASP A 1 378 ? -13.942 -12.978 10.031 1.00 96.00 378 ASP A C 1
ATOM 3031 O O . ASP A 1 378 ? -14.973 -12.866 9.361 1.00 96.00 378 ASP A O 1
ATOM 3035 N N . TRP A 1 379 ? -12.792 -13.353 9.465 1.00 96.19 379 TRP A N 1
ATOM 3036 C CA . TRP A 1 379 ? -12.679 -13.667 8.039 1.00 96.19 379 TRP A CA 1
ATOM 3037 C C . TRP A 1 379 ? -13.579 -14.822 7.603 1.00 96.19 379 TRP A C 1
ATOM 3039 O O . TRP A 1 379 ? -14.063 -14.818 6.473 1.00 96.19 379 TRP A O 1
ATOM 3049 N N . ALA A 1 380 ? -13.805 -15.805 8.478 1.00 93.62 380 ALA A N 1
ATOM 3050 C CA . ALA A 1 380 ? -14.583 -16.992 8.148 1.00 93.62 380 ALA A CA 1
ATOM 3051 C C . ALA A 1 380 ? -16.060 -16.648 7.918 1.00 93.62 380 ALA A C 1
ATOM 3053 O O . ALA A 1 380 ? -16.677 -17.173 6.988 1.00 93.62 380 ALA A O 1
ATOM 3054 N N . SER A 1 381 ? -16.628 -15.758 8.735 1.00 91.69 381 SER A N 1
ATOM 3055 C CA . SER A 1 381 ? -17.990 -15.258 8.528 1.00 91.69 381 SER A CA 1
ATOM 3056 C C . SER A 1 381 ? -18.095 -14.395 7.269 1.00 91.69 381 SER A C 1
ATOM 3058 O O . SER A 1 381 ? -19.044 -14.549 6.499 1.00 91.69 381 SER A O 1
ATOM 3060 N N . LEU A 1 382 ? -17.096 -13.549 6.995 1.00 91.81 382 LEU A N 1
ATOM 3061 C CA . LEU A 1 382 ? -17.075 -12.699 5.798 1.00 91.81 382 LEU A CA 1
ATOM 3062 C C . LEU A 1 382 ? -17.017 -13.508 4.495 1.00 91.81 382 LEU A C 1
ATOM 3064 O O . LEU A 1 382 ? -17.750 -13.212 3.555 1.00 91.81 382 LEU A O 1
ATOM 3068 N N . GLU A 1 383 ? -16.190 -14.553 4.441 1.00 92.19 383 GLU A N 1
ATOM 3069 C CA . GLU A 1 383 ? -16.067 -15.414 3.257 1.00 92.19 383 GLU A CA 1
ATOM 3070 C C . GLU A 1 383 ? -17.339 -16.222 2.989 1.00 92.19 383 GLU A C 1
ATOM 3072 O O . GLU A 1 383 ? -17.727 -16.398 1.835 1.00 92.19 383 GLU A O 1
ATOM 3077 N N . LYS A 1 384 ? -18.030 -16.679 4.040 1.00 89.38 384 LYS A N 1
ATOM 3078 C CA . LYS A 1 384 ? -19.328 -17.355 3.890 1.00 89.38 384 LYS A CA 1
ATOM 3079 C C . LYS A 1 384 ? -20.384 -16.428 3.291 1.00 89.38 384 LYS A C 1
ATOM 3081 O O . LYS A 1 384 ? -21.156 -16.870 2.445 1.00 89.38 384 LYS A O 1
ATOM 3086 N N . ASN A 1 385 ? -20.402 -15.165 3.710 1.00 82.38 385 ASN A N 1
ATOM 3087 C CA . ASN A 1 385 ? -21.376 -14.186 3.234 1.00 82.38 385 ASN A CA 1
ATOM 3088 C C . ASN A 1 385 ? -21.110 -13.753 1.783 1.00 82.38 385 ASN A C 1
ATOM 3090 O O . ASN A 1 385 ? -22.062 -13.578 1.030 1.00 82.38 385 ASN A O 1
ATOM 3094 N N . ASP A 1 386 ? -19.845 -13.627 1.363 1.00 81.94 386 ASP A N 1
ATOM 3095 C CA . ASP A 1 386 ? -19.505 -13.255 -0.024 1.00 81.94 386 ASP A CA 1
ATOM 3096 C C . ASP A 1 386 ? -19.766 -14.401 -1.022 1.00 81.94 386 ASP A C 1
ATOM 3098 O O . ASP A 1 386 ? -20.031 -14.138 -2.188 1.00 81.94 386 ASP A O 1
ATOM 3102 N N . LEU A 1 387 ? -19.757 -15.665 -0.571 1.00 71.31 387 LEU A N 1
ATOM 3103 C CA . LEU A 1 387 ? -20.145 -16.831 -1.384 1.00 71.31 387 LEU A CA 1
ATOM 3104 C C . LEU A 1 387 ? -21.665 -17.026 -1.519 1.00 71.31 387 LEU A C 1
ATOM 3106 O O . LEU A 1 387 ? -22.102 -17.822 -2.350 1.00 71.31 387 LEU A O 1
ATOM 3110 N N . ALA A 1 388 ? -22.463 -16.370 -0.672 1.00 52.06 388 ALA A N 1
ATOM 3111 C CA . ALA A 1 388 ? -23.922 -16.480 -0.677 1.00 52.06 388 ALA A CA 1
ATOM 3112 C C . ALA A 1 388 ? -24.612 -15.463 -1.611 1.00 52.06 388 ALA A C 1
ATOM 3114 O O . ALA A 1 388 ? -25.829 -15.541 -1.793 1.00 52.06 388 ALA A O 1
ATOM 3115 N N . LEU A 1 389 ? -23.843 -14.529 -2.180 1.00 51.09 389 LEU A N 1
ATOM 3116 C CA . LEU A 1 389 ? -24.254 -13.504 -3.147 1.00 51.09 389 LEU A CA 1
ATOM 3117 C C . LEU A 1 389 ? -23.775 -13.879 -4.553 1.00 51.09 389 LEU A C 1
ATOM 3119 O O . LEU A 1 389 ? -24.493 -13.523 -5.516 1.00 51.09 389 LEU A O 1
#